Protein AF-A0ABC9XKF4-F1 (afdb_monomer_lite)

pLDDT: mean 83.02, std 19.41, range [27.42, 98.88]

Radius of gyration: 32.79 Å; chains: 1; bounding box: 85×62×124 Å

InterPro domains:
  IPR007036 AstE/AspA barrel-sandwich hybrid domain [PF04952] (423-502)
  IPR016708 Aspartoacylase [MF_00704] (213-509)
  IPR016708 Aspartoacylase [NF002601] (215-506)
  IPR019372 Lipoma HMGIC fusion partner-like protein [PF10242] (30-182)
  IPR050178 AspA/AstE family [PTHR15162] (205-509)
  IPR055438 Succinylglutamate desuccinylase/Aspartoacylase, catalytic domain [PF24827] (215-409)

Secondary structure (DSSP, 8-state):
----------------------------HHHHHHHHHHHHHHHHHHHHHH-S-SEE-SSTTPPEE-SS-EESS-TTSTTTT-----GGGSS-HHHHHHHHHHHHHHHHHHHHHHHHHHHHHSPSSHHHHHHHHHHHHHHHHHHHHHHHHHHHGGGGGGSHHHHHHSTT-BTTB-TTPEEPHHHHHHHHHHHHHHHHHHHHHHHHHTT--EEE----EEEEEE-SSTT-HHHHHHHHHHHH-GGGT-BTTBEEEEEES-HHHHHTTSS-SSS-GGG--SHHHHH----TTS-HHHHHHHHHHHHH--TTSTTS-SEEEEEEE-SSS-EEEEEES-TT-HHHHHHHHHHHHHHTTS---EEE---SS-----GGGGSSEEEEEEEES--TT---HHHHHHHHHHHHHHHHHHHHHHTT--B--EEEEEEEEEEEEPPPB-TTS-B-EEEPTTTTT-TTS-B-TT-EEEEETT--EEE---SS-BEEESTT-GGGTTTT-SEEEEEEEEEEEPPEEE----TT--

Foldseek 3Di:
DDDDDDDDDDDDDDPDPDPDPPPPLPQPVVLVVVLVVLVVLLVLLVCLQPALFFKAFDDQFPWGHHLFWIGRGHRVPRPPPTDGDPLVPRQDPLSSQLSVLSVQLSVLSVVLSVLSVVLSVDDDDPVSVVSPVVSLVSNVSSLVSNVVSLQSVQQSCCGPVNCVRAPPTHRVRSHNMDGGVSSVSSVVSSVVCVVVVVVVVCVVPQPDADADAAQAFEEEEAPLFQQQCLSVVVLVVCVVPVPLLDFPRHDYHRDYQAVPNVVVLGGHDFDRLFAQQDPCLLVDDDDPPDGPSSVSLVVLCVVAAVQPDPSHRAEYEHEGEWLALQAKEKEAADLQPLLVVLLVVQLQVVPPPDDYAYEYAHDPPRDISGSQSRHNHRMYTYHDNDDGNDDDPVRSVSSSSSSSSSSVSSNCQLVWNKRAKDKDKHWYFDFFAFADADPVRHHFWAADPVCGNQAQHKADFQCFGTAGPVGDTDTDHDPDIWGWASACTPVCNVVRGNTTTTDIDMRIRGIYHYPHPPPPDD

Sequence (522 aa):
MLSVPVPVAGAGAARGAGSLPRRRTMCSGVGCFWALLSAGLLAACAAAFLSPAWLLPPGRAAAGFGLLWRCAGPPRGCHGSAGPGGFGDIPSGSWQTSAVLCAGGCALLALSSLLAIVAVLLPGGACERRVCTLAGYMQTAAVFIMASGLLVYPFGFNSATVKRFCENSDIYYAGDCQIGWGKALLRRPTCMLNEQFLELLKSMTSSSVVDKPPVRRVAIFGGTHGNELSGVFLVKHWQENGSEIQRTGMEVKPFLTNPRAVKKCTRYIDCDLNRVFDPDNLGRTVVEDIPYEVRRAQEINHIFGPKGSDDAYDLIFDLHNTTSNMGGTLILENSRDDFTIQMFHYIKNALAPECCPVLLIEHPSLKYATTRSVAKHPVGVEVGPQPQGIVRADTVDKMRKIVKHGLDFVQLFNEGKEFPPCTIEVFKIMEKVDYPRNKNDEVIAIIHPKLQDQDWQPLNNGDPLFLTLDGEVIAYKGDCTVYPTFINEAAYYEKKQAFVKTVKVKLTAKHIRSSVLDQNTS

Structure (mmCIF, N/CA/C/O backbone):
data_AF-A0ABC9XKF4-F1
#
_entry.id   AF-A0ABC9XKF4-F1
#
loop_
_atom_site.group_PDB
_atom_site.id
_atom_site.type_symbol
_atom_site.label_atom_id
_atom_site.label_alt_id
_atom_site.label_comp_id
_atom_site.label_asym_id
_atom_site.label_entity_id
_atom_site.label_seq_id
_atom_site.pdbx_PDB_ins_code
_atom_site.Cartn_x
_atom_site.Cartn_y
_atom_site.Cartn_z
_atom_site.occupancy
_atom_site.B_iso_or_equiv
_atom_site.auth_seq_id
_atom_site.auth_comp_id
_atom_site.auth_asym_id
_atom_site.auth_atom_id
_atom_site.pdbx_PDB_model_num
ATOM 1 N N . MET A 1 1 ? -23.408 2.543 91.578 1.00 35.81 1 MET A N 1
ATOM 2 C CA . MET A 1 1 ? -22.183 2.413 92.396 1.00 35.81 1 MET A CA 1
ATOM 3 C C . MET A 1 1 ? -21.037 2.264 91.405 1.00 35.81 1 MET A C 1
ATOM 5 O O . MET A 1 1 ? -21.028 1.276 90.691 1.00 35.81 1 MET A O 1
ATOM 9 N N . LEU A 1 2 ? -20.324 3.341 91.043 1.00 31.11 2 LEU A N 1
ATOM 10 C CA . LEU A 1 2 ? -19.118 3.843 91.740 1.00 31.11 2 LEU A CA 1
ATOM 11 C C . LEU A 1 2 ? -18.139 2.670 91.974 1.00 31.11 2 LEU A C 1
ATOM 13 O O . LEU A 1 2 ? -18.516 1.702 92.618 1.00 31.11 2 LEU A O 1
ATOM 17 N N . SER A 1 3 ? -16.905 2.656 91.467 1.00 29.00 3 SER A N 1
ATOM 18 C CA . SER A 1 3 ? -15.914 3.729 91.599 1.00 29.00 3 SER A CA 1
ATOM 19 C C . SER A 1 3 ? -14.710 3.491 90.680 1.00 29.00 3 SER A C 1
ATOM 21 O O . SER A 1 3 ? -14.271 2.359 90.498 1.00 29.00 3 SER A O 1
ATOM 23 N N . VAL A 1 4 ? -14.139 4.587 90.187 1.00 33.75 4 VAL A N 1
ATOM 24 C CA . VAL A 1 4 ? -12.755 4.704 89.697 1.00 33.75 4 VAL A CA 1
ATOM 25 C C . VAL A 1 4 ? -11.783 4.633 90.889 1.00 33.75 4 VAL A C 1
ATOM 27 O O . VAL A 1 4 ? -12.172 5.002 92.001 1.00 33.75 4 VAL A O 1
ATOM 30 N N . PRO A 1 5 ? -10.522 4.216 90.673 1.00 41.97 5 PRO A N 1
ATOM 31 C CA . PRO A 1 5 ? -9.421 5.104 91.059 1.00 41.97 5 PRO A CA 1
ATOM 32 C C . PRO A 1 5 ? -8.267 5.170 90.031 1.00 41.97 5 PRO A C 1
ATOM 34 O O . PRO A 1 5 ? -7.836 4.176 89.456 1.00 41.97 5 PRO A O 1
ATOM 37 N N . VAL A 1 6 ? -7.756 6.389 89.861 1.00 33.38 6 VAL A N 1
ATOM 38 C CA . VAL A 1 6 ? -6.415 6.807 89.376 1.00 33.38 6 VAL A CA 1
ATOM 39 C C . VAL A 1 6 ? -5.583 6.994 90.680 1.00 33.38 6 VAL A C 1
ATOM 41 O O . VAL A 1 6 ? -6.252 7.330 91.668 1.00 33.38 6 VAL A O 1
ATOM 44 N N . PRO A 1 7 ? -4.225 6.844 90.801 1.00 42.44 7 PRO A N 1
ATOM 45 C CA . PRO A 1 7 ? -3.249 7.633 90.022 1.00 42.44 7 PRO A CA 1
ATOM 46 C C . PRO A 1 7 ? -1.758 7.161 89.876 1.00 42.44 7 PRO A C 1
ATOM 48 O O . PRO A 1 7 ? -1.300 6.215 90.501 1.00 42.44 7 PRO A O 1
ATOM 51 N N . VAL A 1 8 ? -1.006 7.967 89.093 1.00 31.02 8 VAL A N 1
ATOM 52 C CA . VAL A 1 8 ? 0.448 8.322 89.148 1.00 31.02 8 VAL A CA 1
ATOM 53 C C . VAL A 1 8 ? 1.499 7.622 88.239 1.00 31.02 8 VAL A C 1
ATOM 55 O O . VAL A 1 8 ? 1.917 6.498 88.462 1.00 31.02 8 VAL A O 1
ATOM 58 N N . ALA A 1 9 ? 1.983 8.447 87.290 1.00 28.66 9 ALA A N 1
ATOM 59 C CA . ALA A 1 9 ? 3.343 8.739 86.778 1.00 28.66 9 ALA A CA 1
ATOM 60 C C . ALA A 1 9 ? 4.337 7.670 86.258 1.00 28.66 9 ALA A C 1
ATOM 62 O O . ALA A 1 9 ? 4.869 6.861 87.002 1.00 28.66 9 ALA A O 1
ATOM 63 N N . GLY A 1 10 ? 4.794 7.925 85.019 1.00 27.59 10 GLY A N 1
ATOM 64 C CA . GLY A 1 10 ? 6.191 8.306 84.753 1.00 27.59 10 GLY A CA 1
ATOM 65 C C . GLY A 1 10 ? 7.153 7.219 84.265 1.00 27.59 10 GLY A C 1
ATOM 66 O O . GLY A 1 10 ? 7.604 6.408 85.055 1.00 27.59 10 GLY A O 1
ATOM 67 N N . ALA A 1 11 ? 7.559 7.297 82.992 1.00 27.42 11 ALA A N 1
ATOM 68 C CA . ALA A 1 11 ? 8.957 7.243 82.525 1.00 27.42 11 ALA A CA 1
ATOM 69 C C . ALA A 1 11 ? 8.994 7.042 81.003 1.00 27.42 11 ALA A C 1
ATOM 71 O O . ALA A 1 11 ? 8.268 6.225 80.443 1.00 27.42 11 ALA A O 1
ATOM 72 N N . GLY A 1 12 ? 9.823 7.839 80.330 1.00 30.55 12 GLY A N 1
ATOM 73 C CA . GLY A 1 12 ? 9.947 7.849 78.880 1.00 30.55 12 GLY A CA 1
ATOM 74 C C . GLY A 1 12 ? 10.617 6.607 78.297 1.00 30.55 12 GLY A C 1
ATOM 75 O O . GLY A 1 12 ? 11.402 5.929 78.950 1.00 30.55 12 GLY A O 1
ATOM 76 N N . ALA A 1 13 ? 10.369 6.382 77.009 1.00 30.05 13 ALA A N 1
ATOM 77 C CA . ALA A 1 13 ? 11.221 5.555 76.173 1.00 30.05 13 ALA A CA 1
ATOM 78 C C . ALA A 1 13 ? 11.194 6.066 74.725 1.00 30.05 13 ALA A C 1
ATOM 80 O O . ALA A 1 13 ? 10.183 6.007 74.034 1.00 30.05 13 ALA A O 1
ATOM 81 N N . ALA A 1 14 ? 12.348 6.597 74.322 1.00 31.11 14 ALA A N 1
ATOM 82 C CA . ALA A 1 14 ? 12.939 6.547 72.990 1.00 31.11 14 ALA A CA 1
ATOM 83 C C . ALA A 1 14 ? 12.064 6.909 71.769 1.00 31.11 14 ALA A C 1
ATOM 85 O O . ALA A 1 14 ? 11.463 6.060 71.115 1.00 31.11 14 ALA A O 1
ATOM 86 N N . ARG A 1 15 ? 12.196 8.167 71.320 1.00 29.39 15 ARG A N 1
ATOM 87 C CA . ARG A 1 15 ? 12.174 8.482 69.883 1.00 29.39 15 ARG A CA 1
ATOM 88 C C . ARG A 1 15 ? 13.371 7.788 69.226 1.00 29.39 15 ARG A C 1
ATOM 90 O O . ARG A 1 15 ? 14.466 8.343 69.174 1.00 29.39 15 ARG A O 1
ATOM 97 N N . GLY A 1 16 ? 13.163 6.564 68.751 1.00 28.36 16 GLY A N 1
ATOM 98 C CA . GLY A 1 16 ? 14.057 5.932 67.790 1.00 28.36 16 GLY A CA 1
ATOM 99 C C . GLY A 1 16 ? 14.070 6.769 66.516 1.00 28.36 16 GLY A C 1
ATOM 100 O O . GLY A 1 16 ? 13.026 6.995 65.904 1.00 28.36 16 GLY A O 1
ATOM 101 N N . ALA A 1 17 ? 15.247 7.274 66.156 1.00 33.84 17 ALA A N 1
ATOM 102 C CA . ALA A 1 17 ? 15.501 7.939 64.893 1.00 33.84 17 ALA A CA 1
ATOM 103 C C . ALA A 1 17 ? 15.171 6.974 63.745 1.00 33.84 17 ALA A C 1
ATOM 105 O O . ALA A 1 17 ? 15.969 6.110 63.390 1.00 33.84 17 ALA A O 1
ATOM 106 N N . GLY A 1 18 ? 13.969 7.114 63.183 1.00 29.03 18 GLY A N 1
ATOM 107 C CA . GLY A 1 18 ? 13.614 6.513 61.910 1.00 29.03 18 GLY A CA 1
ATOM 108 C C . GLY A 1 18 ? 14.492 7.139 60.838 1.00 29.03 18 GLY A C 1
ATOM 109 O O . GLY A 1 18 ? 14.274 8.279 60.428 1.00 29.03 18 GLY A O 1
ATOM 110 N N . SER A 1 19 ? 15.517 6.405 60.423 1.00 31.84 19 SER A N 1
ATOM 111 C CA . SER A 1 19 ? 16.264 6.681 59.210 1.00 31.84 19 SER A CA 1
ATOM 112 C C . SER A 1 19 ? 15.273 6.767 58.049 1.00 31.84 19 SER A C 1
ATOM 114 O O . SER A 1 19 ? 14.680 5.777 57.627 1.00 31.84 19 SER A O 1
ATOM 116 N N . LEU A 1 20 ? 15.074 7.985 57.536 1.00 35.22 20 LEU A N 1
ATOM 117 C CA . LEU A 1 20 ? 14.470 8.201 56.226 1.00 35.22 20 LEU A CA 1
ATOM 118 C C . LEU A 1 20 ? 15.145 7.243 55.235 1.00 35.22 20 LEU A C 1
ATOM 120 O O . LEU A 1 20 ? 16.382 7.210 55.192 1.00 35.22 20 LEU A O 1
ATOM 124 N N . PRO A 1 21 ? 14.391 6.483 54.421 1.00 34.50 21 PRO A N 1
ATOM 125 C CA . PRO A 1 21 ? 15.004 5.733 53.349 1.00 34.50 21 PRO A CA 1
ATOM 126 C C . PRO A 1 21 ? 15.598 6.770 52.401 1.00 34.50 21 PRO A C 1
ATOM 128 O O . PRO A 1 21 ? 14.891 7.471 51.676 1.00 34.50 21 PRO A O 1
ATOM 131 N N . ARG A 1 22 ? 16.925 6.903 52.448 1.00 34.38 22 ARG A N 1
ATOM 132 C CA . ARG A 1 22 ? 17.714 7.636 51.467 1.00 34.38 22 ARG A CA 1
ATOM 133 C C . ARG A 1 22 ? 17.472 6.909 50.151 1.00 34.38 22 ARG A C 1
ATOM 135 O O . ARG A 1 22 ? 18.116 5.901 49.865 1.00 34.38 22 ARG A O 1
ATOM 142 N N . ARG A 1 23 ? 16.453 7.355 49.412 1.00 35.62 23 ARG A N 1
ATOM 143 C CA . ARG A 1 23 ? 16.088 6.848 48.093 1.00 35.62 23 ARG A CA 1
ATOM 144 C C . ARG A 1 23 ? 17.352 6.989 47.256 1.00 35.62 23 ARG A C 1
ATOM 146 O O . ARG A 1 23 ? 17.743 8.103 46.923 1.00 35.62 23 ARG A O 1
ATOM 153 N N . ARG A 1 24 ? 18.058 5.877 47.035 1.00 35.41 24 ARG A N 1
ATOM 154 C CA . ARG A 1 24 ? 19.217 5.837 46.146 1.00 35.41 24 ARG A CA 1
ATOM 155 C C . ARG A 1 24 ? 18.728 6.370 44.807 1.00 35.41 24 ARG A C 1
ATOM 157 O O . ARG A 1 24 ? 17.874 5.751 44.178 1.00 35.41 24 ARG A O 1
ATOM 164 N N . THR A 1 25 ? 19.216 7.544 44.430 1.00 42.62 25 THR A N 1
ATOM 165 C CA . THR A 1 25 ? 18.984 8.163 43.132 1.00 42.62 25 THR A CA 1
ATOM 166 C C . THR A 1 25 ? 19.619 7.243 42.096 1.00 42.62 25 THR A C 1
ATOM 168 O O . THR A 1 25 ? 20.812 7.322 41.821 1.00 42.62 25 THR A O 1
ATOM 171 N N . MET A 1 26 ? 18.852 6.290 41.567 1.00 39.41 26 MET A N 1
ATOM 172 C CA . MET A 1 26 ? 19.212 5.690 40.292 1.00 39.41 26 MET A CA 1
ATOM 173 C C . MET A 1 26 ? 19.080 6.815 39.272 1.00 39.41 26 MET A C 1
ATOM 175 O O . MET A 1 26 ? 17.968 7.281 39.023 1.00 39.41 26 MET A O 1
ATOM 179 N N . CYS A 1 27 ? 20.213 7.293 38.747 1.00 47.56 27 CYS A N 1
ATOM 180 C CA . CYS A 1 27 ? 20.231 8.138 37.557 1.00 47.56 27 CYS A CA 1
ATOM 181 C C . CYS A 1 27 ? 19.322 7.456 36.532 1.00 47.56 27 CYS A C 1
ATOM 183 O O . CYS A 1 27 ? 19.571 6.300 36.180 1.00 47.56 27 CYS A O 1
ATOM 185 N N . SER A 1 28 ? 18.240 8.111 36.106 1.00 57.72 28 SER A N 1
ATOM 186 C CA . SER A 1 28 ? 17.447 7.599 34.991 1.00 57.72 28 SER A CA 1
ATOM 187 C C . SER A 1 28 ? 18.419 7.376 33.834 1.00 57.72 28 SER A C 1
ATOM 189 O O . SER A 1 28 ? 19.117 8.313 33.441 1.00 57.72 28 SER A O 1
ATOM 191 N N . GLY A 1 29 ? 18.520 6.146 33.317 1.00 57.91 29 GLY A N 1
ATOM 192 C CA . GLY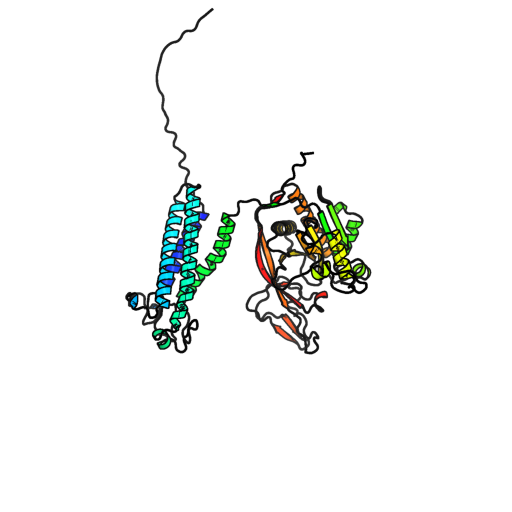 A 1 29 ? 19.470 5.806 32.246 1.00 57.91 29 GLY A CA 1
ATOM 193 C C . GLY A 1 29 ? 19.349 6.735 31.032 1.00 57.91 29 GLY A C 1
ATOM 194 O O . GLY A 1 29 ? 20.325 6.982 30.333 1.00 57.91 29 GLY A O 1
ATOM 195 N N . VAL A 1 30 ? 18.171 7.340 30.863 1.00 58.06 30 VAL A N 1
ATOM 196 C CA . VAL A 1 30 ? 17.871 8.373 29.874 1.00 58.06 30 VAL A CA 1
ATOM 197 C C . VAL A 1 30 ? 18.637 9.674 30.156 1.00 58.06 30 VAL A C 1
ATOM 199 O O . VAL A 1 30 ? 19.310 10.179 29.267 1.00 58.06 30 VAL A O 1
ATOM 202 N N . GLY A 1 31 ? 18.613 10.206 31.382 1.00 63.06 31 GLY A N 1
ATOM 203 C CA . GLY A 1 31 ? 19.313 11.454 31.732 1.00 63.06 31 GLY A CA 1
ATOM 204 C C . GLY A 1 31 ? 20.837 11.334 31.627 1.00 63.06 31 GLY A C 1
ATOM 205 O O . GLY A 1 31 ? 21.499 12.207 31.065 1.00 63.06 31 GLY A O 1
ATOM 206 N N . CYS A 1 32 ? 21.383 10.204 32.081 1.00 65.44 32 CYS A N 1
ATOM 207 C CA . CYS A 1 32 ? 22.805 9.894 31.945 1.00 65.44 32 CYS A CA 1
ATOM 208 C C . CYS A 1 32 ? 23.225 9.749 30.458 1.00 65.44 32 CYS A C 1
ATOM 210 O O . CYS A 1 32 ? 24.279 10.253 30.067 1.00 65.44 32 CYS A O 1
ATOM 212 N N . PHE A 1 33 ? 22.386 9.148 29.603 1.00 68.56 33 PHE A N 1
ATOM 213 C CA . PHE A 1 33 ? 22.615 9.084 28.152 1.00 68.56 33 PHE A CA 1
ATOM 214 C C . PHE A 1 33 ? 22.630 10.475 27.494 1.00 68.56 33 PHE A C 1
ATOM 216 O O . PHE A 1 33 ? 23.543 10.781 26.727 1.00 68.56 33 PHE A O 1
ATOM 223 N N . TRP A 1 34 ? 21.676 11.350 27.833 1.00 65.88 34 TRP A N 1
ATOM 224 C CA . TRP A 1 34 ? 21.610 12.711 27.282 1.00 65.88 34 TRP A CA 1
ATOM 225 C C . TRP A 1 34 ? 22.788 13.589 27.701 1.00 65.88 34 TRP A C 1
ATOM 227 O O . TRP A 1 34 ? 23.296 14.362 26.885 1.00 65.88 34 TRP A O 1
ATOM 237 N N . ALA A 1 35 ? 23.269 13.448 28.938 1.00 71.69 35 ALA A N 1
ATOM 238 C CA . ALA A 1 35 ? 24.465 14.145 29.400 1.00 71.69 35 ALA A CA 1
ATOM 239 C C . ALA A 1 35 ? 25.717 13.710 28.613 1.00 71.69 35 ALA A C 1
ATOM 241 O O . ALA A 1 35 ? 26.480 14.559 28.151 1.00 71.69 35 ALA A O 1
ATOM 242 N N . LEU A 1 36 ? 25.893 12.400 28.390 1.00 75.06 36 LEU A N 1
ATOM 243 C CA . LEU A 1 36 ? 27.004 11.856 27.599 1.00 75.06 36 LEU A CA 1
ATOM 244 C C . LEU A 1 36 ? 26.941 12.292 26.132 1.00 75.06 36 LEU A C 1
ATOM 246 O O . LEU A 1 36 ? 27.961 12.671 25.556 1.00 75.06 36 LEU A O 1
ATOM 250 N N . LEU A 1 37 ? 25.747 12.284 25.538 1.00 73.00 37 LEU A N 1
ATOM 251 C CA . LEU A 1 37 ? 25.546 12.731 24.164 1.00 73.00 37 LEU A CA 1
ATOM 252 C C . LEU A 1 37 ? 25.863 14.225 24.009 1.00 73.00 37 LEU A C 1
ATOM 254 O O . LEU A 1 37 ? 26.576 14.606 23.083 1.00 73.00 37 LEU A O 1
ATOM 258 N N . SER A 1 38 ? 25.393 15.061 24.939 1.00 75.44 38 SER A N 1
ATOM 259 C CA . SER A 1 38 ? 25.651 16.510 24.940 1.00 75.44 38 SER A CA 1
ATOM 260 C C . SER A 1 38 ? 27.146 16.817 25.077 1.00 75.44 38 SER A C 1
ATOM 262 O O . SER A 1 38 ? 27.682 17.641 24.336 1.00 75.44 38 SER A O 1
ATOM 264 N N . ALA A 1 39 ? 27.846 16.086 25.952 1.00 78.50 39 ALA A N 1
ATOM 265 C CA . ALA A 1 39 ? 29.294 16.190 26.107 1.00 78.50 39 ALA A CA 1
ATOM 266 C C . ALA A 1 39 ? 30.054 15.737 24.845 1.00 78.50 39 ALA A C 1
ATOM 268 O O . ALA A 1 39 ? 31.001 16.401 24.422 1.00 78.50 39 ALA A O 1
ATOM 269 N N . GLY A 1 40 ? 29.621 14.646 24.205 1.00 79.06 40 GLY A N 1
ATOM 270 C CA . GLY A 1 40 ? 30.204 14.163 22.949 1.00 79.06 40 GLY A CA 1
ATOM 271 C C . GLY A 1 40 ? 30.014 15.146 21.789 1.00 79.06 40 GLY A C 1
ATOM 272 O O . GLY A 1 40 ? 30.951 15.402 21.031 1.00 79.06 40 GLY A O 1
ATOM 273 N N . LEU A 1 41 ? 28.828 15.752 21.687 1.00 75.69 41 LEU A N 1
ATOM 274 C CA . LEU A 1 41 ? 28.523 16.799 20.710 1.00 75.69 41 LEU A CA 1
ATOM 275 C C . LEU A 1 41 ? 29.379 18.046 20.940 1.00 75.69 41 LEU A C 1
ATOM 277 O O . LEU A 1 41 ? 29.966 18.560 19.990 1.00 75.69 41 LEU A O 1
ATOM 281 N N . LEU A 1 42 ? 29.510 18.498 22.190 1.00 82.25 42 LEU A N 1
ATOM 282 C CA . LEU A 1 42 ? 30.378 19.618 22.544 1.00 82.25 42 LEU A CA 1
ATOM 283 C C . LEU A 1 42 ? 31.837 19.342 22.158 1.00 82.25 42 LEU A C 1
ATOM 285 O O . LEU A 1 42 ? 32.475 20.199 21.550 1.00 82.25 42 LEU A O 1
ATOM 289 N N . ALA A 1 43 ? 32.352 18.146 22.454 1.00 80.00 43 ALA A N 1
ATOM 290 C CA . ALA A 1 43 ? 33.717 17.758 22.112 1.00 80.00 43 ALA A CA 1
ATOM 291 C C . ALA A 1 43 ? 33.949 17.736 20.591 1.00 80.00 43 ALA A C 1
ATOM 293 O O . ALA A 1 43 ? 34.947 18.276 20.112 1.00 80.00 43 ALA A O 1
ATOM 294 N N . ALA A 1 44 ? 33.014 17.174 19.819 1.00 77.69 44 ALA A N 1
ATOM 295 C CA . ALA A 1 44 ? 33.091 17.156 18.359 1.00 77.69 44 ALA A CA 1
ATOM 296 C C . ALA A 1 44 ? 33.026 18.571 17.758 1.00 77.69 44 ALA A C 1
ATOM 298 O O . ALA A 1 44 ? 33.814 18.906 16.872 1.00 77.69 44 ALA A O 1
ATOM 299 N N . CYS A 1 45 ? 32.126 19.416 18.266 1.00 79.31 45 CYS A N 1
ATOM 300 C CA . CYS A 1 45 ? 31.979 20.807 17.847 1.00 79.31 45 CYS A CA 1
ATOM 301 C C . CYS A 1 45 ? 33.217 21.650 18.187 1.00 79.31 45 CYS A C 1
ATOM 303 O O . CYS A 1 45 ? 33.694 22.398 17.336 1.00 79.31 45 CYS A O 1
ATOM 305 N N . ALA A 1 46 ? 33.781 21.490 19.387 1.00 80.38 46 ALA A N 1
ATOM 306 C CA . ALA A 1 46 ? 35.009 22.165 19.801 1.00 80.38 46 ALA A CA 1
ATOM 307 C C . ALA A 1 46 ? 36.217 21.709 18.967 1.00 80.38 46 ALA A C 1
ATOM 309 O O . ALA A 1 46 ? 36.990 22.543 18.497 1.00 80.38 46 ALA A O 1
ATOM 310 N N . ALA A 1 47 ? 36.347 20.403 18.710 1.00 77.31 47 ALA A N 1
ATOM 311 C CA . ALA A 1 47 ? 37.408 19.855 17.867 1.00 77.31 47 ALA A CA 1
ATOM 312 C C . ALA A 1 47 ? 37.314 20.358 16.418 1.00 77.31 47 ALA A C 1
ATOM 314 O O . ALA A 1 47 ? 38.326 20.721 15.820 1.00 77.31 47 ALA A O 1
ATOM 315 N N . ALA A 1 48 ? 36.104 20.429 15.858 1.00 76.81 48 ALA A N 1
ATOM 316 C CA . ALA A 1 48 ? 35.873 20.997 14.535 1.00 76.81 48 ALA A CA 1
ATOM 317 C C . ALA A 1 48 ? 36.191 22.500 14.500 1.00 76.81 48 ALA A C 1
ATOM 319 O O . ALA A 1 48 ? 36.886 22.947 13.592 1.00 76.81 48 ALA A O 1
ATOM 320 N N . PHE A 1 49 ? 35.740 23.268 15.493 1.00 78.12 49 PHE A N 1
ATOM 321 C CA . PHE A 1 49 ? 35.973 24.712 15.590 1.00 78.12 49 PHE A CA 1
ATOM 322 C C . PHE A 1 49 ? 37.463 25.074 15.701 1.00 78.12 49 PHE A C 1
ATOM 324 O O . PHE A 1 49 ? 37.925 26.019 15.063 1.00 78.12 49 PHE A O 1
ATOM 331 N N . LEU A 1 50 ? 38.230 24.287 16.460 1.00 76.50 50 LEU A N 1
ATOM 332 C CA . LEU A 1 50 ? 39.675 24.464 16.620 1.00 76.50 50 LEU A CA 1
ATOM 333 C C . LEU A 1 50 ? 40.490 23.898 15.446 1.00 76.50 50 LEU A C 1
ATOM 335 O O . LEU A 1 50 ? 41.685 24.163 15.347 1.00 76.50 50 LEU A O 1
ATOM 339 N N . SER A 1 51 ? 39.877 23.126 14.547 1.00 74.38 51 SER A N 1
ATOM 340 C CA . SER A 1 51 ? 40.597 22.505 13.438 1.00 74.38 51 SER A CA 1
ATOM 341 C C . SER A 1 51 ? 40.919 23.514 12.324 1.00 74.38 51 SER A C 1
ATOM 343 O O . SER A 1 51 ? 40.008 24.175 11.817 1.00 74.38 51 SER A O 1
ATOM 345 N N . PRO A 1 52 ? 42.174 23.575 11.837 1.00 70.00 52 PRO A N 1
ATOM 346 C CA . PRO A 1 52 ? 42.529 24.332 10.637 1.00 70.00 52 PRO A CA 1
ATOM 347 C C . PRO A 1 52 ? 42.098 23.635 9.330 1.00 70.00 52 PRO A C 1
ATOM 349 O O . PRO A 1 52 ? 42.324 24.161 8.245 1.00 70.00 52 PRO A O 1
ATOM 352 N N . ALA A 1 53 ? 41.505 22.437 9.396 1.00 71.50 53 ALA A N 1
ATOM 353 C CA . ALA A 1 53 ? 41.205 21.604 8.232 1.00 71.50 53 ALA A CA 1
ATOM 354 C C . ALA A 1 53 ? 39.759 21.781 7.732 1.00 71.50 53 ALA A C 1
ATOM 356 O O . ALA A 1 53 ? 39.009 20.805 7.657 1.00 71.50 53 ALA A O 1
ATOM 357 N N . TRP A 1 54 ? 39.347 23.012 7.413 1.00 74.62 54 TRP A N 1
ATOM 358 C CA . TRP A 1 54 ? 38.030 23.289 6.812 1.00 74.62 54 TRP A CA 1
ATOM 359 C C . TRP A 1 54 ? 38.101 23.492 5.299 1.00 74.62 54 TRP A C 1
ATOM 361 O O . TRP A 1 54 ? 37.241 22.977 4.582 1.00 74.62 54 TRP A O 1
ATOM 371 N N . LEU A 1 55 ? 39.136 24.177 4.814 1.00 76.75 55 LEU A N 1
ATOM 372 C CA . LEU A 1 55 ? 39.453 24.325 3.395 1.00 76.75 55 LEU A CA 1
ATOM 373 C C . LEU A 1 55 ? 40.945 24.038 3.177 1.00 76.75 55 LEU A C 1
ATOM 375 O O . LEU A 1 55 ? 41.796 24.580 3.886 1.00 76.75 55 LEU A O 1
ATOM 379 N N . LEU A 1 56 ? 41.244 23.151 2.229 1.00 77.12 56 LEU A N 1
ATOM 380 C CA . LEU A 1 56 ? 42.575 22.595 1.992 1.00 77.12 56 LEU A CA 1
ATOM 381 C C . LEU A 1 56 ? 43.010 22.841 0.535 1.00 77.12 56 LEU A C 1
ATOM 383 O O . LEU A 1 56 ? 42.359 22.320 -0.372 1.00 77.12 56 LEU A O 1
ATOM 387 N N . PRO A 1 57 ? 44.098 23.591 0.291 1.00 72.94 57 PRO A N 1
ATOM 388 C CA . PRO A 1 57 ? 44.655 23.795 -1.041 1.00 72.94 57 PRO A CA 1
ATOM 389 C C . PRO A 1 57 ? 45.358 22.568 -1.622 1.00 72.94 57 PRO A C 1
ATOM 391 O O . PRO A 1 57 ? 45.796 21.690 -0.870 1.00 72.94 57 PRO A O 1
ATOM 394 N N . PRO A 1 58 ? 45.495 22.500 -2.958 1.00 65.44 58 PRO A N 1
ATOM 395 C CA . PRO A 1 58 ? 46.172 21.397 -3.625 1.00 65.44 58 PRO A CA 1
ATOM 396 C C . PRO A 1 58 ? 47.688 21.416 -3.343 1.00 65.44 58 PRO A C 1
ATOM 398 O O . PRO A 1 58 ? 48.361 22.427 -3.526 1.00 65.44 58 PRO A O 1
ATOM 401 N N . GLY A 1 59 ? 48.241 20.278 -2.897 1.00 61.28 59 GLY A N 1
ATOM 402 C CA . GLY A 1 59 ? 49.682 20.076 -2.662 1.00 61.28 59 GLY A CA 1
ATOM 403 C C . GLY A 1 59 ? 50.048 19.628 -1.235 1.00 61.28 59 GLY A C 1
ATOM 404 O O . GLY A 1 59 ? 49.442 20.041 -0.251 1.00 61.28 59 GLY A O 1
ATOM 405 N N . ARG A 1 60 ? 51.079 18.774 -1.092 1.00 50.25 60 ARG A N 1
ATOM 406 C CA . ARG A 1 60 ? 51.474 18.138 0.194 1.00 50.25 60 ARG A CA 1
ATOM 407 C C . ARG A 1 60 ? 52.109 19.085 1.235 1.00 50.25 60 ARG A C 1
ATOM 409 O O . ARG A 1 60 ? 52.376 18.646 2.350 1.00 50.25 60 ARG A O 1
ATOM 416 N N . ALA A 1 61 ? 52.318 20.359 0.900 1.00 51.69 61 ALA A N 1
ATOM 417 C CA . ALA A 1 61 ? 52.911 21.382 1.772 1.00 51.69 61 ALA A CA 1
ATOM 418 C C . ALA A 1 61 ? 52.039 22.651 1.907 1.00 51.69 61 ALA A C 1
ATOM 420 O O . ALA A 1 61 ? 52.549 23.711 2.263 1.00 51.69 61 ALA A O 1
ATOM 421 N N . ALA A 1 62 ? 50.742 22.573 1.591 1.00 53.44 62 ALA A N 1
ATOM 422 C CA . ALA A 1 62 ? 49.886 23.750 1.486 1.00 53.44 62 ALA A CA 1
ATOM 423 C C . ALA A 1 62 ? 49.047 24.021 2.746 1.00 53.44 62 ALA A C 1
ATOM 425 O O . ALA A 1 62 ? 48.628 23.114 3.465 1.00 53.44 62 ALA A O 1
ATOM 426 N N . ALA A 1 63 ? 48.831 25.310 2.997 1.00 59.78 63 ALA A N 1
ATOM 427 C CA . ALA A 1 63 ? 48.248 25.867 4.204 1.00 59.78 63 ALA A CA 1
ATOM 428 C C . ALA A 1 63 ? 46.775 25.475 4.435 1.00 59.78 63 ALA A C 1
ATOM 430 O O . ALA A 1 63 ? 45.963 25.621 3.534 1.00 59.78 63 ALA A O 1
ATOM 431 N N . GLY A 1 64 ? 46.398 25.050 5.645 1.00 65.94 64 GLY A N 1
ATOM 432 C CA . GLY A 1 64 ? 44.995 24.799 6.009 1.00 65.94 64 GLY A CA 1
ATOM 433 C C . GLY A 1 64 ? 44.284 26.062 6.502 1.00 65.94 64 GLY A C 1
ATOM 434 O O . GLY A 1 64 ? 44.832 26.788 7.339 1.00 65.94 64 GLY A O 1
ATOM 435 N N . PHE A 1 65 ? 43.065 26.310 6.013 1.00 71.50 65 PHE A N 1
ATOM 436 C CA . PHE A 1 65 ? 42.209 27.403 6.482 1.00 71.50 65 PHE A CA 1
ATOM 437 C C . PHE A 1 65 ? 41.082 26.854 7.363 1.00 71.50 65 PHE A C 1
ATOM 439 O O . PHE A 1 65 ? 40.168 26.201 6.859 1.00 71.50 65 PHE A O 1
ATOM 446 N N . GLY A 1 66 ? 41.146 27.111 8.674 1.00 72.00 66 GLY A N 1
ATOM 447 C CA . GLY A 1 66 ? 40.057 26.876 9.629 1.00 72.00 66 GLY A CA 1
ATOM 448 C C . GLY A 1 66 ? 39.275 28.147 9.955 1.00 72.00 66 GLY A C 1
ATOM 449 O O . GLY A 1 66 ? 39.474 29.187 9.333 1.00 72.00 66 GLY A O 1
ATOM 450 N N . LEU A 1 67 ? 38.392 28.067 10.957 1.00 70.44 67 LEU A N 1
ATOM 451 C CA . LEU A 1 67 ? 37.611 29.218 11.438 1.00 70.44 67 LEU A CA 1
ATOM 452 C C . LEU A 1 67 ? 38.449 30.229 12.231 1.00 70.44 67 LEU A C 1
ATOM 454 O O . LEU A 1 67 ? 38.266 31.432 12.082 1.00 70.44 67 LEU A O 1
ATOM 458 N N . LEU A 1 68 ? 39.340 29.724 13.088 1.00 67.56 68 LEU A N 1
ATOM 459 C CA . LEU A 1 68 ? 40.224 30.529 13.939 1.00 67.56 68 LEU A CA 1
ATOM 460 C C . LEU A 1 68 ? 41.701 30.403 13.563 1.00 67.56 68 LEU A C 1
ATOM 462 O O . LEU A 1 68 ? 42.483 31.313 13.816 1.00 67.56 68 LEU A O 1
ATOM 466 N N . TRP A 1 69 ? 42.092 29.268 12.982 1.00 67.62 69 TRP A N 1
ATOM 467 C CA . TRP A 1 69 ? 43.493 28.919 12.771 1.00 67.62 69 TRP A CA 1
ATOM 468 C C . TRP A 1 69 ? 43.830 28.892 11.286 1.00 67.62 69 TRP A C 1
ATOM 470 O O . TRP A 1 69 ? 43.151 28.236 10.491 1.00 67.62 69 TRP A O 1
ATOM 480 N N . ARG A 1 70 ? 44.935 29.550 10.933 1.00 66.12 70 ARG A N 1
ATOM 481 C CA . ARG A 1 70 ? 45.607 29.390 9.646 1.00 66.12 70 ARG A CA 1
ATOM 482 C C . ARG A 1 70 ? 46.887 28.601 9.877 1.00 66.12 70 ARG A C 1
ATOM 484 O O . ARG A 1 70 ? 47.742 29.003 10.657 1.00 66.12 70 ARG A O 1
ATOM 491 N N . CYS A 1 71 ? 47.009 27.470 9.206 1.00 63.84 71 CYS A N 1
ATOM 492 C CA . CYS A 1 71 ? 48.176 26.604 9.302 1.00 63.84 71 CYS A CA 1
ATOM 493 C C . CYS A 1 71 ? 49.032 26.809 8.054 1.00 63.84 71 CYS A C 1
ATOM 495 O O . CYS A 1 71 ? 48.511 26.610 6.969 1.00 63.84 71 CYS A O 1
ATOM 497 N N . ALA A 1 72 ? 50.307 27.187 8.165 1.00 56.25 72 ALA A N 1
ATOM 498 C CA . ALA A 1 72 ? 51.224 27.327 7.024 1.00 56.25 72 ALA A CA 1
ATOM 499 C C . ALA A 1 72 ? 52.093 26.062 6.836 1.00 56.25 72 ALA A C 1
ATOM 501 O O . ALA A 1 72 ? 53.317 26.132 6.857 1.00 56.25 72 ALA A O 1
ATOM 502 N N . GLY A 1 73 ? 51.461 24.889 6.720 1.00 57.03 73 GLY A N 1
ATOM 503 C CA . GLY A 1 73 ? 52.142 23.596 6.572 1.00 57.03 73 GLY A CA 1
ATOM 504 C C . GLY A 1 73 ? 51.173 22.403 6.571 1.00 57.03 73 GLY A C 1
ATOM 505 O O . GLY A 1 73 ? 49.959 22.606 6.624 1.00 57.03 73 GLY A O 1
ATOM 506 N N . PRO A 1 74 ? 51.666 21.148 6.503 1.00 53.62 74 PRO A N 1
ATOM 507 C CA . PRO A 1 74 ? 50.808 19.967 6.458 1.00 53.62 74 PRO A CA 1
ATOM 508 C C . PRO A 1 74 ? 49.970 19.817 7.746 1.00 53.62 74 PRO A C 1
ATOM 510 O O . PRO A 1 74 ? 50.495 19.974 8.852 1.00 53.62 74 PRO A O 1
ATOM 513 N N . PRO A 1 75 ? 48.684 19.429 7.642 1.00 52.34 75 PRO A N 1
ATOM 514 C CA . PRO A 1 75 ? 47.715 19.504 8.741 1.00 52.34 75 PRO A CA 1
ATOM 515 C C . PRO A 1 75 ? 48.060 18.665 9.984 1.00 52.34 75 PRO A C 1
ATOM 517 O O . PRO A 1 75 ? 47.571 18.970 11.066 1.00 52.34 75 PRO A O 1
ATOM 520 N N . ARG A 1 76 ? 48.923 17.641 9.868 1.00 51.00 76 ARG A N 1
ATOM 521 C CA . ARG A 1 76 ? 49.389 16.824 11.009 1.00 51.00 76 ARG A CA 1
ATOM 522 C C . ARG A 1 76 ? 50.474 17.504 11.862 1.00 51.00 76 ARG A C 1
ATOM 524 O O . ARG A 1 76 ? 50.656 17.107 13.005 1.00 51.00 76 ARG A O 1
ATOM 531 N N . GLY A 1 77 ? 51.177 18.508 11.330 1.00 49.50 77 GLY A N 1
ATOM 532 C CA . GLY A 1 77 ? 52.284 19.203 12.008 1.00 49.50 77 GLY A CA 1
ATOM 533 C C . GLY A 1 77 ? 51.905 20.528 12.676 1.00 49.50 77 GLY A C 1
ATOM 534 O O . GLY A 1 77 ? 52.740 21.142 13.328 1.00 49.50 77 GLY A O 1
ATOM 535 N N . CYS A 1 78 ? 50.656 20.983 12.547 1.00 54.66 78 CYS A N 1
ATOM 536 C CA . CYS A 1 78 ? 50.240 22.315 13.006 1.00 54.66 78 CYS A CA 1
ATOM 537 C C . CYS A 1 78 ? 49.823 22.413 14.480 1.00 54.66 78 CYS A C 1
ATOM 539 O O . CYS A 1 78 ? 49.373 23.469 14.912 1.00 54.66 78 CYS A O 1
ATOM 541 N N . HIS A 1 79 ? 50.015 21.355 15.270 1.00 47.34 79 HIS A N 1
ATOM 542 C CA . HIS A 1 79 ? 49.658 21.339 16.692 1.00 47.34 79 HIS A CA 1
ATOM 543 C C . HIS A 1 79 ? 50.602 22.146 17.605 1.00 47.34 79 HIS A C 1
ATOM 545 O O . HIS A 1 79 ? 50.320 22.248 18.795 1.00 47.34 79 HIS A O 1
ATOM 551 N N . GLY A 1 80 ? 51.684 22.742 17.080 1.00 46.03 80 GLY A N 1
ATOM 552 C CA . GLY A 1 80 ? 52.654 23.485 17.901 1.00 46.03 80 GLY A CA 1
ATOM 553 C C . GLY A 1 80 ? 53.311 24.721 17.273 1.00 46.03 80 GLY A C 1
ATOM 554 O O . GLY A 1 80 ? 54.196 25.289 17.901 1.00 46.03 80 GLY A O 1
ATOM 555 N N . SER A 1 81 ? 52.928 25.150 16.062 1.00 43.31 81 SER A N 1
ATOM 556 C CA . SER A 1 81 ? 53.622 26.250 15.346 1.00 43.31 81 SER A CA 1
ATOM 557 C C . SER A 1 81 ? 52.702 27.329 14.768 1.00 43.31 81 SER A C 1
ATOM 559 O O . SER A 1 81 ? 53.182 28.282 14.161 1.00 43.31 81 SER A O 1
ATOM 561 N N . ALA A 1 82 ? 51.389 27.205 14.951 1.00 48.09 82 ALA A N 1
ATOM 562 C CA . ALA A 1 82 ? 50.449 28.287 14.697 1.00 48.09 82 ALA A CA 1
ATOM 563 C C . ALA A 1 82 ? 50.102 28.894 16.059 1.00 48.09 82 ALA A C 1
ATOM 565 O O . ALA A 1 82 ? 49.568 28.193 16.911 1.00 48.09 82 ALA A O 1
ATOM 566 N N . GLY A 1 83 ? 50.466 30.151 16.302 1.00 48.62 83 GLY A N 1
ATOM 567 C CA . GLY A 1 83 ? 49.921 30.922 17.421 1.00 48.62 83 GLY A CA 1
ATOM 568 C C . GLY A 1 83 ? 48.540 31.480 17.052 1.00 48.62 83 GLY A C 1
ATOM 569 O O . GLY A 1 83 ? 48.242 31.592 15.859 1.00 48.62 83 GLY A O 1
ATOM 570 N N . PRO A 1 84 ? 47.683 31.822 18.030 1.00 50.69 84 PRO A N 1
ATOM 571 C CA . PRO A 1 84 ? 46.419 32.489 17.748 1.00 50.69 84 PRO A CA 1
ATOM 572 C C . PRO A 1 84 ? 46.717 33.856 17.119 1.00 50.69 84 PRO A C 1
ATOM 574 O O . PRO A 1 84 ? 47.251 34.741 17.784 1.00 50.69 84 PRO A O 1
ATOM 577 N N . GLY A 1 85 ? 46.404 34.025 15.834 1.00 57.12 85 GLY A N 1
ATOM 578 C CA . GLY A 1 85 ? 46.300 35.363 15.252 1.00 57.12 85 GLY A CA 1
ATOM 579 C C . GLY A 1 85 ? 45.190 36.141 15.963 1.00 57.12 85 GLY A C 1
ATOM 580 O O . GLY A 1 85 ? 44.254 35.544 16.507 1.00 57.12 85 GLY A O 1
ATOM 581 N N . GLY A 1 86 ? 45.278 37.469 15.984 1.00 63.69 86 GLY A N 1
ATOM 582 C CA . GLY A 1 86 ? 44.179 38.295 16.475 1.00 63.69 86 GLY A CA 1
ATOM 583 C C . GLY A 1 86 ? 42.921 38.068 15.631 1.00 63.69 86 GLY A C 1
ATOM 584 O O . GLY A 1 86 ? 43.000 37.702 14.462 1.00 63.69 86 GLY A O 1
ATOM 585 N N . PHE A 1 87 ? 41.729 38.321 16.180 1.00 74.00 87 PHE A N 1
ATOM 586 C CA . PHE A 1 87 ? 40.464 38.203 15.428 1.00 74.00 87 PHE A CA 1
ATOM 587 C C . PHE A 1 87 ? 40.449 39.047 14.131 1.00 74.00 87 PHE A C 1
ATOM 589 O O . PHE A 1 87 ? 39.778 38.703 13.156 1.00 74.00 87 PHE A O 1
ATOM 596 N N . GLY A 1 88 ? 41.232 40.132 14.103 1.00 66.50 88 GLY A N 1
ATOM 597 C CA . GLY A 1 88 ? 41.455 40.971 12.922 1.00 66.50 88 GLY A CA 1
ATOM 598 C C . GLY A 1 88 ? 42.277 40.315 11.804 1.00 66.50 88 GLY A C 1
ATOM 599 O O . GLY A 1 88 ? 42.192 40.766 10.669 1.00 66.50 88 GLY A O 1
ATOM 600 N N . ASP A 1 89 ? 43.000 39.230 12.086 1.00 68.88 89 ASP A N 1
ATOM 601 C CA . ASP A 1 89 ? 43.846 38.521 11.115 1.00 68.88 89 ASP A CA 1
ATOM 602 C C . ASP A 1 89 ? 43.061 37.482 10.288 1.00 68.88 89 ASP A C 1
ATOM 604 O O . ASP A 1 89 ? 43.617 36.806 9.416 1.00 68.88 89 ASP A O 1
ATOM 608 N N . ILE A 1 90 ? 41.756 37.333 10.551 1.00 76.75 90 ILE A N 1
ATOM 609 C CA . ILE A 1 90 ? 40.871 36.441 9.800 1.00 76.75 90 ILE A CA 1
ATOM 610 C C . ILE A 1 90 ? 40.630 37.035 8.391 1.00 76.75 90 ILE A C 1
ATOM 612 O O . ILE A 1 90 ? 40.102 38.141 8.288 1.00 76.75 90 ILE A O 1
ATOM 616 N N . PRO A 1 91 ? 40.929 36.307 7.292 1.00 70.94 91 PRO A N 1
ATOM 617 C CA . PRO A 1 91 ? 40.965 36.851 5.922 1.00 70.94 91 PRO A CA 1
ATOM 618 C C . PRO A 1 91 ? 39.670 37.444 5.339 1.00 70.94 91 PRO A C 1
ATOM 620 O O . PRO A 1 91 ? 39.692 37.993 4.238 1.00 70.94 91 PRO A O 1
ATOM 623 N N . SER A 1 92 ? 38.524 37.269 5.998 1.00 81.19 92 SER A N 1
ATOM 624 C CA . SER A 1 92 ? 37.219 37.690 5.486 1.00 81.19 92 SER A CA 1
ATOM 625 C C . SER A 1 92 ? 36.254 38.009 6.622 1.00 81.19 92 SER A C 1
ATOM 627 O O . SER A 1 92 ? 36.147 37.241 7.582 1.00 81.19 92 SER A O 1
ATOM 629 N N . GLY A 1 93 ? 35.467 39.076 6.453 1.00 81.31 93 GLY A N 1
ATOM 630 C CA . GLY A 1 93 ? 34.356 39.403 7.349 1.00 81.31 93 GLY A CA 1
ATOM 631 C C . GLY A 1 93 ? 33.341 38.261 7.478 1.00 81.31 93 GLY A C 1
ATOM 632 O O . GLY A 1 93 ? 32.852 37.993 8.569 1.00 81.31 93 GLY A O 1
ATOM 633 N N . SER A 1 94 ? 33.102 37.488 6.412 1.00 83.69 94 SER A N 1
ATOM 634 C CA . SER A 1 94 ? 32.231 36.306 6.471 1.00 83.69 94 SER A CA 1
ATOM 635 C C . SER A 1 94 ? 32.810 35.201 7.361 1.00 83.69 94 SER A C 1
ATOM 637 O O . SER A 1 94 ? 32.079 34.528 8.082 1.00 83.69 94 SER A O 1
ATOM 639 N N . TRP A 1 95 ? 34.132 35.019 7.373 1.00 83.75 95 TRP A N 1
ATOM 640 C CA . TRP A 1 95 ? 34.776 34.047 8.261 1.00 83.75 95 TRP A CA 1
ATOM 641 C C . TRP A 1 95 ? 34.791 34.519 9.714 1.00 83.75 95 TRP A C 1
ATOM 643 O O . TRP A 1 95 ? 34.559 33.707 10.604 1.00 83.75 95 TRP A O 1
ATOM 653 N N . GLN A 1 96 ? 34.949 35.824 9.953 1.00 84.75 96 GLN A N 1
ATOM 654 C CA . GLN A 1 96 ? 34.771 36.431 11.276 1.00 84.75 96 GLN A CA 1
ATOM 655 C C . GLN A 1 96 ? 33.348 36.203 11.806 1.00 84.75 96 GLN A C 1
ATOM 657 O O . GLN A 1 96 ? 33.175 35.717 12.924 1.00 84.75 96 GLN A O 1
ATOM 662 N N . THR A 1 97 ? 32.320 36.460 10.990 1.00 84.75 97 THR A N 1
ATOM 663 C CA . THR A 1 97 ? 30.917 36.190 11.344 1.00 84.75 97 THR A CA 1
ATOM 664 C C . THR A 1 97 ? 30.675 34.702 11.602 1.00 84.75 97 THR A C 1
ATOM 666 O O . THR A 1 97 ? 30.070 34.341 12.611 1.00 84.75 97 THR A O 1
ATOM 669 N N . SER A 1 98 ? 31.192 33.819 10.742 1.00 85.25 98 SER A N 1
ATOM 670 C CA . SER A 1 98 ? 31.111 32.368 10.941 1.00 85.25 98 SER A CA 1
ATOM 671 C C . SER A 1 98 ? 31.782 31.930 12.245 1.00 85.25 98 SER A C 1
ATOM 673 O O . SER A 1 98 ? 31.248 31.060 12.935 1.00 85.25 98 SER A O 1
ATOM 675 N N . ALA A 1 99 ? 32.932 32.517 12.593 1.00 85.25 99 ALA A N 1
ATOM 676 C CA . ALA A 1 99 ? 33.660 32.222 13.821 1.00 85.25 99 ALA A CA 1
ATOM 677 C C . ALA A 1 99 ? 32.869 32.630 15.065 1.00 85.25 99 ALA A C 1
ATOM 679 O O . ALA A 1 99 ? 32.737 31.824 15.983 1.00 85.25 99 ALA A O 1
ATOM 680 N N . VAL A 1 100 ? 32.269 33.824 15.067 1.00 88.44 100 VAL A N 1
ATOM 681 C CA . VAL A 1 100 ? 31.417 34.301 16.168 1.00 88.44 100 VAL A CA 1
ATOM 682 C C . VAL A 1 100 ? 30.182 33.417 16.342 1.00 88.44 100 VAL A C 1
ATOM 684 O O . VAL A 1 100 ? 29.875 33.010 17.460 1.00 88.44 100 VAL A O 1
ATOM 687 N N . LEU A 1 101 ? 29.501 33.065 15.248 1.00 87.62 101 LEU A N 1
ATOM 688 C CA . LEU A 1 101 ? 28.324 32.194 15.289 1.00 87.62 101 LEU A CA 1
ATOM 689 C C . LEU A 1 101 ? 28.681 30.795 15.813 1.00 87.62 101 LEU A C 1
ATOM 691 O O . LEU A 1 101 ? 28.051 30.292 16.742 1.00 87.62 101 LEU A O 1
ATOM 695 N N . CYS A 1 102 ? 29.740 30.175 15.291 1.00 84.62 102 CYS A N 1
ATOM 696 C CA . CYS A 1 102 ? 30.150 28.851 15.759 1.00 84.62 102 CYS A CA 1
ATOM 697 C C . CYS A 1 102 ? 30.640 28.875 17.218 1.00 84.62 102 CYS A C 1
ATOM 699 O O . CYS A 1 102 ? 30.306 27.966 17.975 1.00 84.62 102 CYS A O 1
ATOM 701 N N . ALA A 1 103 ? 31.359 29.921 17.641 1.00 86.94 103 ALA A N 1
ATOM 702 C CA . ALA A 1 103 ? 31.784 30.097 19.030 1.00 86.94 103 ALA A CA 1
ATOM 703 C C . ALA A 1 103 ? 30.592 30.284 19.982 1.00 86.94 103 ALA A C 1
ATOM 705 O O . ALA A 1 103 ? 30.532 29.634 21.026 1.00 86.94 103 ALA A O 1
ATOM 706 N N . GLY A 1 104 ? 29.621 31.123 19.608 1.00 87.88 104 GLY A N 1
ATOM 707 C CA . GLY A 1 104 ? 28.398 31.349 20.382 1.00 87.88 104 GLY A CA 1
ATOM 708 C C . GLY A 1 104 ? 27.565 30.076 20.534 1.00 87.88 104 GLY A C 1
ATOM 709 O O . GLY A 1 104 ? 27.094 29.764 21.626 1.00 87.88 104 GLY A O 1
ATOM 710 N N . GLY A 1 105 ? 27.457 29.282 19.467 1.00 86.81 105 GLY A N 1
ATOM 711 C CA . GLY A 1 105 ? 26.830 27.965 19.526 1.00 86.81 105 GLY A CA 1
ATOM 712 C C . GLY A 1 105 ? 27.568 26.976 20.433 1.00 86.81 105 GLY A C 1
ATOM 713 O O . GLY A 1 105 ? 26.942 26.335 21.274 1.00 86.81 105 GLY A O 1
ATOM 714 N N . CYS A 1 106 ? 28.901 26.900 20.353 1.00 86.25 106 CYS A N 1
ATOM 715 C CA . CYS A 1 106 ? 29.702 26.079 21.268 1.00 86.25 106 CYS A CA 1
ATOM 716 C C . CYS A 1 106 ? 29.522 26.496 22.740 1.00 86.25 106 CYS A C 1
ATOM 718 O O . CYS A 1 106 ? 29.393 25.632 23.607 1.00 86.25 106 CYS A O 1
ATOM 720 N N . ALA A 1 107 ? 29.458 27.800 23.031 1.00 88.69 107 ALA A N 1
ATOM 721 C CA . ALA A 1 107 ? 29.219 28.309 24.383 1.00 88.69 107 ALA A CA 1
ATOM 722 C C . ALA A 1 107 ? 27.823 27.928 24.910 1.00 88.69 107 ALA A C 1
ATOM 724 O O . ALA A 1 107 ? 27.688 27.488 26.053 1.00 88.69 107 ALA A O 1
ATOM 725 N N . LEU A 1 108 ? 26.788 28.025 24.068 1.00 87.56 108 LEU A N 1
ATOM 726 C CA . LEU A 1 108 ? 25.430 27.596 24.417 1.00 87.56 108 LEU A CA 1
ATOM 727 C C . LEU A 1 108 ? 25.332 26.077 24.634 1.00 87.56 108 LEU A C 1
ATOM 729 O O . LEU A 1 108 ? 24.653 25.640 25.564 1.00 87.56 108 LEU A O 1
ATOM 733 N N . LEU A 1 109 ? 26.045 25.267 23.840 1.00 84.50 109 LEU A N 1
ATOM 734 C CA . LEU A 1 109 ? 26.142 23.816 24.050 1.00 84.50 109 LEU A CA 1
ATOM 735 C C . LEU A 1 109 ? 26.863 23.465 25.355 1.00 84.50 109 LEU A C 1
ATOM 737 O O . LEU A 1 109 ? 26.442 22.540 26.053 1.00 84.50 109 LEU A O 1
ATOM 741 N N . ALA A 1 110 ? 27.916 24.204 25.712 1.00 86.75 110 ALA A N 1
ATOM 742 C CA . ALA A 1 110 ? 28.616 24.025 26.980 1.00 86.75 110 ALA A CA 1
ATOM 743 C C . ALA A 1 110 ? 27.699 24.337 28.170 1.00 86.75 110 ALA A C 1
ATOM 745 O O . ALA A 1 110 ? 27.595 23.538 29.101 1.00 86.75 110 ALA A O 1
ATOM 746 N N . LEU A 1 111 ? 26.961 25.447 28.100 1.00 88.19 111 LEU A N 1
ATOM 747 C CA . LEU A 1 111 ? 26.004 25.829 29.136 1.00 88.19 111 LEU A CA 1
ATOM 748 C C . LEU A 1 111 ? 24.846 24.827 29.252 1.00 88.19 111 LEU A C 1
ATOM 750 O O . LEU A 1 111 ? 24.455 24.461 30.358 1.00 88.19 111 LEU A O 1
ATOM 754 N N . SER A 1 112 ? 24.346 24.317 28.126 1.00 85.00 112 SER A N 1
ATOM 755 C CA . SER A 1 112 ? 23.336 23.258 28.134 1.00 85.00 112 SER A CA 1
ATOM 756 C C . SER A 1 112 ? 23.863 21.946 28.730 1.00 85.00 112 SER A C 1
ATOM 758 O O . SER A 1 112 ? 23.172 21.303 29.518 1.00 85.00 112 SER A O 1
ATOM 760 N N . SER A 1 113 ? 25.109 21.572 28.426 1.00 83.50 113 SER A N 1
ATOM 761 C CA . SER A 1 113 ? 25.743 20.376 28.994 1.00 83.50 113 SER A CA 1
ATOM 762 C C . SER A 1 113 ? 25.889 20.487 30.516 1.00 83.50 113 SER A C 1
ATOM 764 O O . SER A 1 113 ? 25.621 19.524 31.231 1.00 83.50 113 SER A O 1
ATOM 766 N N . LEU A 1 114 ? 26.230 21.675 31.029 1.00 85.62 114 LEU A N 1
ATOM 767 C CA . LEU A 1 114 ? 26.256 21.948 32.469 1.00 85.62 114 LEU A CA 1
ATOM 768 C C . LEU A 1 114 ? 24.864 21.813 33.099 1.00 85.62 114 LEU A C 1
ATOM 770 O O . LEU A 1 114 ? 24.727 21.171 34.139 1.00 85.62 114 LEU A O 1
ATOM 774 N N . LEU A 1 115 ? 23.823 22.353 32.459 1.00 81.88 115 LEU A N 1
ATOM 775 C CA . LEU A 1 115 ? 22.441 22.214 32.934 1.00 81.88 115 LEU A CA 1
ATOM 776 C C . LEU A 1 115 ? 21.964 20.756 32.928 1.00 81.88 115 LEU A C 1
ATOM 778 O O . LEU A 1 115 ? 21.275 20.347 33.858 1.00 81.88 115 LEU A O 1
ATOM 782 N N . ALA A 1 116 ? 22.363 19.960 31.933 1.00 77.62 116 ALA A N 1
ATOM 783 C CA . ALA A 1 116 ? 22.055 18.532 31.874 1.00 77.62 116 ALA A CA 1
ATOM 784 C C . ALA A 1 116 ? 22.727 17.751 33.018 1.00 77.62 116 ALA A C 1
ATOM 786 O O . ALA A 1 116 ? 22.094 16.894 33.632 1.00 77.62 116 ALA A O 1
ATOM 787 N N . ILE A 1 117 ? 23.977 18.084 33.362 1.00 80.50 117 ILE A N 1
ATOM 788 C CA . ILE A 1 117 ? 24.680 17.498 34.516 1.00 80.50 117 ILE A CA 1
ATOM 789 C C . ILE A 1 117 ? 23.981 17.883 35.825 1.00 80.50 117 ILE A C 1
ATOM 791 O O . ILE A 1 117 ? 23.763 17.030 36.681 1.00 80.50 117 ILE A O 1
ATOM 795 N N . VAL A 1 118 ? 23.582 19.150 35.974 1.00 80.06 118 VAL A N 1
ATOM 796 C CA . VAL A 1 118 ? 22.834 19.614 37.152 1.00 80.06 118 VAL A CA 1
ATOM 797 C C . VAL A 1 118 ? 21.481 18.908 37.255 1.00 80.06 118 VAL A C 1
ATOM 799 O O . VAL A 1 118 ? 21.106 18.490 38.347 1.00 80.06 118 VAL A O 1
ATOM 802 N N . ALA A 1 119 ? 20.774 18.704 36.139 1.00 74.06 119 ALA A N 1
ATOM 803 C CA . ALA A 1 119 ? 19.488 18.008 36.113 1.00 74.06 119 ALA A CA 1
ATOM 804 C C . ALA A 1 119 ? 19.584 16.560 36.619 1.00 74.06 119 ALA A C 1
ATOM 806 O O . ALA A 1 119 ? 18.701 16.115 37.346 1.00 74.06 119 ALA A O 1
ATOM 807 N N . VAL A 1 120 ? 20.684 15.858 36.320 1.00 73.44 120 VAL A N 1
ATOM 808 C CA . VAL A 1 120 ? 20.954 14.495 36.818 1.00 73.44 120 VAL A CA 1
ATOM 809 C C . VAL A 1 120 ? 21.107 14.444 38.346 1.00 73.44 120 VAL A C 1
ATOM 811 O O . VAL A 1 120 ? 20.852 13.408 38.962 1.00 73.44 120 VAL A O 1
ATOM 814 N N . LEU A 1 121 ? 21.502 15.555 38.972 1.00 76.62 121 LEU A N 1
ATOM 815 C CA . LEU A 1 121 ? 21.689 15.663 40.421 1.00 76.62 121 LEU A CA 1
ATOM 816 C C . LEU A 1 121 ? 20.417 16.108 41.162 1.00 76.62 121 LEU A C 1
ATOM 818 O O . LEU A 1 121 ? 20.395 16.085 42.395 1.00 76.62 121 LEU A O 1
ATOM 822 N N . LEU A 1 122 ? 19.360 16.508 40.444 1.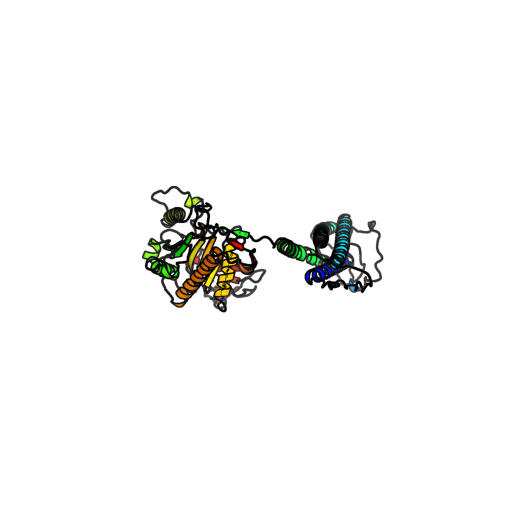00 72.62 122 LEU A N 1
ATOM 823 C CA . LEU A 1 122 ? 18.109 16.965 41.045 1.00 72.62 122 LEU A CA 1
ATOM 824 C C . LEU A 1 122 ? 17.181 15.788 41.401 1.00 72.62 122 LEU A C 1
ATOM 826 O O . LEU A 1 122 ? 17.105 14.801 40.668 1.00 72.62 122 LEU A O 1
ATOM 830 N N . PRO A 1 123 ? 16.429 15.873 42.515 1.00 68.38 123 PRO A N 1
ATOM 831 C CA . PRO A 1 123 ? 15.387 14.901 42.821 1.00 68.38 123 PRO A CA 1
ATOM 832 C C . PRO A 1 123 ? 14.270 14.986 41.774 1.00 68.38 123 PRO A C 1
ATOM 834 O O . PRO A 1 123 ? 13.802 16.078 41.439 1.00 68.38 123 PRO A O 1
ATOM 837 N N . GLY A 1 124 ? 13.843 13.827 41.265 1.00 61.66 124 GLY A N 1
ATOM 838 C CA . GLY A 1 124 ? 12.910 13.774 40.144 1.00 61.66 124 GLY A CA 1
ATOM 839 C C . GLY A 1 124 ? 11.575 14.467 40.428 1.00 61.66 124 GLY A C 1
ATOM 840 O O . GLY A 1 124 ? 10.987 14.289 41.497 1.00 61.66 124 GLY A O 1
ATOM 841 N N . GLY A 1 125 ? 11.099 15.279 39.477 1.00 71.69 125 GLY A N 1
ATOM 842 C CA . GLY A 1 125 ? 9.900 16.107 39.658 1.00 71.69 125 GLY A CA 1
ATOM 843 C C . GLY A 1 125 ? 9.738 17.240 38.638 1.00 71.69 125 GLY A C 1
ATOM 844 O O . GLY A 1 125 ? 10.389 17.277 37.597 1.00 71.69 125 GLY A O 1
ATOM 845 N N . ALA A 1 126 ? 8.852 18.199 38.929 1.00 67.25 126 ALA A N 1
ATOM 846 C CA . ALA A 1 126 ? 8.559 19.322 38.027 1.00 67.25 126 ALA A CA 1
ATOM 847 C C . ALA A 1 126 ? 9.766 20.256 37.794 1.00 67.25 126 ALA A C 1
ATOM 849 O O . ALA A 1 126 ? 9.880 20.853 36.725 1.00 67.25 126 ALA A O 1
ATOM 850 N N . CYS A 1 127 ? 10.667 20.366 38.776 1.00 71.38 127 CYS A N 1
ATOM 851 C CA . CYS A 1 127 ? 11.891 21.163 38.672 1.00 71.38 127 CYS A CA 1
ATOM 852 C C . CYS A 1 127 ? 12.887 20.545 37.675 1.00 71.38 127 CYS A C 1
ATOM 854 O O . CYS A 1 127 ? 13.316 21.229 36.750 1.00 71.38 127 CYS A O 1
ATOM 856 N N . GLU A 1 128 ? 13.159 19.239 37.788 1.0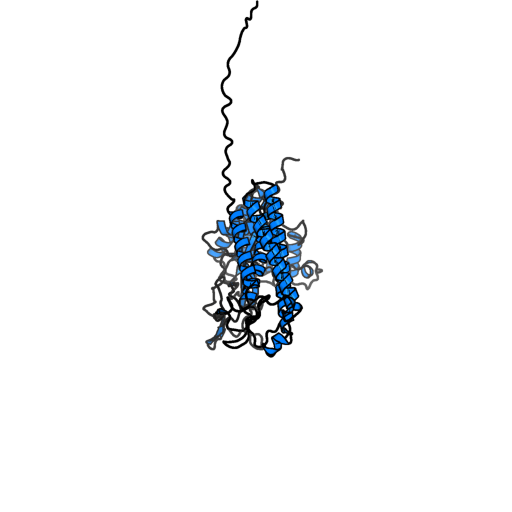0 72.44 128 GLU A N 1
ATOM 857 C CA . GLU A 1 128 ? 13.982 18.477 36.833 1.00 72.44 128 GLU A CA 1
ATOM 858 C C . GLU A 1 128 ? 13.464 18.654 35.399 1.00 72.44 128 GLU A C 1
ATOM 860 O O . GLU A 1 128 ? 14.222 19.021 34.504 1.00 72.44 128 GLU A O 1
ATOM 865 N N . ARG A 1 129 ? 12.147 18.500 35.187 1.00 66.81 129 ARG A N 1
ATOM 866 C CA . ARG A 1 129 ? 11.538 18.677 33.860 1.00 66.81 129 ARG A CA 1
ATOM 867 C C . ARG A 1 129 ? 11.778 20.072 33.292 1.00 66.81 129 ARG A C 1
ATOM 869 O O . ARG A 1 129 ? 12.131 20.185 32.127 1.00 66.81 129 ARG A O 1
ATOM 876 N N . ARG A 1 130 ? 11.626 21.131 34.097 1.00 75.06 130 ARG A N 1
ATOM 877 C CA . ARG A 1 130 ? 11.869 22.513 33.644 1.00 75.06 130 ARG A CA 1
ATOM 878 C C . ARG A 1 130 ? 13.328 22.741 33.251 1.00 75.06 130 ARG A C 1
ATOM 880 O O . ARG A 1 130 ? 13.573 23.376 32.229 1.00 75.06 130 ARG A O 1
ATOM 887 N N . VAL A 1 131 ? 14.276 22.208 34.025 1.00 73.94 131 VAL A N 1
ATOM 888 C CA . VAL A 1 131 ? 15.715 22.317 33.731 1.00 73.94 131 VAL A CA 1
ATOM 889 C C . VAL A 1 131 ? 16.073 21.544 32.458 1.00 73.94 131 VAL A C 1
ATOM 891 O O . VAL A 1 131 ? 16.774 22.083 31.606 1.00 73.94 131 VAL A O 1
ATOM 894 N N . CYS A 1 132 ? 15.528 20.339 32.269 1.00 71.06 132 CYS A N 1
ATOM 895 C CA . CYS A 1 132 ? 15.713 19.558 31.044 1.00 71.06 132 CYS A CA 1
ATOM 896 C C . CYS A 1 132 ? 15.126 20.257 29.809 1.00 71.06 132 CYS A C 1
ATOM 898 O O . CYS A 1 132 ? 15.784 20.322 28.772 1.00 71.06 132 CYS A O 1
ATOM 900 N N . THR A 1 133 ? 13.923 20.833 29.913 1.00 72.19 133 THR A N 1
ATOM 901 C CA . THR A 1 133 ? 13.306 21.596 28.816 1.00 72.19 133 THR A CA 1
ATOM 902 C C . THR A 1 133 ? 14.150 22.819 28.454 1.00 72.19 133 THR A C 1
ATOM 904 O O . THR A 1 133 ? 14.395 23.076 27.276 1.00 72.19 133 THR A O 1
ATOM 907 N N . LEU A 1 134 ? 14.640 23.559 29.454 1.00 79.00 134 LEU A N 1
ATOM 908 C CA . LEU A 1 134 ? 15.512 24.709 29.228 1.00 79.00 134 LEU A CA 1
ATOM 909 C C . LEU A 1 134 ? 16.819 24.288 28.541 1.00 79.00 134 LEU A C 1
ATOM 911 O O . LEU A 1 134 ? 17.201 24.888 27.538 1.00 79.00 134 LEU A O 1
ATOM 915 N N . ALA A 1 135 ? 17.462 23.220 29.024 1.00 77.44 135 ALA A N 1
ATOM 916 C CA . ALA A 1 135 ? 18.670 22.673 28.416 1.00 77.44 135 ALA A CA 1
ATOM 917 C C . ALA A 1 135 ? 18.436 22.270 26.948 1.00 77.44 135 ALA A C 1
ATOM 919 O O . ALA A 1 135 ? 19.262 22.605 26.098 1.00 77.44 135 ALA A O 1
ATOM 920 N N . GLY A 1 136 ? 17.299 21.640 26.632 1.00 72.94 136 GLY A N 1
ATOM 921 C CA . GLY A 1 136 ? 16.913 21.270 25.265 1.00 72.94 136 GLY A CA 1
ATOM 922 C C . GLY A 1 136 ? 16.699 22.472 24.334 1.00 72.94 136 GLY A C 1
ATOM 923 O O . GLY A 1 136 ? 17.199 22.479 23.205 1.00 72.94 136 GLY A O 1
ATOM 924 N N . TYR A 1 137 ? 16.040 23.538 24.805 1.00 78.06 137 TYR A N 1
ATOM 925 C CA . TYR A 1 137 ? 15.911 24.778 24.025 1.00 78.06 137 TYR A CA 1
ATOM 926 C C . TYR A 1 137 ? 17.268 25.420 23.734 1.00 78.06 137 TYR A C 1
ATOM 928 O O . TYR A 1 137 ? 17.508 25.886 22.620 1.00 78.06 137 TYR A O 1
ATOM 936 N N . MET A 1 138 ? 18.182 25.395 24.704 1.00 81.19 138 MET A N 1
ATOM 937 C CA . MET A 1 138 ? 19.529 25.939 24.534 1.00 81.19 138 MET A CA 1
ATOM 938 C C . MET A 1 138 ? 20.362 25.135 23.530 1.00 81.19 138 MET A C 1
ATOM 940 O O . MET A 1 138 ? 21.090 25.737 22.745 1.00 81.19 138 MET A O 1
ATOM 944 N N . GLN A 1 139 ? 20.213 23.804 23.485 1.00 78.81 139 GLN A N 1
ATOM 945 C CA . GLN A 1 139 ? 20.844 22.974 22.444 1.00 78.81 139 GLN A CA 1
ATOM 946 C C . GLN A 1 139 ? 20.302 23.316 21.064 1.00 78.81 139 GLN A C 1
ATOM 948 O O . GLN A 1 139 ? 21.067 23.478 20.119 1.00 78.81 139 GLN A O 1
ATOM 953 N N . THR A 1 140 ? 18.985 23.479 20.964 1.00 73.62 140 THR A N 1
ATOM 954 C CA . THR A 1 140 ? 18.312 23.805 19.705 1.00 73.62 140 THR A CA 1
ATOM 955 C C . THR A 1 140 ? 18.787 25.153 19.169 1.00 73.62 140 THR A C 1
ATOM 957 O O . THR A 1 140 ? 19.240 25.248 18.028 1.00 73.62 140 THR A O 1
ATOM 960 N N . ALA A 1 141 ? 18.770 26.188 20.012 1.00 83.88 141 ALA A N 1
ATOM 961 C CA . ALA A 1 141 ? 19.275 27.510 19.656 1.00 83.88 141 ALA A CA 1
ATOM 962 C C . ALA A 1 141 ? 20.751 27.454 19.233 1.00 83.88 141 ALA A C 1
ATOM 964 O O . ALA A 1 141 ? 21.120 28.033 18.211 1.00 83.88 141 ALA A O 1
ATOM 965 N N . ALA A 1 142 ? 21.582 26.702 19.960 1.00 84.06 142 ALA A N 1
ATOM 966 C CA . ALA A 1 142 ? 22.986 26.531 19.614 1.00 84.06 142 ALA A CA 1
ATOM 967 C C . ALA A 1 142 ? 23.179 25.919 18.219 1.00 84.06 142 ALA A C 1
ATOM 969 O O . ALA A 1 142 ? 23.978 26.426 17.435 1.00 84.06 142 ALA A O 1
ATOM 970 N N . VAL A 1 143 ? 22.416 24.878 17.875 1.00 76.88 143 VAL A N 1
ATOM 971 C CA . VAL A 1 143 ? 22.478 24.215 16.562 1.00 76.88 143 VAL A CA 1
ATOM 972 C C . VAL A 1 143 ? 22.110 25.172 15.433 1.00 76.88 143 VAL A C 1
ATOM 974 O O . VAL A 1 143 ? 22.835 25.231 14.441 1.00 76.88 143 VAL A O 1
ATOM 977 N N . PHE A 1 144 ? 21.036 25.952 15.579 1.00 79.50 144 PHE A N 1
ATOM 978 C CA . PHE A 1 144 ? 20.637 26.932 14.562 1.00 79.50 144 PHE A CA 1
ATOM 979 C C . PHE A 1 144 ? 21.694 28.018 14.354 1.00 79.50 144 PHE A C 1
ATOM 981 O O . PHE A 1 144 ? 22.000 28.385 13.215 1.00 79.50 144 PHE A O 1
ATOM 988 N N . ILE A 1 145 ? 22.299 28.494 15.442 1.00 85.06 145 ILE A N 1
ATOM 989 C CA . ILE A 1 145 ? 23.379 29.482 15.387 1.00 85.06 145 ILE A CA 1
ATOM 990 C C . ILE A 1 145 ? 24.604 28.885 14.669 1.00 85.06 145 ILE A C 1
ATOM 992 O O . ILE A 1 145 ? 25.168 29.519 13.776 1.00 85.06 145 ILE A O 1
ATOM 996 N N . MET A 1 146 ? 24.984 27.641 14.973 1.00 82.44 146 MET A N 1
ATOM 997 C CA . MET A 1 146 ? 26.119 26.965 14.323 1.00 82.44 146 MET A CA 1
ATOM 998 C C . MET A 1 146 ? 25.852 26.638 12.853 1.00 82.44 146 MET A C 1
ATOM 1000 O O . MET A 1 146 ? 26.742 26.800 12.019 1.00 82.44 146 MET A O 1
ATOM 1004 N N . ALA A 1 147 ? 24.632 26.217 12.515 1.00 79.69 147 ALA A N 1
ATOM 1005 C CA . ALA A 1 147 ? 24.211 25.987 11.136 1.00 79.69 147 ALA A CA 1
ATOM 1006 C C . ALA A 1 147 ? 24.268 27.284 10.317 1.00 79.69 147 ALA A C 1
ATOM 1008 O O . ALA A 1 147 ? 24.765 27.283 9.192 1.00 79.69 147 ALA A O 1
ATOM 1009 N N . SER A 1 148 ? 23.855 28.406 10.911 1.00 81.06 148 SER A N 1
ATOM 1010 C CA . SER A 1 148 ? 23.996 29.730 10.299 1.00 81.06 148 SER A CA 1
ATOM 1011 C C . SER A 1 148 ? 25.470 30.076 10.065 1.00 81.06 148 SER A C 1
ATOM 1013 O O . SER A 1 148 ? 25.831 30.513 8.977 1.00 81.06 148 SER A O 1
ATOM 1015 N N . GLY A 1 149 ? 26.355 29.786 11.026 1.00 83.75 149 GLY A N 1
ATOM 1016 C CA . GLY A 1 149 ? 27.804 29.926 10.840 1.00 8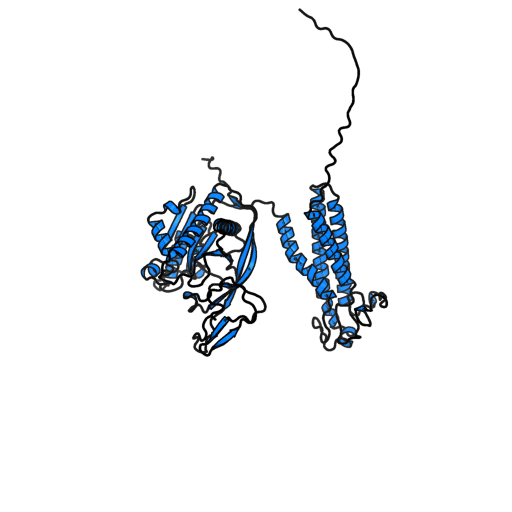3.75 149 GLY A CA 1
ATOM 1017 C C . GLY A 1 149 ? 28.341 29.093 9.669 1.00 83.75 149 GLY A C 1
ATOM 1018 O O . GLY A 1 149 ? 29.062 29.607 8.817 1.00 83.75 149 GLY A O 1
ATOM 1019 N N . LEU A 1 150 ? 27.913 27.832 9.556 1.00 81.31 150 LEU A N 1
ATOM 1020 C CA . LEU A 1 150 ? 28.286 26.938 8.453 1.00 81.31 150 LEU A CA 1
ATOM 1021 C C . LEU A 1 150 ? 27.825 27.421 7.075 1.00 81.31 150 LEU A C 1
ATOM 1023 O O . LEU A 1 150 ? 28.523 27.170 6.091 1.00 81.31 150 LEU A O 1
ATOM 1027 N N . LEU A 1 151 ? 26.673 28.089 7.004 1.00 81.88 151 LEU A N 1
ATOM 1028 C CA . LEU A 1 151 ? 26.170 28.718 5.782 1.00 81.88 151 LEU A CA 1
ATOM 1029 C C . LEU A 1 151 ? 26.937 29.998 5.445 1.00 81.88 151 LEU A C 1
ATOM 1031 O O . LEU A 1 151 ? 27.149 30.295 4.277 1.00 81.88 151 LEU A O 1
ATOM 1035 N N . VAL A 1 152 ? 27.402 30.743 6.447 1.00 84.56 152 VAL A N 1
ATOM 1036 C CA . VAL A 1 152 ? 28.168 31.976 6.225 1.00 84.56 152 VAL A CA 1
ATOM 1037 C C . VAL A 1 152 ? 29.622 31.683 5.807 1.00 84.56 152 VAL A C 1
ATOM 1039 O O . VAL A 1 152 ? 30.212 32.440 5.036 1.00 84.56 152 VAL A O 1
ATOM 1042 N N . TYR A 1 153 ? 30.210 30.564 6.240 1.00 82.75 153 TYR A N 1
ATOM 1043 C CA . TYR A 1 153 ? 31.611 30.222 5.948 1.00 82.75 153 TYR A CA 1
ATOM 1044 C C . TYR A 1 153 ? 31.998 30.226 4.444 1.00 82.75 153 TYR A C 1
ATOM 1046 O O . TYR A 1 153 ? 33.021 30.823 4.098 1.00 82.75 153 TYR A O 1
ATOM 1054 N N . PRO A 1 154 ? 31.225 29.636 3.508 1.00 83.06 154 PRO A N 1
ATOM 1055 C CA . PRO A 1 154 ? 31.576 29.593 2.084 1.00 83.06 154 PRO A CA 1
ATOM 1056 C C . PRO A 1 154 ? 31.546 30.951 1.372 1.00 83.06 154 PRO A C 1
ATOM 1058 O O . PRO A 1 154 ? 32.074 31.053 0.268 1.00 83.06 154 PRO A O 1
ATOM 1061 N N . PHE A 1 155 ? 30.986 32.001 1.982 1.00 82.19 155 PHE A N 1
ATOM 1062 C CA . PHE A 1 155 ? 31.066 33.356 1.425 1.00 82.19 155 PHE A CA 1
ATOM 1063 C C . PHE A 1 155 ? 32.493 33.917 1.460 1.00 82.19 155 PHE A C 1
ATOM 1065 O O . PHE A 1 155 ? 32.872 34.701 0.592 1.00 82.19 155 PHE A O 1
ATOM 1072 N N . GLY A 1 156 ? 33.329 33.471 2.404 1.00 81.62 156 GLY A N 1
ATOM 1073 C CA . GLY A 1 156 ? 34.728 33.906 2.469 1.00 81.62 156 GLY A CA 1
ATOM 1074 C C . GLY A 1 156 ? 35.639 33.281 1.404 1.00 81.62 156 GLY A C 1
ATOM 1075 O O . GLY A 1 156 ? 36.791 33.702 1.277 1.00 81.62 156 GLY A O 1
ATOM 1076 N N . PHE A 1 157 ? 35.138 32.330 0.602 1.00 82.44 157 PHE A N 1
ATOM 1077 C CA . PHE A 1 157 ? 35.892 31.716 -0.502 1.00 82.44 157 PHE A CA 1
ATOM 1078 C C . PHE A 1 157 ? 36.224 32.713 -1.620 1.00 82.44 157 PHE A C 1
ATOM 1080 O O . PHE A 1 157 ? 37.211 32.542 -2.329 1.00 82.44 157 PHE A O 1
ATOM 1087 N N . ASN A 1 158 ? 35.451 33.794 -1.731 1.00 80.25 158 ASN A N 1
ATOM 1088 C CA . ASN A 1 158 ? 35.673 34.865 -2.700 1.00 80.25 158 ASN A CA 1
ATOM 1089 C C . ASN A 1 158 ? 36.736 35.897 -2.243 1.00 80.25 158 ASN A C 1
ATOM 1091 O O . ASN A 1 158 ? 37.003 36.874 -2.938 1.00 80.25 158 ASN A O 1
ATOM 1095 N N . SER A 1 159 ? 37.348 35.725 -1.064 1.00 82.25 159 SER A N 1
ATOM 1096 C CA . SER A 1 159 ? 38.371 36.658 -0.571 1.00 82.25 159 SER A CA 1
ATOM 1097 C C . SER A 1 159 ? 39.668 36.584 -1.387 1.00 82.25 159 SER A C 1
ATOM 1099 O O . SER A 1 159 ? 40.073 35.518 -1.855 1.00 82.25 159 SER A O 1
ATOM 1101 N N . ALA A 1 160 ? 40.374 37.715 -1.503 1.00 77.62 160 ALA A N 1
ATOM 1102 C CA . ALA A 1 160 ? 41.648 37.797 -2.228 1.00 77.62 160 ALA A CA 1
ATOM 1103 C C . ALA A 1 160 ? 42.716 36.842 -1.662 1.00 77.62 160 ALA A C 1
ATOM 1105 O O . ALA A 1 160 ? 43.559 36.333 -2.398 1.00 77.62 160 ALA A O 1
ATOM 1106 N N . THR A 1 161 ? 42.672 36.562 -0.354 1.00 75.06 161 THR A N 1
ATOM 1107 C CA . THR A 1 161 ? 43.551 35.570 0.271 1.00 75.06 161 THR A CA 1
ATOM 1108 C C . THR A 1 161 ? 43.217 34.156 -0.186 1.00 75.06 161 THR A C 1
ATOM 1110 O O . THR A 1 161 ? 44.143 33.421 -0.497 1.00 75.06 161 THR A O 1
ATOM 1113 N N . VAL A 1 162 ? 41.941 33.766 -0.264 1.00 74.12 162 VAL A N 1
ATOM 1114 C CA . VAL A 1 162 ? 41.564 32.408 -0.692 1.00 74.12 162 VAL A CA 1
ATOM 1115 C C . VAL A 1 162 ? 41.847 32.211 -2.174 1.00 74.12 162 VAL A C 1
ATOM 1117 O O . VAL A 1 162 ? 42.512 31.239 -2.507 1.00 74.12 162 VAL A O 1
ATOM 1120 N N . LYS A 1 163 ? 41.504 33.174 -3.036 1.00 79.06 163 LYS A N 1
ATOM 1121 C CA . LYS A 1 163 ? 41.800 33.110 -4.481 1.00 79.06 163 LYS A CA 1
ATOM 1122 C C . LYS A 1 163 ? 43.291 32.980 -4.812 1.00 79.06 163 LYS A C 1
ATOM 1124 O O . LYS A 1 163 ? 43.646 32.465 -5.863 1.00 79.06 163 LYS A O 1
ATOM 1129 N N . ARG A 1 164 ? 44.176 33.424 -3.909 1.00 76.94 164 ARG A N 1
ATOM 1130 C CA . ARG A 1 164 ? 45.635 33.274 -4.048 1.00 76.94 164 ARG A CA 1
ATOM 1131 C C . ARG A 1 164 ? 46.125 31.836 -3.830 1.00 76.94 164 ARG A C 1
ATOM 1133 O O . ARG A 1 164 ? 47.193 31.496 -4.324 1.00 76.94 164 ARG A O 1
ATOM 1140 N N . PHE A 1 165 ? 45.398 31.023 -3.061 1.00 75.31 165 PHE A N 1
ATOM 1141 C CA . PHE A 1 165 ? 45.754 29.623 -2.769 1.00 75.31 165 PHE A CA 1
ATOM 1142 C C . PHE A 1 165 ? 44.806 28.608 -3.427 1.00 75.31 165 PHE A C 1
ATOM 1144 O O . PHE A 1 165 ? 45.200 27.471 -3.657 1.00 75.31 165 PHE A O 1
ATOM 1151 N N . CYS A 1 166 ? 43.573 29.020 -3.705 1.00 75.31 166 CYS A N 1
ATOM 1152 C CA . CYS A 1 166 ? 42.502 28.268 -4.340 1.00 75.31 166 CYS A CA 1
ATOM 1153 C C . CYS A 1 166 ? 42.152 28.993 -5.639 1.00 75.31 166 CYS A C 1
ATOM 1155 O O . CYS A 1 166 ? 41.301 29.885 -5.648 1.00 75.31 166 CYS A O 1
ATOM 1157 N N . GLU A 1 167 ? 42.853 28.669 -6.722 1.00 75.75 167 GLU A N 1
ATOM 1158 C CA . GLU A 1 167 ? 42.556 29.260 -8.024 1.00 75.75 167 GLU A CA 1
ATOM 1159 C C . GLU A 1 167 ? 41.110 28.899 -8.428 1.00 75.75 167 GLU A C 1
ATOM 1161 O O . GLU A 1 167 ? 40.574 27.854 -8.043 1.00 75.75 167 GLU A O 1
ATOM 1166 N N . ASN A 1 168 ? 40.426 29.823 -9.108 1.00 76.38 168 ASN A N 1
ATOM 1167 C CA . ASN A 1 168 ? 39.009 29.706 -9.481 1.00 76.38 168 ASN A CA 1
ATOM 1168 C C . ASN A 1 168 ? 38.006 29.556 -8.314 1.00 76.38 168 ASN A C 1
ATOM 1170 O O . ASN A 1 168 ? 36.883 29.107 -8.540 1.00 76.38 168 ASN A O 1
ATOM 1174 N N . SER A 1 169 ? 38.358 29.927 -7.075 1.00 79.19 169 SER A N 1
ATOM 1175 C CA . SER A 1 169 ? 37.389 29.926 -5.969 1.00 79.19 169 SER A CA 1
ATOM 1176 C C . SER A 1 169 ? 36.385 31.081 -6.070 1.00 79.19 169 SER A C 1
ATOM 1178 O O . SER A 1 169 ? 36.742 32.221 -6.372 1.00 79.19 169 SER A O 1
ATOM 1180 N N . ASP A 1 170 ? 35.123 30.804 -5.750 1.00 76.56 170 ASP A N 1
ATOM 1181 C CA . ASP A 1 170 ? 34.037 31.786 -5.688 1.00 76.56 170 ASP A CA 1
ATOM 1182 C C . ASP A 1 170 ? 33.092 31.463 -4.515 1.00 76.56 170 ASP A C 1
ATOM 1184 O O . ASP A 1 170 ? 33.269 30.477 -3.796 1.00 76.56 170 ASP A O 1
ATOM 1188 N N . ILE A 1 171 ? 32.092 32.303 -4.261 1.00 77.81 171 ILE A N 1
ATOM 1189 C CA . ILE A 1 171 ? 31.100 32.088 -3.202 1.00 77.81 171 ILE A CA 1
ATOM 1190 C C . ILE A 1 171 ? 30.467 30.696 -3.383 1.00 77.81 171 ILE A C 1
ATOM 1192 O O . ILE A 1 171 ? 29.935 30.379 -4.441 1.00 77.81 171 ILE A O 1
ATOM 1196 N N . TYR A 1 172 ? 30.539 29.848 -2.349 1.00 75.88 172 TYR A N 1
ATOM 1197 C CA . TYR A 1 172 ? 30.107 28.434 -2.376 1.00 75.88 172 TYR A CA 1
ATOM 1198 C C . TYR A 1 172 ? 30.851 27.499 -3.342 1.00 75.88 172 TYR A C 1
ATOM 1200 O O . TYR A 1 172 ? 30.589 26.295 -3.322 1.00 75.88 172 TYR A O 1
ATOM 1208 N N . TYR A 1 173 ? 31.831 27.993 -4.093 1.00 77.38 173 TYR A N 1
ATOM 1209 C CA . TYR A 1 173 ? 32.636 27.204 -5.012 1.00 77.38 173 TYR A CA 1
ATOM 1210 C C . TYR A 1 173 ? 34.100 27.200 -4.562 1.00 77.38 173 TYR A C 1
ATOM 1212 O O . TYR A 1 173 ? 34.791 28.212 -4.597 1.00 77.38 173 TYR A O 1
ATOM 1220 N N . ALA A 1 174 ? 34.590 26.052 -4.093 1.00 70.31 174 ALA A N 1
ATOM 1221 C CA . ALA A 1 174 ? 35.932 25.954 -3.514 1.00 70.31 174 ALA A CA 1
ATOM 1222 C C . ALA A 1 174 ? 37.072 26.035 -4.554 1.00 70.31 174 ALA A C 1
ATOM 1224 O O . ALA A 1 174 ? 38.234 26.117 -4.155 1.00 70.31 174 ALA A O 1
ATOM 1225 N N . GLY A 1 175 ? 36.756 26.040 -5.856 1.00 80.56 175 GLY A N 1
ATOM 1226 C CA . GLY A 1 175 ? 37.751 26.001 -6.928 1.00 80.56 175 GLY A CA 1
ATOM 1227 C C . GLY A 1 175 ? 38.617 24.748 -6.820 1.00 80.56 175 GLY A C 1
ATOM 1228 O O . GLY A 1 175 ? 38.106 23.655 -6.574 1.00 80.56 175 GLY A O 1
ATOM 1229 N N . ASP A 1 176 ? 39.930 24.932 -6.912 1.00 76.38 176 ASP A N 1
ATOM 1230 C CA . ASP A 1 176 ? 40.907 23.837 -6.830 1.00 76.38 176 ASP A CA 1
ATOM 1231 C C . ASP A 1 176 ? 41.166 23.324 -5.397 1.00 76.38 176 ASP A C 1
ATOM 1233 O O . ASP A 1 176 ? 41.945 22.390 -5.183 1.00 76.38 176 ASP A O 1
ATOM 1237 N N . CYS A 1 177 ? 40.509 23.910 -4.390 1.00 77.94 177 CYS A N 1
ATOM 1238 C CA . CYS A 1 177 ? 40.628 23.508 -2.991 1.00 77.94 177 CYS A CA 1
ATOM 1239 C C . CYS A 1 177 ? 39.593 22.455 -2.580 1.00 77.94 177 CYS A C 1
ATOM 1241 O O . CYS A 1 177 ? 38.420 22.499 -2.948 1.00 77.94 177 CYS A O 1
ATOM 1243 N N . GLN A 1 178 ? 40.009 21.531 -1.715 1.00 77.56 178 GLN A N 1
ATOM 1244 C CA . GLN A 1 178 ? 39.133 20.515 -1.141 1.00 77.56 178 GLN A CA 1
ATOM 1245 C C . GLN A 1 178 ? 38.523 20.977 0.183 1.00 77.56 178 GLN A C 1
ATOM 1247 O O . GLN A 1 178 ? 39.167 21.624 1.012 1.00 77.56 178 GLN A O 1
ATOM 1252 N N . ILE A 1 179 ? 37.270 20.588 0.419 1.00 76.44 179 ILE A N 1
ATOM 1253 C CA . ILE A 1 179 ? 36.614 20.785 1.713 1.00 76.44 179 ILE A CA 1
ATOM 1254 C C . ILE A 1 179 ? 37.197 19.782 2.713 1.00 76.44 179 ILE A C 1
ATOM 1256 O O . ILE A 1 179 ? 37.096 18.571 2.531 1.00 76.44 179 ILE A O 1
ATOM 1260 N N . GLY A 1 180 ? 37.788 20.296 3.787 1.00 68.62 180 GLY A N 1
ATOM 1261 C CA . GLY A 1 180 ? 38.400 19.488 4.831 1.00 68.62 180 GLY A CA 1
ATOM 1262 C C . GLY A 1 180 ? 37.401 18.931 5.852 1.00 68.62 180 GLY A C 1
ATOM 1263 O O . GLY A 1 180 ? 36.246 19.358 5.971 1.00 68.62 180 GLY A O 1
ATOM 1264 N N . TRP A 1 181 ? 37.878 17.965 6.636 1.00 68.06 181 TRP A N 1
ATOM 1265 C CA . TRP A 1 181 ? 37.095 17.209 7.617 1.00 68.06 181 TRP A CA 1
ATOM 1266 C C . TRP A 1 181 ? 36.453 18.080 8.698 1.00 68.06 181 TRP A C 1
ATOM 1268 O O . TRP A 1 181 ? 35.420 17.689 9.222 1.00 68.06 181 TRP A O 1
ATOM 1278 N N . GLY A 1 182 ? 37.014 19.248 9.029 1.00 60.69 182 GLY A N 1
ATOM 1279 C CA . GLY A 1 182 ? 36.469 20.145 10.053 1.00 60.69 182 GLY A CA 1
ATOM 1280 C C . GLY A 1 182 ? 35.055 20.628 9.716 1.00 60.69 182 GLY A C 1
ATOM 1281 O O . GLY A 1 182 ? 34.152 20.539 10.549 1.00 60.69 182 GLY A O 1
ATOM 1282 N N . LYS A 1 183 ? 34.816 21.010 8.453 1.00 60.91 183 LYS A N 1
ATOM 1283 C CA . LYS A 1 183 ? 33.481 21.396 7.964 1.00 60.91 183 LYS A CA 1
ATOM 1284 C C . LYS A 1 183 ? 32.527 20.196 7.920 1.00 60.91 183 LYS A C 1
ATOM 1286 O O . LYS A 1 183 ? 31.355 20.315 8.273 1.00 60.91 183 LYS A O 1
ATOM 1291 N N . ALA A 1 184 ? 33.023 19.020 7.529 1.00 62.62 184 ALA A N 1
ATOM 1292 C CA . ALA A 1 184 ? 32.232 17.787 7.507 1.00 62.62 184 ALA A CA 1
ATOM 1293 C C . ALA A 1 184 ? 31.858 17.298 8.921 1.00 62.62 184 ALA A C 1
ATOM 1295 O O . ALA A 1 184 ? 30.750 16.801 9.132 1.00 62.62 184 ALA A O 1
ATOM 1296 N N . LEU A 1 185 ? 32.761 17.474 9.888 1.00 57.22 185 LEU A N 1
ATOM 1297 C CA . LEU A 1 185 ? 32.589 17.093 11.285 1.00 57.22 185 LEU A CA 1
ATOM 1298 C C . LEU A 1 185 ? 31.580 17.999 11.993 1.00 57.22 185 LEU A C 1
ATOM 1300 O O . LEU A 1 185 ? 30.827 17.490 12.807 1.00 57.22 185 LEU A O 1
ATOM 1304 N N . LEU A 1 186 ? 31.486 19.287 11.639 1.00 58.34 186 LEU A N 1
ATOM 1305 C CA . LEU A 1 186 ? 30.453 20.193 12.166 1.00 58.34 186 LEU A CA 1
ATOM 1306 C C . LEU A 1 186 ? 29.081 20.022 11.474 1.00 58.34 186 LEU A C 1
ATOM 1308 O O . LEU A 1 186 ? 28.037 20.298 12.071 1.00 58.34 186 LEU A O 1
ATOM 1312 N N . ARG A 1 187 ? 29.059 19.503 10.234 1.00 61.12 187 ARG A N 1
ATOM 1313 C CA . ARG A 1 187 ? 27.827 19.170 9.485 1.00 61.12 187 ARG A CA 1
ATOM 1314 C C . ARG A 1 187 ? 27.080 17.953 10.054 1.00 61.12 187 ARG A C 1
ATOM 1316 O O . ARG A 1 187 ? 25.861 17.866 9.950 1.00 61.12 187 ARG A O 1
ATOM 1323 N N . ARG A 1 188 ? 27.795 16.981 10.634 1.00 58.41 188 ARG A N 1
ATOM 1324 C CA . ARG A 1 188 ? 27.191 15.740 11.162 1.00 58.41 188 ARG A CA 1
ATOM 1325 C C . ARG A 1 188 ? 26.334 15.957 12.429 1.00 58.41 188 ARG A C 1
ATOM 1327 O O . ARG A 1 188 ? 25.212 15.461 12.432 1.00 58.41 188 ARG A O 1
ATOM 1334 N N . PRO A 1 189 ? 26.781 16.710 13.454 1.00 55.97 189 PRO A N 1
ATOM 1335 C CA . PRO A 1 189 ? 25.976 17.093 14.616 1.00 55.97 189 PRO A CA 1
ATOM 1336 C C . PRO A 1 189 ? 24.723 17.892 14.251 1.00 55.97 189 PRO A C 1
ATOM 1338 O O . PRO A 1 189 ? 23.645 17.605 14.758 1.00 55.97 189 PRO A O 1
ATOM 1341 N N . THR A 1 190 ? 24.850 18.855 13.332 1.00 56.00 190 THR A N 1
ATOM 1342 C CA . THR A 1 190 ? 23.741 19.715 12.881 1.00 56.00 190 THR A CA 1
ATOM 1343 C C . THR A 1 190 ? 22.670 18.932 12.111 1.00 56.00 190 THR A C 1
ATOM 1345 O O . THR A 1 190 ? 21.488 19.222 12.265 1.00 56.00 190 THR A O 1
ATOM 1348 N N . CYS A 1 191 ? 23.049 17.894 11.352 1.00 51.34 191 CYS A N 1
ATOM 1349 C CA . CYS A 1 191 ? 22.093 16.987 10.701 1.00 51.34 191 CYS A CA 1
ATOM 1350 C C . CYS A 1 191 ? 21.508 15.926 11.656 1.00 51.34 191 CYS A C 1
ATOM 1352 O O . CYS A 1 191 ? 20.314 15.653 11.584 1.00 51.34 191 CYS A O 1
ATOM 1354 N N . MET A 1 192 ? 22.309 15.339 12.560 1.00 48.34 192 MET A N 1
ATOM 1355 C CA . MET A 1 192 ? 21.820 14.328 13.519 1.00 48.34 192 MET A CA 1
ATOM 1356 C C . MET A 1 192 ? 20.827 14.902 14.534 1.00 48.34 192 MET A C 1
ATOM 1358 O O . MET A 1 192 ? 19.861 14.229 14.887 1.00 48.34 192 MET A O 1
ATOM 1362 N N . LEU A 1 193 ? 21.033 16.143 14.982 1.00 52.41 193 LEU A N 1
ATOM 1363 C CA . LEU A 1 193 ? 20.172 16.768 15.984 1.00 52.41 193 LEU A CA 1
ATOM 1364 C C . LEU A 1 193 ? 18.807 17.192 15.431 1.00 52.41 193 LEU A C 1
ATOM 1366 O O . LEU A 1 193 ? 17.870 17.280 16.211 1.00 52.41 193 LEU A O 1
ATOM 1370 N N . ASN A 1 194 ? 18.649 17.391 14.118 1.00 50.34 194 ASN A N 1
ATOM 1371 C CA . ASN A 1 194 ? 17.351 17.754 13.534 1.00 50.34 194 ASN A CA 1
ATOM 1372 C C . ASN A 1 194 ? 16.373 16.557 13.521 1.00 50.34 194 ASN A C 1
ATOM 1374 O O . ASN A 1 194 ? 15.200 16.697 13.858 1.00 50.34 194 ASN A O 1
ATOM 1378 N N . GLU A 1 195 ? 16.882 15.356 13.227 1.00 46.72 195 GLU A N 1
ATOM 1379 C CA . GLU A 1 195 ? 16.120 14.097 13.290 1.00 46.72 195 GLU A CA 1
ATOM 1380 C C . GLU A 1 195 ? 15.889 13.639 14.743 1.00 46.72 195 GLU A C 1
ATOM 1382 O O . GLU A 1 195 ? 14.784 13.239 15.114 1.00 46.72 195 GLU A O 1
ATOM 1387 N N . GLN A 1 196 ? 16.899 13.768 15.613 1.00 50.41 196 GLN A N 1
ATOM 1388 C CA . GLN A 1 196 ? 16.772 13.399 17.029 1.00 50.41 196 GLN A CA 1
ATOM 1389 C C . GLN A 1 196 ? 15.925 14.382 17.848 1.00 50.41 196 GLN A C 1
ATOM 1391 O O . GLN A 1 196 ? 15.288 13.957 18.804 1.00 50.41 196 GLN A O 1
ATOM 1396 N N . PHE A 1 197 ? 15.862 15.668 17.493 1.00 45.66 197 PHE A N 1
ATOM 1397 C CA . PHE A 1 197 ? 14.989 16.651 18.149 1.00 45.66 197 PHE A CA 1
ATOM 1398 C C . PHE A 1 197 ? 13.510 16.412 17.831 1.00 45.66 197 PHE A C 1
ATOM 1400 O O . PHE A 1 197 ? 12.665 16.561 18.712 1.00 45.66 197 PHE A O 1
ATOM 1407 N N . LEU A 1 198 ? 13.189 15.963 16.611 1.00 45.25 198 LEU A N 1
ATOM 1408 C CA . LEU A 1 198 ? 11.846 15.482 16.285 1.00 45.25 198 LEU A CA 1
ATOM 1409 C C . LEU A 1 198 ? 11.490 14.250 17.121 1.00 45.25 198 LEU A C 1
ATOM 1411 O O . LEU A 1 198 ? 10.391 14.188 17.661 1.00 45.25 198 LEU A O 1
ATOM 1415 N N . GLU A 1 199 ? 12.413 13.301 17.279 1.00 46.69 199 GLU A N 1
ATOM 1416 C CA . GLU A 1 199 ? 12.244 12.147 18.175 1.00 46.69 199 GLU A CA 1
ATOM 1417 C C . GLU A 1 199 ? 12.116 12.564 19.653 1.00 46.69 199 GLU A C 1
ATOM 1419 O O . GLU A 1 199 ? 11.295 12.004 20.376 1.00 46.69 199 GLU A O 1
ATOM 1424 N N . LEU A 1 200 ? 12.849 13.587 20.107 1.00 42.84 200 LEU A N 1
ATOM 1425 C CA . LEU A 1 200 ? 12.805 14.079 21.488 1.00 42.84 200 LEU A CA 1
ATOM 1426 C C . LEU A 1 200 ? 11.515 14.837 21.802 1.00 42.84 200 LEU A C 1
ATOM 1428 O O . LEU A 1 200 ? 10.905 14.601 22.841 1.00 42.84 200 LEU A O 1
ATOM 1432 N N . LEU A 1 201 ? 11.065 15.713 20.899 1.00 40.16 201 LEU A N 1
ATOM 1433 C CA . LEU A 1 201 ? 9.765 16.374 21.001 1.00 40.16 201 LEU A CA 1
ATOM 1434 C C . LEU A 1 201 ? 8.635 15.344 20.963 1.00 40.16 201 LEU A C 1
ATOM 1436 O O . LEU A 1 201 ? 7.709 15.448 21.762 1.00 40.16 201 LEU A O 1
ATOM 1440 N N . LYS A 1 202 ? 8.722 14.318 20.104 1.00 41.78 202 LYS A N 1
ATOM 1441 C CA . LYS A 1 202 ? 7.760 13.200 20.068 1.00 41.78 202 LYS A CA 1
ATOM 1442 C C . LYS A 1 202 ? 7.779 12.390 21.370 1.00 41.78 202 LYS A C 1
ATOM 1444 O O . LYS A 1 202 ? 6.719 12.099 21.908 1.00 41.78 202 LYS A O 1
ATOM 1449 N N . SER A 1 203 ? 8.957 12.095 21.917 1.00 42.84 203 SER A N 1
ATOM 1450 C CA . SER A 1 203 ? 9.143 11.377 23.188 1.00 42.84 203 SER A CA 1
ATOM 1451 C C . SER A 1 203 ? 8.620 12.171 24.395 1.00 42.84 203 SER A C 1
ATOM 1453 O O . SER A 1 203 ? 7.936 11.621 25.254 1.00 42.84 203 SER A O 1
ATOM 1455 N N . MET A 1 204 ? 8.849 13.487 24.430 1.00 39.56 204 MET A N 1
ATOM 1456 C CA . MET A 1 204 ? 8.419 14.367 25.524 1.00 39.56 204 MET A CA 1
ATOM 1457 C C . MET A 1 204 ? 6.953 14.820 25.421 1.00 39.56 204 MET A C 1
ATOM 1459 O O . MET A 1 204 ? 6.397 15.286 26.414 1.00 39.56 204 MET A O 1
ATOM 1463 N N . THR A 1 205 ? 6.312 14.665 24.254 1.00 41.44 205 THR A N 1
ATOM 1464 C CA . THR A 1 205 ? 4.864 14.895 24.054 1.00 41.44 205 THR A CA 1
ATOM 1465 C C . THR A 1 205 ? 4.034 13.604 24.076 1.00 41.44 205 THR A C 1
ATOM 1467 O O . THR A 1 205 ? 2.807 13.667 24.136 1.00 41.44 205 THR A O 1
ATOM 1470 N N . SER A 1 206 ? 4.676 12.430 24.099 1.00 43.66 206 SER A N 1
ATOM 1471 C CA . SER A 1 206 ? 4.040 11.105 24.128 1.00 43.66 206 SER A CA 1
ATOM 1472 C C . SER A 1 206 ? 3.554 10.708 25.531 1.00 43.66 206 SER A C 1
ATOM 1474 O O . SER A 1 206 ? 3.943 9.678 26.086 1.00 43.66 206 SER A O 1
ATOM 1476 N N . SER A 1 207 ? 2.664 11.506 26.114 1.00 44.59 207 SER A N 1
ATOM 1477 C CA . SER A 1 207 ? 1.832 11.044 27.233 1.00 44.59 207 SER A CA 1
ATOM 1478 C C . SER A 1 207 ? 0.361 11.430 27.101 1.00 44.59 207 SER A C 1
ATOM 1480 O O . SER A 1 207 ? -0.377 11.309 28.077 1.00 44.59 207 SER A O 1
ATOM 1482 N N . SER A 1 208 ? -0.085 11.905 25.933 1.00 57.12 208 SER A N 1
ATOM 1483 C CA . SER A 1 208 ? -1.513 12.034 25.654 1.00 57.12 208 SER A CA 1
ATOM 1484 C C . SER A 1 208 ? -2.007 10.796 24.915 1.00 57.12 208 SER A C 1
ATOM 1486 O O . SER A 1 208 ? -1.515 10.436 23.845 1.00 57.12 208 SER A O 1
ATOM 1488 N N . VAL A 1 209 ? -2.978 10.119 25.522 1.00 70.88 209 VAL A N 1
ATOM 1489 C CA . VAL A 1 209 ? -3.779 9.108 24.837 1.00 70.88 209 VAL A CA 1
ATOM 1490 C C . VAL A 1 209 ? -4.628 9.827 23.794 1.00 70.88 209 VAL A C 1
ATOM 1492 O O . VAL A 1 209 ? -5.267 10.829 24.116 1.00 70.88 209 VAL A O 1
ATOM 1495 N N . VAL A 1 210 ? -4.616 9.360 22.547 1.00 78.88 210 VAL A N 1
ATOM 1496 C CA . VAL A 1 210 ? -5.513 9.887 21.517 1.00 78.88 210 VAL A CA 1
ATOM 1497 C C . VAL A 1 210 ? -6.829 9.126 21.609 1.00 78.88 210 VAL A C 1
ATOM 1499 O O . VAL A 1 210 ? -6.912 7.962 21.215 1.00 78.88 210 VAL A O 1
ATOM 1502 N N . ASP A 1 211 ? -7.849 9.799 22.131 1.00 84.50 211 ASP A N 1
ATOM 1503 C CA . ASP A 1 211 ? -9.225 9.315 22.115 1.00 84.50 211 ASP A CA 1
ATOM 1504 C C . ASP A 1 211 ? -9.784 9.396 20.689 1.00 84.50 211 ASP A C 1
ATOM 1506 O O . ASP A 1 211 ? -9.755 10.453 20.052 1.00 84.50 211 ASP A O 1
ATOM 1510 N N . LYS A 1 212 ? -10.263 8.265 20.167 1.00 86.75 212 LYS A N 1
ATOM 1511 C CA . LYS A 1 212 ? -10.886 8.166 18.841 1.00 86.75 212 LYS A CA 1
ATOM 1512 C C . LYS A 1 212 ? -12.293 7.572 18.960 1.00 86.75 212 LYS A C 1
ATOM 1514 O O . LYS A 1 212 ? -12.489 6.681 19.787 1.00 86.75 212 LYS A O 1
ATOM 1519 N N . PRO A 1 213 ? -13.263 8.014 18.139 1.00 90.25 213 PRO A N 1
ATOM 1520 C CA . PRO A 1 213 ? -14.603 7.441 18.158 1.00 90.25 213 PRO A CA 1
ATOM 1521 C C . PRO A 1 213 ? -14.569 5.942 17.810 1.00 90.25 213 PRO A C 1
ATOM 1523 O O . PRO A 1 213 ? -13.685 5.514 17.062 1.00 90.25 213 PRO A O 1
ATOM 1526 N N . PRO A 1 214 ? -15.520 5.136 18.321 1.00 93.19 214 PRO A N 1
ATOM 1527 C CA . PRO A 1 214 ? -15.681 3.750 17.896 1.00 93.19 214 PRO A CA 1
ATOM 1528 C C . PRO A 1 214 ? -15.891 3.651 16.381 1.00 93.19 214 PRO A C 1
ATOM 1530 O O . PRO A 1 214 ? -16.614 4.455 15.793 1.00 93.19 214 PRO A O 1
ATOM 1533 N N . VAL A 1 215 ? -15.307 2.630 15.762 1.00 96.12 215 VAL A N 1
ATOM 1534 C CA . VAL A 1 215 ? -15.463 2.340 14.331 1.00 96.12 215 VAL A CA 1
ATOM 1535 C C . VAL A 1 215 ? -16.640 1.390 14.170 1.00 96.12 215 VAL A C 1
ATOM 1537 O O . VAL A 1 215 ? -16.554 0.229 14.564 1.00 96.12 215 VAL A O 1
ATOM 1540 N N . ARG A 1 216 ? -17.756 1.873 13.620 1.00 95.50 216 ARG A N 1
ATOM 1541 C CA . ARG A 1 216 ? -19.007 1.098 13.571 1.00 95.50 216 ARG A CA 1
ATOM 1542 C C . ARG A 1 216 ? -19.355 0.642 12.169 1.00 95.50 216 ARG A C 1
ATOM 1544 O O . ARG A 1 216 ? -19.787 -0.493 12.009 1.00 95.50 216 ARG A O 1
ATOM 1551 N N . ARG A 1 217 ? -19.170 1.502 11.167 1.00 97.94 217 ARG A N 1
ATOM 1552 C CA . ARG A 1 217 ? -19.533 1.205 9.777 1.00 97.94 217 ARG A CA 1
ATOM 1553 C C . ARG A 1 217 ? -18.298 0.786 9.001 1.00 97.94 217 ARG A C 1
ATOM 1555 O O . ARG A 1 217 ? -17.464 1.622 8.647 1.00 97.94 217 ARG A O 1
ATOM 1562 N N . VAL A 1 218 ? -18.197 -0.511 8.736 1.00 98.56 218 VAL A N 1
ATOM 1563 C CA . VAL A 1 218 ? -17.088 -1.115 7.997 1.00 98.56 218 VAL A CA 1
ATOM 1564 C C . VAL A 1 218 ? -17.607 -1.688 6.687 1.00 98.56 218 VAL A C 1
ATOM 1566 O O . VAL A 1 218 ? -18.605 -2.405 6.672 1.00 98.56 218 VAL A O 1
ATOM 1569 N N . ALA A 1 219 ? -16.926 -1.412 5.578 1.00 98.69 219 ALA A N 1
ATOM 1570 C CA . ALA A 1 219 ? -17.203 -2.091 4.315 1.00 98.69 219 ALA A CA 1
ATOM 1571 C C . ALA A 1 219 ? -16.015 -2.943 3.866 1.00 98.69 219 ALA A C 1
ATOM 1573 O O . ALA A 1 219 ? -14.855 -2.598 4.097 1.00 98.69 219 ALA A O 1
ATOM 1574 N N . ILE A 1 220 ? -16.321 -4.056 3.201 1.00 98.88 220 ILE A N 1
ATOM 1575 C CA . ILE A 1 220 ? -15.328 -4.910 2.550 1.00 98.88 220 ILE A CA 1
ATOM 1576 C C . ILE A 1 220 ? -15.641 -4.930 1.060 1.00 98.88 220 ILE A C 1
ATOM 1578 O O . ILE A 1 220 ? -16.652 -5.486 0.630 1.00 98.88 220 ILE A O 1
ATOM 1582 N N . PHE A 1 221 ? -14.788 -4.284 0.280 1.00 98.88 221 PHE A N 1
ATOM 1583 C CA . PHE A 1 221 ? -14.909 -4.159 -1.160 1.00 98.88 221 PHE A CA 1
ATOM 1584 C C . PHE A 1 221 ? -14.135 -5.259 -1.863 1.00 98.88 221 PHE A C 1
ATOM 1586 O O . PHE A 1 221 ? -12.973 -5.516 -1.569 1.00 98.88 221 PHE A O 1
ATOM 1593 N N . GLY A 1 222 ? -14.792 -5.885 -2.828 1.00 98.75 222 GLY A N 1
ATOM 1594 C CA . GLY A 1 222 ? -14.200 -6.891 -3.693 1.00 98.75 222 GLY A CA 1
ATOM 1595 C C . GLY A 1 222 ? -14.633 -6.652 -5.127 1.00 98.75 222 GLY A C 1
ATOM 1596 O O . GLY A 1 222 ? -15.719 -6.127 -5.387 1.00 98.75 222 GLY A O 1
ATOM 1597 N N . GLY A 1 223 ? -13.779 -7.040 -6.070 1.00 98.62 223 GLY A N 1
ATOM 1598 C CA . GLY A 1 223 ? -14.062 -6.849 -7.487 1.00 98.62 223 GLY A CA 1
ATOM 1599 C C . GLY A 1 223 ? -14.046 -5.386 -7.915 1.00 98.62 223 GLY A C 1
ATOM 1600 O O . GLY A 1 223 ? -14.810 -5.028 -8.808 1.00 98.62 223 GLY A O 1
ATOM 1601 N N . THR A 1 224 ? -13.207 -4.547 -7.294 1.00 98.75 224 THR A N 1
ATOM 1602 C CA . THR A 1 224 ? -12.916 -3.191 -7.799 1.00 98.75 224 THR A CA 1
ATOM 1603 C C . THR A 1 224 ? -12.309 -3.289 -9.193 1.00 98.75 224 THR A C 1
ATOM 1605 O O . THR A 1 224 ? -12.727 -2.572 -10.104 1.00 98.75 224 THR A O 1
ATOM 1608 N N . HIS A 1 225 ? -11.431 -4.274 -9.376 1.00 98.81 225 HIS A N 1
ATOM 1609 C CA . HIS A 1 225 ? -11.082 -4.817 -10.677 1.00 98.81 225 HIS A CA 1
ATOM 1610 C C . HIS A 1 225 ? -11.739 -6.190 -10.849 1.00 98.81 225 HIS A C 1
ATOM 1612 O O . HIS A 1 225 ? -11.597 -7.076 -10.006 1.00 98.81 225 HIS A O 1
ATOM 1618 N N . GLY A 1 226 ? -12.497 -6.375 -11.928 1.00 98.62 226 GLY A N 1
ATOM 1619 C CA . GLY A 1 226 ? -13.395 -7.526 -12.060 1.00 98.62 226 GLY A CA 1
ATOM 1620 C C . GLY A 1 226 ? -12.720 -8.880 -12.304 1.00 98.62 226 GLY A C 1
ATOM 1621 O O . GLY A 1 226 ? -13.368 -9.915 -12.156 1.00 98.62 226 GLY A O 1
ATOM 1622 N N . ASN A 1 227 ? -11.435 -8.884 -12.651 1.00 98.69 227 ASN A N 1
ATOM 1623 C CA . ASN A 1 227 ? -10.623 -10.077 -12.889 1.00 98.69 227 ASN A CA 1
ATOM 1624 C C . ASN A 1 227 ? -9.677 -10.424 -11.721 1.00 98.69 227 ASN A C 1
ATOM 1626 O O . ASN A 1 227 ? -8.921 -11.390 -11.816 1.00 98.69 227 ASN A O 1
ATOM 1630 N N . GLU A 1 228 ? -9.733 -9.693 -10.606 1.00 98.81 228 GLU A N 1
ATOM 1631 C CA . GLU A 1 228 ? -8.987 -9.987 -9.376 1.00 98.81 228 GLU A CA 1
ATOM 1632 C C . GLU A 1 228 ? -9.862 -10.838 -8.441 1.00 98.81 228 GLU A C 1
ATOM 1634 O O . GLU A 1 228 ? -10.663 -10.348 -7.640 1.00 98.81 228 GLU A O 1
ATOM 1639 N N . LEU A 1 229 ? -9.792 -12.159 -8.629 1.00 98.62 229 LEU A N 1
ATOM 1640 C CA . LEU A 1 229 ? -10.878 -13.042 -8.206 1.00 98.62 229 LEU A CA 1
ATOM 1641 C C . LEU A 1 229 ? -10.939 -13.354 -6.704 1.00 98.62 229 LEU A C 1
ATOM 1643 O O . LEU A 1 229 ? -11.995 -13.789 -6.248 1.00 98.62 229 LEU A O 1
ATOM 1647 N N . SER A 1 230 ? -9.882 -13.122 -5.914 1.00 98.75 230 SER A N 1
ATOM 1648 C CA . SER A 1 230 ? -9.916 -13.447 -4.476 1.00 98.75 230 SER A CA 1
ATOM 1649 C C . SER A 1 230 ? -10.937 -12.584 -3.737 1.00 98.75 230 SER A C 1
ATOM 1651 O O . SER A 1 230 ? -11.805 -13.105 -3.036 1.00 98.75 230 SER A O 1
ATOM 1653 N N . GLY A 1 231 ? -10.891 -11.266 -3.962 1.00 98.69 231 GLY A N 1
ATOM 1654 C CA . GLY A 1 231 ? -11.848 -10.327 -3.379 1.00 98.69 231 GLY A CA 1
ATOM 1655 C C . GLY A 1 231 ? -13.272 -10.563 -3.884 1.00 98.69 231 GLY A C 1
ATOM 1656 O O . GLY A 1 231 ? -14.220 -10.504 -3.104 1.00 98.69 231 GLY A O 1
ATOM 1657 N N . VAL A 1 232 ? -13.432 -10.900 -5.171 1.00 98.75 232 VAL A N 1
ATOM 1658 C CA . VAL A 1 232 ? -14.736 -11.261 -5.758 1.00 98.75 232 VAL A CA 1
ATOM 1659 C C . VAL A 1 232 ? -15.337 -12.481 -5.061 1.00 98.75 232 VAL A C 1
ATOM 1661 O O . VAL A 1 232 ? -16.517 -12.467 -4.710 1.00 98.75 232 VAL A O 1
ATOM 1664 N N . PHE A 1 233 ? -14.541 -13.535 -4.877 1.00 98.38 233 PHE A N 1
ATOM 1665 C CA . PHE A 1 233 ? -14.998 -14.794 -4.297 1.00 98.38 233 PHE A CA 1
ATOM 1666 C C . PHE A 1 233 ? -15.388 -14.621 -2.826 1.00 98.38 233 PHE A C 1
ATOM 1668 O O . PHE A 1 233 ? -16.479 -15.026 -2.428 1.00 98.38 233 PHE A O 1
ATOM 1675 N N . LEU A 1 234 ? -14.538 -13.947 -2.044 1.00 98.81 234 LEU A N 1
ATOM 1676 C CA . LEU A 1 234 ? -14.791 -13.673 -0.629 1.00 98.81 234 LEU A CA 1
ATOM 1677 C C . LEU A 1 234 ? -16.026 -12.792 -0.421 1.00 98.81 234 LEU A C 1
ATOM 1679 O O . LEU A 1 234 ? -16.881 -13.121 0.396 1.00 98.81 234 LEU A O 1
ATOM 1683 N N . VAL A 1 235 ? -16.174 -11.708 -1.189 1.00 98.69 235 VAL A N 1
ATOM 1684 C CA . VAL A 1 235 ? -17.340 -10.824 -1.054 1.00 98.69 235 VAL A CA 1
ATOM 1685 C C . VAL A 1 235 ? -18.636 -11.536 -1.414 1.00 98.69 235 VAL A C 1
ATOM 1687 O O . VAL A 1 235 ? -19.602 -11.402 -0.670 1.00 98.69 235 VAL A O 1
ATOM 1690 N N . LYS A 1 236 ? -18.675 -12.317 -2.500 1.00 98.50 236 LYS A N 1
ATOM 1691 C CA . LYS A 1 236 ? -19.871 -13.105 -2.841 1.00 98.50 236 LYS A CA 1
ATOM 1692 C C . LYS A 1 236 ? -20.216 -14.101 -1.735 1.00 98.50 236 LYS A C 1
ATOM 1694 O O . LYS A 1 236 ? -21.366 -14.159 -1.313 1.00 98.50 236 LYS A O 1
ATOM 1699 N N . HIS A 1 237 ? -19.213 -14.810 -1.215 1.00 98.44 237 HIS A N 1
ATOM 1700 C CA . HIS A 1 237 ? -19.395 -15.733 -0.099 1.00 98.44 237 HIS A CA 1
ATOM 1701 C C . HIS A 1 237 ? -19.980 -15.035 1.139 1.00 98.44 237 HIS A C 1
ATOM 1703 O O . HIS A 1 237 ? -20.950 -15.517 1.717 1.00 98.44 237 HIS A O 1
ATOM 1709 N N . TRP A 1 238 ? -19.446 -13.872 1.520 1.00 98.56 238 TRP A N 1
ATOM 1710 C CA . TRP A 1 238 ? -19.927 -13.131 2.689 1.00 98.56 238 TRP A CA 1
ATOM 1711 C C . TRP A 1 238 ? -21.265 -12.415 2.474 1.00 98.56 238 TRP A C 1
ATOM 1713 O O . TRP A 1 238 ? -21.957 -12.130 3.449 1.00 98.56 238 TRP A O 1
ATOM 1723 N N . GLN A 1 239 ? -21.652 -12.132 1.228 1.00 98.19 239 GLN A N 1
ATOM 1724 C CA . GLN A 1 239 ? -22.997 -11.650 0.900 1.00 98.19 239 GLN A CA 1
ATOM 1725 C C . GLN A 1 239 ? -24.058 -12.741 1.094 1.00 98.19 239 GLN A C 1
ATOM 1727 O O . GLN A 1 239 ? -25.174 -12.428 1.498 1.00 98.19 239 GLN A O 1
ATOM 1732 N N . GLU A 1 240 ? -23.711 -14.005 0.842 1.00 97.75 240 GLU A N 1
ATOM 1733 C CA . GLU A 1 240 ? -24.582 -15.158 1.108 1.00 97.75 240 GLU A CA 1
ATOM 1734 C C . GLU A 1 240 ? -24.571 -15.554 2.593 1.00 97.75 240 GLU A C 1
ATOM 1736 O O . GLU A 1 240 ? -25.618 -15.818 3.181 1.00 97.75 240 GLU A O 1
ATOM 1741 N N . ASN A 1 241 ? -23.389 -15.576 3.217 1.00 96.94 241 ASN A N 1
ATOM 1742 C CA . ASN A 1 241 ? -23.201 -15.907 4.626 1.00 96.94 241 ASN A CA 1
ATOM 1743 C C . ASN A 1 241 ? -22.136 -15.009 5.269 1.00 96.94 241 ASN A C 1
ATOM 1745 O O . ASN A 1 241 ? -20.938 -15.290 5.236 1.00 96.94 241 ASN A O 1
ATOM 1749 N N . GLY A 1 242 ? -22.591 -13.947 5.928 1.00 95.50 242 GLY A N 1
ATOM 1750 C CA . GLY A 1 242 ? -21.713 -12.979 6.579 1.00 95.50 242 GLY A CA 1
ATOM 1751 C C . GLY A 1 242 ? -21.185 -13.395 7.953 1.00 95.50 242 GLY A C 1
ATOM 1752 O O . GLY A 1 242 ? -20.486 -12.596 8.567 1.00 95.50 242 GLY A O 1
ATOM 1753 N N . SER A 1 243 ? -21.506 -14.588 8.472 1.00 96.50 243 SER A N 1
ATOM 1754 C CA . SER A 1 243 ? -21.220 -14.953 9.876 1.00 96.50 243 SER A CA 1
ATOM 1755 C C . SER A 1 243 ? -19.743 -14.821 10.263 1.00 96.50 243 SER A C 1
ATOM 1757 O O . SER A 1 243 ? -19.428 -14.420 11.379 1.00 96.50 243 SER A O 1
ATOM 1759 N N . GLU A 1 244 ? -18.831 -15.075 9.326 1.00 97.44 244 GLU A N 1
ATOM 1760 C CA . GLU A 1 244 ? -17.390 -14.965 9.545 1.00 97.44 244 GLU A CA 1
ATOM 1761 C C . GLU A 1 244 ? -16.902 -13.527 9.800 1.00 97.44 244 GLU A C 1
ATOM 1763 O O . GLU A 1 244 ? -15.970 -13.308 10.581 1.00 97.44 244 GLU A O 1
ATOM 1768 N N . ILE A 1 245 ? -17.518 -12.543 9.141 1.00 97.56 245 ILE A N 1
ATOM 1769 C CA . ILE A 1 245 ? -17.100 -11.135 9.189 1.00 97.56 245 ILE A CA 1
ATOM 1770 C C . ILE A 1 245 ? -17.865 -10.324 10.238 1.00 97.56 245 ILE A C 1
ATOM 1772 O O . ILE A 1 245 ? -17.509 -9.178 10.493 1.00 97.56 245 ILE A O 1
ATOM 1776 N N . GLN A 1 246 ? -18.894 -10.895 10.870 1.00 94.88 246 GLN A N 1
ATOM 1777 C CA . GLN A 1 246 ? -19.637 -10.202 11.921 1.00 94.88 246 GLN A CA 1
ATOM 1778 C C . GLN A 1 246 ? -18.802 -10.061 13.196 1.00 94.88 246 GLN A C 1
ATOM 1780 O O . GLN A 1 246 ? -18.102 -10.984 13.616 1.00 94.88 246 GLN A O 1
ATOM 1785 N N . ARG A 1 247 ? -18.892 -8.893 13.828 1.00 95.62 247 ARG A N 1
ATOM 1786 C CA . ARG A 1 247 ? -18.264 -8.569 15.113 1.00 95.62 247 ARG A CA 1
ATOM 1787 C C . ARG A 1 247 ? -19.270 -7.777 15.943 1.00 95.62 247 ARG A C 1
ATOM 1789 O O . ARG A 1 247 ? -20.065 -7.016 15.393 1.00 95.62 247 ARG A O 1
ATOM 1796 N N . THR A 1 248 ? -19.261 -7.953 17.259 1.00 92.00 248 THR A N 1
ATOM 1797 C CA . THR A 1 248 ? -20.208 -7.260 18.144 1.00 92.00 248 THR A CA 1
ATOM 1798 C C . THR A 1 248 ? -20.022 -5.744 18.052 1.00 92.00 248 THR A C 1
ATOM 1800 O O . THR A 1 248 ? -18.902 -5.246 18.114 1.00 92.00 248 THR A O 1
ATOM 1803 N N . GLY A 1 249 ? -21.123 -5.000 17.904 1.00 86.69 249 GLY A N 1
ATOM 1804 C CA . GLY A 1 249 ? -21.094 -3.532 17.856 1.00 86.69 249 GLY A CA 1
ATOM 1805 C C . GLY A 1 249 ? -20.571 -2.931 16.545 1.00 86.69 249 GLY A C 1
ATOM 1806 O O . GLY A 1 249 ? -20.358 -1.719 16.487 1.00 86.69 249 GLY A O 1
ATOM 1807 N N . MET A 1 250 ? -20.381 -3.748 15.504 1.00 94.19 250 MET A N 1
ATOM 1808 C CA . MET A 1 250 ? -19.938 -3.321 14.178 1.00 94.19 250 MET A CA 1
ATOM 1809 C C . MET A 1 250 ? -20.921 -3.781 13.102 1.00 94.19 250 MET A C 1
ATOM 1811 O O . MET A 1 250 ? -21.338 -4.936 13.081 1.00 94.19 250 MET A O 1
ATOM 1815 N N . GLU A 1 251 ? -21.234 -2.896 12.163 1.00 96.56 251 GLU A N 1
ATOM 1816 C CA . GLU A 1 251 ? -21.890 -3.250 10.909 1.00 96.56 251 GLU A CA 1
ATOM 1817 C C . GLU A 1 251 ? -20.809 -3.480 9.851 1.00 96.56 251 GLU A C 1
ATOM 1819 O O . GLU A 1 251 ? -20.147 -2.537 9.409 1.00 96.56 251 GLU A O 1
ATOM 1824 N N . VAL A 1 252 ? -20.628 -4.739 9.443 1.00 98.25 252 VAL A N 1
ATOM 1825 C CA . VAL A 1 252 ? -19.671 -5.108 8.393 1.00 98.25 252 VAL A CA 1
ATOM 1826 C C . VAL A 1 252 ? -20.421 -5.471 7.117 1.00 98.25 252 VAL A C 1
ATOM 1828 O O . VAL A 1 252 ? -21.147 -6.466 7.070 1.00 98.25 252 VAL A O 1
ATOM 1831 N N . LYS A 1 253 ? -20.236 -4.663 6.068 1.00 98.38 253 LYS A N 1
ATOM 1832 C CA . LYS A 1 253 ? -20.954 -4.775 4.793 1.00 98.38 253 LYS A CA 1
ATOM 1833 C C . LYS A 1 253 ? -20.034 -5.241 3.653 1.00 98.38 253 LYS A C 1
ATOM 1835 O O . LYS A 1 253 ? -19.240 -4.439 3.153 1.00 98.38 253 LYS A O 1
ATOM 1840 N N . PRO A 1 254 ? -20.141 -6.498 3.186 1.00 98.62 254 PRO A N 1
ATOM 1841 C CA . PRO A 1 254 ? -19.444 -6.954 1.988 1.00 98.62 254 PRO A CA 1
ATOM 1842 C C . PRO A 1 254 ? -20.123 -6.394 0.727 1.00 98.62 254 PRO A C 1
ATOM 1844 O O . PRO A 1 254 ? -21.349 -6.447 0.579 1.00 98.62 254 PRO A O 1
ATOM 1847 N N . PHE A 1 255 ? -19.340 -5.845 -0.203 1.00 98.75 255 PHE A N 1
ATOM 1848 C CA . PHE A 1 255 ? -19.872 -5.141 -1.368 1.00 98.75 255 PHE A CA 1
ATOM 1849 C C . PHE A 1 255 ? -19.045 -5.354 -2.638 1.00 98.75 255 PHE A C 1
ATOM 1851 O O . PHE A 1 255 ? -17.828 -5.175 -2.654 1.00 98.75 255 PHE A O 1
ATOM 1858 N N . LEU A 1 256 ? -19.733 -5.708 -3.727 1.00 98.62 256 LEU A N 1
ATOM 1859 C CA . LEU A 1 256 ? -19.127 -5.891 -5.043 1.00 98.62 256 LEU A CA 1
ATOM 1860 C C . LEU A 1 256 ? -19.086 -4.549 -5.787 1.00 98.62 256 LEU A C 1
ATOM 1862 O O . LEU A 1 256 ? -20.123 -4.006 -6.189 1.00 98.62 256 LEU A O 1
ATOM 1866 N N . THR A 1 257 ? -17.892 -3.993 -5.969 1.00 98.69 257 THR A N 1
ATOM 1867 C CA . THR A 1 257 ? -17.717 -2.612 -6.444 1.00 98.69 257 THR A CA 1
ATOM 1868 C C . THR A 1 257 ? -17.842 -2.476 -7.958 1.00 98.69 257 THR A C 1
ATOM 1870 O O . THR A 1 257 ? -18.467 -1.515 -8.393 1.00 98.69 257 THR A O 1
ATOM 1873 N N . ASN A 1 258 ? -17.382 -3.434 -8.770 1.00 98.69 258 ASN A N 1
ATOM 1874 C CA . ASN A 1 258 ? -17.548 -3.400 -10.231 1.00 98.69 258 ASN A CA 1
ATOM 1875 C C . ASN A 1 258 ? -18.299 -4.639 -10.779 1.00 98.69 258 ASN A C 1
ATOM 1877 O O . ASN A 1 258 ? -17.700 -5.530 -11.387 1.00 98.69 258 ASN A O 1
ATOM 1881 N N . PRO A 1 259 ? -19.633 -4.732 -10.608 1.00 98.56 259 PRO A N 1
ATOM 1882 C CA . PRO A 1 259 ? -20.391 -5.920 -11.006 1.00 98.56 259 PRO A CA 1
ATOM 1883 C C . PRO A 1 259 ? -20.336 -6.216 -12.514 1.00 98.56 259 PRO A C 1
ATOM 1885 O O . PRO A 1 259 ? -20.367 -7.387 -12.902 1.00 98.56 259 PRO A O 1
ATOM 1888 N N . ARG A 1 260 ? -20.240 -5.195 -13.383 1.00 98.62 260 ARG A N 1
ATOM 1889 C CA . ARG A 1 260 ? -20.154 -5.416 -14.838 1.00 98.62 260 ARG A CA 1
ATOM 1890 C C . ARG A 1 260 ? -18.801 -5.995 -15.243 1.00 98.62 260 ARG A C 1
ATOM 1892 O O . ARG A 1 260 ? -18.783 -6.948 -16.022 1.00 98.62 260 ARG A O 1
ATOM 1899 N N . ALA A 1 261 ? -17.700 -5.463 -14.710 1.00 98.69 261 ALA A N 1
ATOM 1900 C CA . ALA A 1 261 ? -16.367 -5.988 -14.991 1.00 98.69 261 ALA A CA 1
ATOM 1901 C C . ALA A 1 261 ? -16.209 -7.409 -14.433 1.00 98.69 261 ALA A C 1
ATOM 1903 O O . ALA A 1 261 ? -15.727 -8.291 -15.141 1.00 98.69 261 ALA A O 1
ATOM 1904 N N . VAL A 1 262 ? -16.731 -7.669 -13.226 1.00 98.75 262 VAL A N 1
ATOM 1905 C CA . VAL A 1 262 ? -16.755 -9.011 -12.617 1.00 98.75 262 VAL A CA 1
ATOM 1906 C C . VAL A 1 262 ? -17.516 -10.007 -13.486 1.00 98.75 262 VAL A C 1
ATOM 1908 O O . VAL A 1 262 ? -17.026 -11.104 -13.739 1.00 98.75 262 VAL A O 1
ATOM 1911 N N . LYS A 1 263 ? -18.699 -9.635 -13.994 1.00 98.62 263 LYS A N 1
ATOM 1912 C CA . LYS A 1 263 ? -19.493 -10.508 -14.875 1.00 98.62 263 LYS A CA 1
ATOM 1913 C C . LYS A 1 263 ? -18.733 -10.902 -16.146 1.00 98.62 263 LYS A C 1
ATOM 1915 O O . LYS A 1 263 ? -18.936 -12.000 -16.653 1.00 98.62 263 LYS A O 1
ATOM 1920 N N . LYS A 1 264 ? -17.887 -10.009 -16.661 1.00 98.56 264 LYS A N 1
ATOM 1921 C CA . LYS A 1 264 ? -17.064 -10.240 -17.855 1.00 98.56 264 LYS A CA 1
ATOM 1922 C C . LYS A 1 264 ? -15.665 -10.786 -17.542 1.00 98.56 264 LYS A C 1
ATOM 1924 O O . LYS A 1 264 ? -14.912 -11.006 -18.481 1.00 98.56 264 LYS A O 1
ATOM 1929 N N . CYS A 1 265 ? -15.314 -10.984 -16.267 1.00 98.56 265 CYS A N 1
ATOM 1930 C CA . CYS A 1 265 ? -13.959 -11.328 -15.826 1.00 98.56 265 CYS A CA 1
ATOM 1931 C C . CYS A 1 265 ? -12.884 -10.429 -16.476 1.00 98.56 265 CYS A C 1
ATOM 1933 O O . CYS A 1 265 ? -11.860 -10.895 -16.967 1.00 98.56 265 CYS A O 1
ATOM 1935 N N . THR A 1 266 ? -13.144 -9.120 -16.514 1.00 98.56 266 THR A N 1
ATOM 1936 C CA . THR A 1 266 ? -12.217 -8.100 -17.031 1.00 98.56 266 THR A CA 1
ATOM 1937 C C . THR A 1 266 ? -11.852 -7.122 -15.922 1.00 98.56 266 THR A C 1
ATOM 1939 O O . THR A 1 266 ? -12.581 -7.009 -14.938 1.00 98.56 266 THR A O 1
ATOM 1942 N N . ARG A 1 267 ? -10.742 -6.396 -16.070 1.00 98.56 267 ARG A N 1
ATOM 1943 C CA . ARG A 1 267 ? -10.296 -5.408 -15.082 1.00 98.56 267 ARG A CA 1
ATOM 1944 C C . ARG A 1 267 ? -11.328 -4.293 -14.898 1.00 98.56 267 ARG A C 1
ATOM 1946 O O . ARG A 1 267 ? -11.747 -4.029 -13.776 1.00 98.56 267 ARG A O 1
ATOM 1953 N N . TYR A 1 268 ? -11.761 -3.684 -15.996 1.00 98.50 268 TYR A N 1
ATOM 1954 C CA . TYR A 1 268 ? -12.762 -2.618 -16.047 1.00 98.50 268 TYR A CA 1
ATOM 1955 C C . TYR A 1 268 ? -13.531 -2.667 -17.381 1.00 98.50 268 TYR A C 1
ATOM 1957 O O . TYR A 1 268 ? -13.185 -3.453 -18.267 1.00 98.50 268 TYR A O 1
ATOM 1965 N N . ILE A 1 269 ? -14.600 -1.876 -17.508 1.00 98.31 269 ILE A N 1
ATOM 1966 C CA . ILE A 1 269 ? -15.403 -1.736 -18.729 1.00 98.31 269 ILE A CA 1
ATOM 1967 C C . ILE A 1 269 ? -14.884 -0.586 -19.592 1.00 98.31 269 ILE A C 1
ATOM 1969 O O . ILE A 1 269 ? -14.456 -0.848 -20.710 1.00 98.31 269 ILE A O 1
ATOM 1973 N N . ASP A 1 270 ? -14.894 0.644 -19.070 1.00 97.38 270 ASP A N 1
ATOM 1974 C CA . ASP A 1 270 ? -14.533 1.844 -19.836 1.00 97.38 270 ASP A CA 1
ATOM 1975 C C . ASP A 1 270 ? -13.229 2.473 -19.326 1.00 97.38 270 ASP A C 1
ATOM 1977 O O . ASP A 1 270 ? -12.361 2.843 -20.113 1.00 97.38 270 ASP A O 1
ATOM 1981 N N . CYS A 1 271 ? -13.061 2.580 -18.005 1.00 96.56 271 CYS A N 1
ATOM 1982 C CA . CYS A 1 271 ? -11.833 3.090 -17.390 1.00 96.56 271 CYS A CA 1
ATOM 1983 C C . CYS A 1 271 ? -11.574 2.464 -16.015 1.00 96.56 271 CYS A C 1
ATOM 1985 O O . CYS A 1 271 ? -12.462 1.878 -15.411 1.00 96.56 271 CYS A O 1
ATOM 1987 N N . ASP A 1 272 ? -10.364 2.609 -15.477 1.00 97.88 272 ASP A N 1
ATOM 1988 C CA . ASP A 1 272 ? -9.997 2.027 -14.180 1.00 97.88 272 ASP A CA 1
ATOM 1989 C C . ASP A 1 272 ? -10.801 2.657 -13.017 1.00 97.88 272 ASP A C 1
ATOM 1991 O O . ASP A 1 272 ? -10.609 3.828 -12.675 1.00 97.88 272 ASP A O 1
ATOM 1995 N N . LEU A 1 273 ? -11.685 1.868 -12.384 1.00 98.38 273 LEU A N 1
ATOM 1996 C CA . LEU A 1 273 ? -12.537 2.313 -11.269 1.00 98.38 273 LEU A CA 1
ATOM 1997 C C . LEU A 1 273 ? -11.714 2.878 -10.106 1.00 98.38 273 LEU A C 1
ATOM 1999 O O . LEU A 1 273 ? -12.124 3.832 -9.450 1.00 98.38 273 LEU A O 1
ATOM 2003 N N . ASN A 1 274 ? -10.520 2.341 -9.869 1.00 97.50 274 ASN A N 1
ATOM 2004 C CA . ASN A 1 274 ? -9.667 2.739 -8.758 1.00 97.50 274 ASN A CA 1
ATOM 2005 C C . ASN A 1 274 ? -8.842 4.008 -9.066 1.00 97.50 274 ASN A C 1
ATOM 2007 O O . ASN A 1 274 ? -7.789 4.237 -8.456 1.00 97.50 274 ASN A O 1
ATOM 2011 N N . ARG A 1 275 ? -9.257 4.798 -10.069 1.00 96.19 275 ARG A N 1
ATOM 2012 C CA . ARG A 1 275 ? -8.618 6.052 -10.504 1.00 96.19 275 ARG A CA 1
ATOM 2013 C C . ARG A 1 275 ? -9.590 7.227 -10.668 1.00 96.19 275 ARG A C 1
ATOM 2015 O O . ARG A 1 275 ? -9.136 8.287 -11.079 1.00 96.19 275 ARG A O 1
ATOM 2022 N N . VAL A 1 276 ? -10.876 7.062 -10.349 1.00 96.12 276 VAL A N 1
ATOM 2023 C CA . VAL A 1 276 ? -11.936 8.054 -10.646 1.00 96.12 276 VAL A CA 1
ATOM 2024 C C . VAL A 1 276 ? -12.681 8.573 -9.405 1.00 96.12 276 VAL A C 1
ATOM 2026 O O . VAL A 1 276 ? -13.791 9.082 -9.506 1.00 96.12 276 VAL A O 1
ATOM 2029 N N . PHE A 1 277 ? -12.089 8.442 -8.212 1.00 96.31 277 PHE A N 1
ATOM 2030 C CA . PHE A 1 277 ? -12.649 8.947 -6.943 1.00 96.31 277 PHE A CA 1
ATOM 2031 C C . PHE A 1 277 ? -12.102 10.328 -6.533 1.00 96.31 277 PHE A C 1
ATOM 2033 O O . PHE A 1 277 ? -11.993 10.653 -5.345 1.00 96.31 277 PHE A O 1
ATOM 2040 N N . ASP A 1 278 ? -11.674 11.136 -7.497 1.00 93.19 278 ASP A N 1
ATOM 2041 C CA . ASP A 1 278 ? -11.305 12.534 -7.291 1.00 93.19 278 ASP A CA 1
ATOM 2042 C C . ASP A 1 278 ? -12.560 13.430 -7.274 1.00 93.19 278 ASP A C 1
ATOM 2044 O O . ASP A 1 278 ? -13.613 13.029 -7.778 1.00 93.19 278 ASP A O 1
ATOM 2048 N N . PRO A 1 279 ? -12.485 14.632 -6.673 1.00 91.25 279 PRO A N 1
ATOM 2049 C CA . PRO A 1 279 ? -13.639 15.522 -6.566 1.00 91.25 279 PRO A CA 1
ATOM 2050 C C . PRO A 1 279 ? -14.286 15.874 -7.911 1.00 91.25 279 PRO A C 1
ATOM 2052 O O . PRO A 1 279 ? -15.508 15.999 -7.964 1.00 91.25 279 PRO A O 1
ATOM 2055 N N . ASP A 1 280 ? -13.498 15.985 -8.985 1.00 90.94 280 ASP A N 1
ATOM 2056 C CA . ASP A 1 280 ? -14.004 16.380 -10.301 1.00 90.94 280 ASP A CA 1
ATOM 2057 C C . ASP A 1 280 ? -14.911 15.286 -10.874 1.00 90.94 280 ASP A C 1
ATOM 2059 O O . ASP A 1 280 ? -16.030 15.565 -11.304 1.00 90.94 280 ASP A O 1
ATOM 2063 N N . ASN A 1 281 ? -14.481 14.023 -10.812 1.00 92.81 281 ASN A N 1
ATOM 2064 C CA . ASN A 1 281 ? -15.296 12.889 -11.254 1.00 92.81 281 ASN A CA 1
ATOM 2065 C C . ASN A 1 281 ? -16.506 12.629 -10.339 1.00 92.81 281 ASN A C 1
ATOM 2067 O O . ASN A 1 281 ? -17.598 12.328 -10.829 1.00 92.81 281 ASN A O 1
ATOM 2071 N N . LEU A 1 282 ? -16.352 12.783 -9.019 1.00 92.31 282 LEU A N 1
ATOM 2072 C CA . LEU A 1 282 ? -17.444 12.559 -8.064 1.00 92.31 282 LEU A CA 1
ATOM 2073 C C . LEU A 1 282 ? -18.530 13.645 -8.120 1.00 92.31 282 LEU A C 1
ATOM 2075 O O . LEU A 1 282 ? -19.695 13.338 -7.877 1.00 92.31 282 LEU A O 1
ATOM 2079 N N . GLY A 1 283 ? -18.164 14.889 -8.442 1.00 86.31 283 GLY A N 1
ATOM 2080 C CA . GLY A 1 283 ? -19.089 16.019 -8.581 1.00 86.31 283 GLY A CA 1
ATOM 2081 C C . GLY A 1 283 ? -19.654 16.218 -9.992 1.00 86.31 283 GLY A C 1
ATOM 2082 O O . GLY A 1 283 ? -20.490 17.097 -10.198 1.00 86.31 283 GLY A O 1
ATOM 2083 N N . ARG A 1 284 ? -19.203 15.433 -10.978 1.00 86.19 284 ARG A N 1
ATOM 2084 C CA . ARG A 1 284 ? -19.598 15.582 -12.384 1.00 86.19 284 ARG A CA 1
ATOM 2085 C C . ARG A 1 284 ? -21.082 15.272 -12.603 1.00 86.19 284 ARG A C 1
ATOM 2087 O O . ARG A 1 284 ? -21.566 14.214 -12.210 1.00 86.19 284 ARG A O 1
ATOM 2094 N N . THR A 1 285 ? -21.789 16.138 -13.327 1.00 83.56 285 THR A N 1
ATOM 2095 C CA . THR A 1 285 ? -23.184 15.896 -13.729 1.00 83.56 285 THR A CA 1
ATOM 2096 C C . THR A 1 285 ? -23.303 14.633 -14.585 1.00 83.56 285 THR A C 1
ATOM 2098 O O . THR A 1 285 ? -22.574 14.469 -15.567 1.00 83.56 285 THR A O 1
ATOM 2101 N N . VAL A 1 286 ? -24.239 13.751 -14.226 1.00 77.56 286 VAL A N 1
ATOM 2102 C CA . VAL A 1 286 ? -24.524 12.520 -14.974 1.00 77.56 286 VAL A CA 1
ATOM 2103 C C . VAL A 1 286 ? -25.185 12.880 -16.305 1.00 77.56 286 VAL A C 1
ATOM 2105 O O . VAL A 1 286 ? -26.340 13.295 -16.339 1.00 77.56 286 VAL A O 1
ATOM 2108 N N . VAL A 1 287 ? -24.443 12.715 -17.399 1.00 80.06 287 VAL A N 1
ATOM 2109 C CA . VAL A 1 287 ? -24.943 12.762 -18.785 1.00 80.06 287 VAL A CA 1
ATOM 2110 C C . VAL A 1 287 ? -24.819 11.369 -19.412 1.00 80.06 287 VAL A C 1
ATOM 2112 O O . VAL A 1 287 ? -24.080 10.538 -18.889 1.00 80.06 287 VAL A O 1
ATOM 2115 N N . GLU A 1 288 ? -25.532 11.073 -20.501 1.00 69.19 288 GLU A N 1
ATOM 2116 C CA . GLU A 1 288 ? -25.600 9.703 -21.052 1.00 69.19 288 GLU A CA 1
ATOM 2117 C C . GLU A 1 288 ? -24.225 9.102 -21.425 1.00 69.19 288 GLU A C 1
ATOM 2119 O O . GLU A 1 288 ? -24.024 7.899 -21.249 1.00 69.19 288 GLU A O 1
ATOM 2124 N N . ASP A 1 289 ? -23.255 9.939 -21.810 1.00 84.38 289 ASP A N 1
ATOM 2125 C CA . ASP A 1 289 ? -21.939 9.525 -22.325 1.00 84.38 289 ASP A CA 1
ATOM 2126 C C . ASP A 1 289 ? -20.828 9.340 -21.271 1.00 84.38 289 ASP A C 1
ATOM 2128 O O . ASP A 1 289 ? -19.668 9.122 -21.629 1.00 84.38 289 ASP A O 1
ATOM 2132 N N . ILE A 1 290 ? -21.105 9.445 -19.963 1.00 91.56 290 ILE A N 1
ATOM 2133 C CA . ILE A 1 290 ? -20.023 9.262 -18.976 1.00 91.56 290 ILE A CA 1
ATOM 2134 C C . ILE A 1 290 ? -19.614 7.782 -18.821 1.00 91.56 290 ILE A C 1
ATOM 2136 O O . ILE A 1 290 ? -20.486 6.898 -18.802 1.00 91.56 290 ILE A O 1
ATOM 2140 N N . PRO A 1 291 ? -18.302 7.498 -18.639 1.00 95.44 291 PRO A N 1
ATOM 2141 C CA . PRO A 1 291 ? -17.806 6.141 -18.435 1.00 95.44 291 PRO A CA 1
ATOM 2142 C C . PRO A 1 291 ? -18.566 5.413 -17.327 1.00 95.44 291 PRO A C 1
ATOM 2144 O O . PRO A 1 291 ? -18.936 6.000 -16.302 1.00 95.44 291 PRO A O 1
ATOM 2147 N N . TYR A 1 292 ? -18.801 4.120 -17.516 1.00 96.81 292 TYR A N 1
ATOM 2148 C CA . TYR A 1 292 ? -19.489 3.279 -16.549 1.00 96.81 292 TYR A CA 1
ATOM 2149 C C . TYR A 1 292 ? -18.833 3.346 -15.165 1.00 96.81 292 TYR A C 1
ATOM 2151 O O . TYR A 1 292 ? -19.540 3.530 -14.174 1.00 96.81 292 TYR A O 1
ATOM 2159 N N . GLU A 1 293 ? -17.504 3.269 -15.082 1.00 98.12 293 GLU A N 1
ATOM 2160 C CA . GLU A 1 293 ? -16.805 3.352 -13.800 1.00 98.12 293 GLU A CA 1
ATOM 2161 C C . GLU A 1 293 ? -16.941 4.713 -13.108 1.00 98.12 293 GLU A C 1
ATOM 2163 O O . GLU A 1 293 ? -16.986 4.749 -11.883 1.00 98.12 293 GLU A O 1
ATOM 2168 N N . VAL A 1 294 ? -17.098 5.817 -13.846 1.00 96.69 294 VAL A N 1
ATOM 2169 C CA . VAL A 1 294 ? -17.355 7.140 -13.244 1.00 96.69 294 VAL A CA 1
ATOM 2170 C C . VAL A 1 294 ? -18.743 7.171 -12.600 1.00 96.69 294 VAL A C 1
ATOM 2172 O O . VAL A 1 294 ? -18.869 7.559 -11.440 1.00 96.69 294 VAL A O 1
ATOM 2175 N N . ARG A 1 295 ? -19.780 6.667 -13.289 1.00 96.00 295 ARG A N 1
ATOM 2176 C CA . ARG A 1 295 ? -21.122 6.494 -12.689 1.00 96.00 295 ARG A CA 1
ATOM 2177 C C . ARG A 1 295 ? -21.068 5.610 -11.457 1.00 96.00 295 ARG A C 1
ATOM 2179 O O . ARG A 1 295 ? -21.634 5.936 -10.418 1.00 96.00 295 ARG A O 1
ATOM 2186 N N . ARG A 1 296 ? -20.346 4.496 -11.563 1.00 97.62 296 ARG A N 1
ATOM 2187 C CA . ARG A 1 296 ? -20.211 3.553 -10.460 1.00 97.62 296 ARG A CA 1
ATOM 2188 C C . ARG A 1 296 ? -19.481 4.170 -9.266 1.00 97.62 296 ARG A C 1
ATOM 2190 O O . ARG A 1 296 ? -19.861 3.900 -8.131 1.00 97.62 296 ARG A O 1
ATOM 2197 N N . ALA A 1 297 ? -18.482 5.018 -9.497 1.00 97.81 297 ALA A N 1
ATOM 2198 C CA . ALA A 1 297 ? -17.798 5.750 -8.438 1.00 97.81 297 ALA A CA 1
ATOM 2199 C C . ALA A 1 297 ? -18.733 6.726 -7.712 1.00 97.81 297 ALA A C 1
ATOM 2201 O O . ALA A 1 297 ? -18.704 6.789 -6.484 1.00 97.81 297 ALA A O 1
ATOM 2202 N N . GLN A 1 298 ? -19.612 7.417 -8.441 1.00 96.56 298 GLN A N 1
ATOM 2203 C CA . GLN A 1 298 ? -20.631 8.294 -7.855 1.00 96.56 298 GLN A CA 1
ATOM 2204 C C . GLN A 1 298 ? -21.642 7.513 -7.005 1.00 96.56 298 GLN A C 1
ATOM 2206 O O . GLN A 1 298 ? -21.925 7.911 -5.877 1.00 96.56 298 GLN A O 1
ATOM 2211 N N . GLU A 1 299 ? -22.122 6.361 -7.488 1.00 97.31 299 GLU A N 1
ATOM 2212 C CA . GLU A 1 299 ? -22.985 5.459 -6.710 1.00 97.31 299 GLU A CA 1
ATOM 2213 C C . GLU A 1 299 ? -22.295 4.977 -5.424 1.00 97.31 299 GLU A C 1
ATOM 2215 O O . GLU A 1 299 ? -22.881 5.020 -4.344 1.00 97.31 299 GLU A O 1
ATOM 2220 N N . ILE A 1 300 ? -21.036 4.538 -5.519 1.00 98.44 300 ILE A N 1
ATOM 2221 C CA . ILE A 1 300 ? -20.254 4.088 -4.358 1.00 98.44 300 ILE A CA 1
ATOM 2222 C C . ILE A 1 300 ? -20.066 5.238 -3.367 1.00 98.44 300 ILE A C 1
ATOM 2224 O O . ILE A 1 300 ? -20.257 5.046 -2.169 1.00 98.44 300 ILE A O 1
ATOM 2228 N N . ASN A 1 301 ? -19.738 6.437 -3.847 1.00 97.81 301 ASN A N 1
ATOM 2229 C CA . ASN A 1 301 ? -19.585 7.619 -3.005 1.00 97.81 301 ASN A CA 1
ATOM 2230 C C . ASN A 1 301 ? -20.902 8.037 -2.334 1.00 97.81 301 ASN A C 1
ATOM 2232 O O . ASN A 1 301 ? -20.879 8.533 -1.214 1.00 97.81 301 ASN A O 1
ATOM 2236 N N . HIS A 1 302 ? -22.046 7.803 -2.977 1.00 96.94 302 HIS A N 1
ATOM 2237 C CA . HIS A 1 302 ? -23.355 8.030 -2.372 1.00 96.94 302 HIS A CA 1
ATOM 2238 C C . HIS A 1 302 ? -23.685 6.997 -1.281 1.00 96.94 302 HIS A C 1
ATOM 2240 O O . HIS A 1 302 ? -24.237 7.358 -0.248 1.00 96.94 302 HIS A O 1
ATOM 2246 N N . ILE A 1 303 ? -23.331 5.722 -1.483 1.00 97.81 303 ILE A N 1
ATOM 2247 C CA . ILE A 1 303 ? -23.633 4.638 -0.531 1.00 97.81 303 ILE A CA 1
ATOM 2248 C C . ILE A 1 303 ? -22.684 4.648 0.678 1.00 97.81 303 ILE A C 1
ATOM 2250 O O . ILE A 1 303 ? -23.115 4.372 1.795 1.00 97.81 303 ILE A O 1
ATOM 2254 N N . PHE A 1 304 ? -21.391 4.897 0.448 1.00 98.25 304 PHE A N 1
ATOM 2255 C CA . PHE A 1 304 ? -20.334 4.730 1.454 1.00 98.25 304 PHE A CA 1
ATOM 2256 C C . PHE A 1 304 ? -19.656 6.038 1.875 1.00 98.25 304 PHE A C 1
ATOM 2258 O O . PHE A 1 304 ? -18.875 6.039 2.824 1.00 98.25 304 PHE A O 1
ATOM 2265 N N . GLY A 1 305 ? -19.908 7.128 1.157 1.00 95.50 305 GLY A N 1
ATOM 2266 C CA . GLY A 1 305 ? -19.411 8.463 1.471 1.00 95.50 305 GLY A CA 1
ATOM 2267 C C . GLY A 1 305 ? -20.511 9.324 2.096 1.00 95.50 305 GLY A C 1
ATOM 2268 O O . GLY A 1 305 ? -21.280 8.806 2.903 1.00 95.50 305 GLY A O 1
ATOM 2269 N N . PRO A 1 306 ? -20.615 10.614 1.724 1.00 95.19 306 PRO A N 1
ATOM 2270 C CA . PRO A 1 306 ? -19.757 11.333 0.776 1.00 95.19 306 PRO A CA 1
ATOM 2271 C C . PRO A 1 306 ? -18.292 11.414 1.227 1.00 95.19 306 PRO A C 1
ATOM 2273 O O . PRO A 1 306 ? -18.009 11.640 2.402 1.00 95.19 306 PRO A O 1
ATOM 2276 N N . LYS A 1 307 ? -17.341 11.254 0.305 1.00 94.88 307 LYS A N 1
ATOM 2277 C CA . LYS A 1 307 ? -15.903 11.349 0.584 1.00 94.88 307 LYS A CA 1
ATOM 2278 C C . LYS A 1 307 ? -15.540 12.654 1.303 1.00 94.88 307 LYS A C 1
ATOM 2280 O O . LYS A 1 307 ? -15.841 13.741 0.816 1.00 94.88 307 LYS A O 1
ATOM 2285 N N . GLY A 1 308 ? -14.851 12.533 2.438 1.00 92.44 308 GLY A N 1
ATOM 2286 C CA . GLY A 1 308 ? -14.422 13.671 3.260 1.00 92.44 308 GLY A CA 1
ATOM 2287 C C . GLY A 1 308 ? -15.507 14.253 4.176 1.00 92.44 308 GLY A C 1
ATOM 2288 O O . GLY A 1 308 ? -15.250 15.265 4.821 1.00 92.44 308 GLY A O 1
ATOM 2289 N N . SER A 1 309 ? -16.691 13.636 4.244 1.00 94.62 309 SER A N 1
ATOM 2290 C CA . SER A 1 309 ? -17.762 14.009 5.180 1.00 94.62 309 SER A CA 1
ATOM 2291 C C . SER A 1 309 ? -17.754 13.149 6.451 1.00 94.62 309 SER A C 1
ATOM 2293 O O . SER A 1 309 ? -17.197 12.048 6.469 1.00 94.62 309 SER A O 1
ATOM 2295 N N . ASP A 1 310 ? -18.428 13.618 7.504 1.00 93.56 310 ASP A N 1
ATOM 2296 C CA . ASP A 1 310 ? -18.633 12.845 8.739 1.00 93.56 310 ASP A CA 1
ATOM 2297 C C . ASP A 1 310 ? -19.527 11.610 8.522 1.00 93.56 310 ASP A C 1
ATOM 2299 O O . ASP A 1 310 ? -19.388 10.609 9.237 1.00 93.56 310 ASP A O 1
ATOM 2303 N N . ASP A 1 311 ? -20.378 11.648 7.491 1.00 94.94 311 ASP A N 1
ATOM 2304 C CA . ASP A 1 311 ? -21.277 10.561 7.100 1.00 94.94 311 ASP A CA 1
ATOM 2305 C C . ASP A 1 311 ? -20.570 9.436 6.339 1.00 94.94 311 ASP A C 1
ATOM 2307 O O . ASP A 1 311 ? -21.139 8.349 6.217 1.00 94.94 311 ASP A O 1
ATOM 2311 N N . ALA A 1 312 ? -19.320 9.629 5.912 1.00 97.12 312 ALA A N 1
ATOM 2312 C CA . ALA A 1 312 ? -18.524 8.581 5.284 1.00 97.12 312 ALA A CA 1
ATOM 2313 C C . ALA A 1 312 ? -18.339 7.363 6.200 1.00 97.12 312 ALA A C 1
ATOM 2315 O O . ALA A 1 312 ? -18.197 7.492 7.422 1.00 97.12 312 ALA A O 1
ATOM 2316 N N . TYR A 1 313 ? -18.290 6.173 5.598 1.00 97.94 313 TYR A N 1
ATOM 2317 C CA . TYR A 1 313 ? -17.953 4.936 6.297 1.00 97.94 313 TYR A CA 1
ATOM 2318 C C . TYR A 1 313 ? -16.631 5.084 7.051 1.00 97.94 313 TYR A C 1
ATOM 2320 O O . TYR A 1 313 ? -15.681 5.724 6.587 1.00 97.94 313 TYR A O 1
ATOM 2328 N N . ASP A 1 314 ? -16.578 4.480 8.234 1.00 98.06 314 ASP A N 1
ATOM 2329 C CA . ASP A 1 314 ? -15.455 4.669 9.141 1.00 98.06 314 ASP A CA 1
ATOM 2330 C C . ASP A 1 314 ? -14.214 3.947 8.605 1.00 98.06 314 ASP A C 1
ATOM 2332 O O . ASP A 1 314 ? -13.124 4.513 8.608 1.00 98.06 314 ASP A O 1
ATOM 2336 N N . LEU A 1 315 ? -14.386 2.731 8.079 1.00 98.50 315 LEU A N 1
ATOM 2337 C CA . LEU A 1 315 ? -13.306 1.894 7.557 1.00 98.50 315 LEU A CA 1
ATOM 2338 C C . LEU A 1 315 ? -13.751 1.150 6.295 1.00 98.50 315 LEU A C 1
ATOM 2340 O O . LEU A 1 315 ? -14.834 0.566 6.254 1.00 98.50 315 LEU A O 1
ATOM 2344 N N . ILE A 1 316 ? -12.893 1.131 5.275 1.00 98.81 316 ILE A N 1
ATOM 2345 C CA . ILE A 1 316 ? -13.092 0.310 4.076 1.00 98.81 316 ILE A CA 1
ATOM 2346 C C . ILE A 1 316 ? -11.845 -0.531 3.824 1.00 98.81 316 ILE A C 1
ATOM 2348 O O . ILE A 1 316 ? -10.762 0.016 3.609 1.00 98.81 316 ILE A O 1
ATOM 2352 N N . PHE A 1 317 ? -12.024 -1.854 3.794 1.00 98.88 317 PHE A N 1
ATOM 2353 C CA . PHE A 1 317 ? -11.049 -2.793 3.240 1.00 98.88 317 PHE A CA 1
ATOM 2354 C C . PHE A 1 317 ? -11.354 -3.005 1.763 1.00 98.88 317 PHE A C 1
ATOM 2356 O O . PHE A 1 317 ? -12.417 -3.514 1.429 1.00 98.88 317 PHE A O 1
ATOM 2363 N N . ASP A 1 318 ? -10.436 -2.643 0.880 1.00 98.88 318 ASP A N 1
ATOM 2364 C CA . ASP A 1 318 ? -10.570 -2.850 -0.562 1.00 98.88 318 ASP A CA 1
ATOM 2365 C C . ASP A 1 318 ? -9.555 -3.894 -1.017 1.00 98.88 318 ASP A C 1
ATOM 2367 O O . ASP A 1 318 ? -8.346 -3.726 -0.832 1.00 98.88 318 ASP A O 1
ATOM 2371 N N . LEU A 1 319 ? -10.087 -5.012 -1.510 1.00 98.88 319 LEU A N 1
ATOM 2372 C CA . LEU A 1 319 ? -9.369 -6.255 -1.754 1.00 98.88 319 LEU A CA 1
ATOM 2373 C C . LEU A 1 319 ? -8.894 -6.324 -3.209 1.00 98.88 319 LEU A C 1
ATOM 2375 O O . LEU A 1 319 ? -9.717 -6.318 -4.127 1.00 98.88 319 LEU A O 1
ATOM 2379 N N . HIS A 1 320 ? -7.581 -6.446 -3.396 1.00 98.88 320 HIS A N 1
ATOM 2380 C CA . HIS A 1 320 ? -6.906 -6.497 -4.695 1.00 98.88 320 HIS A CA 1
ATOM 2381 C C . HIS A 1 320 ? -6.056 -7.761 -4.833 1.00 98.88 320 HIS A C 1
ATOM 2383 O O . HIS A 1 320 ? -5.612 -8.360 -3.844 1.00 98.88 320 HIS A O 1
ATOM 2389 N N . ASN A 1 321 ? -5.854 -8.174 -6.080 1.00 98.81 321 ASN A N 1
ATOM 2390 C CA . ASN A 1 321 ? -4.845 -9.161 -6.436 1.00 98.81 321 ASN A CA 1
ATOM 2391 C C . ASN A 1 321 ? -3.859 -8.575 -7.441 1.00 98.81 321 ASN A C 1
ATOM 2393 O O . ASN A 1 321 ? -4.238 -7.832 -8.342 1.00 98.81 321 ASN A O 1
ATOM 2397 N N . THR A 1 322 ? -2.616 -9.031 -7.350 1.00 98.81 322 THR A N 1
ATOM 2398 C CA . THR A 1 322 ? -1.540 -8.652 -8.262 1.00 98.81 322 THR A CA 1
ATOM 2399 C C . THR A 1 322 ? -0.882 -9.895 -8.840 1.00 98.81 322 THR A C 1
ATOM 2401 O O . THR A 1 322 ? -0.781 -10.931 -8.174 1.00 98.81 322 THR A O 1
ATOM 2404 N N . THR A 1 323 ? -0.421 -9.803 -10.085 1.00 98.81 323 THR A N 1
ATOM 2405 C CA . THR A 1 323 ? 0.403 -10.842 -10.711 1.00 98.81 323 THR A CA 1
ATOM 2406 C C . THR A 1 323 ? 1.842 -10.822 -10.198 1.00 98.81 323 THR A C 1
ATOM 2408 O O . THR A 1 323 ? 2.554 -11.804 -10.387 1.00 98.81 323 THR A O 1
ATOM 2411 N N . SER A 1 324 ? 2.264 -9.741 -9.536 1.00 98.75 324 SER A N 1
ATOM 2412 C CA . SER A 1 324 ? 3.591 -9.577 -8.936 1.00 98.75 324 SER A CA 1
ATOM 2413 C C . SER A 1 324 ? 3.760 -10.401 -7.658 1.00 98.75 324 SER A C 1
ATOM 2415 O O . SER A 1 324 ? 2.794 -10.668 -6.936 1.00 98.75 324 SER A O 1
ATOM 2417 N N . ASN A 1 325 ? 4.998 -10.774 -7.323 1.00 98.50 325 ASN A N 1
ATOM 2418 C CA . ASN A 1 325 ? 5.308 -11.630 -6.175 1.00 98.50 325 ASN A CA 1
ATOM 2419 C C . ASN A 1 325 ? 5.325 -10.855 -4.845 1.00 98.50 325 ASN A C 1
ATOM 2421 O O . ASN A 1 325 ? 6.282 -10.892 -4.074 1.00 98.50 325 ASN A O 1
ATOM 2425 N N . MET A 1 326 ? 4.255 -10.117 -4.565 1.00 98.38 326 MET A N 1
ATOM 2426 C CA . MET A 1 326 ? 4.202 -9.214 -3.417 1.00 98.38 326 MET A CA 1
ATOM 2427 C C . MET A 1 326 ? 3.866 -9.916 -2.096 1.00 98.38 326 MET A C 1
ATOM 2429 O O . MET A 1 326 ? 4.099 -9.343 -1.030 1.00 98.38 326 MET A O 1
ATOM 2433 N N . GLY A 1 327 ? 3.322 -11.133 -2.129 1.00 97.94 327 GLY A N 1
ATOM 2434 C CA . GLY A 1 327 ? 2.746 -11.770 -0.947 1.00 97.94 327 GLY A CA 1
ATOM 2435 C C . GLY A 1 327 ? 1.517 -11.011 -0.436 1.00 97.94 327 GLY A C 1
ATOM 2436 O O . GLY A 1 327 ? 0.915 -10.206 -1.148 1.00 97.94 327 GLY A O 1
ATOM 2437 N N . GLY A 1 328 ? 1.138 -11.250 0.823 1.00 98.25 328 GLY A N 1
ATOM 2438 C CA . GLY A 1 328 ? 0.101 -10.453 1.483 1.00 98.25 328 GLY A CA 1
ATOM 2439 C C . GLY A 1 328 ? 0.634 -9.077 1.874 1.00 98.25 328 GLY A C 1
ATOM 2440 O O . GLY A 1 328 ? 1.552 -8.987 2.682 1.00 98.25 328 GLY A O 1
ATOM 2441 N N . THR A 1 329 ? 0.040 -8.014 1.348 1.00 98.75 329 THR A N 1
ATOM 2442 C CA . THR A 1 329 ? 0.503 -6.631 1.493 1.00 98.75 329 THR A CA 1
ATOM 2443 C C . THR A 1 329 ? -0.630 -5.724 1.958 1.00 98.75 329 THR A C 1
ATOM 2445 O O . THR A 1 329 ? -1.768 -5.824 1.501 1.00 98.75 329 THR A O 1
ATOM 2448 N N . LEU A 1 330 ? -0.307 -4.804 2.863 1.00 98.81 330 LEU A N 1
ATOM 2449 C CA . LEU A 1 330 ? -1.218 -3.765 3.333 1.00 98.81 330 LEU A CA 1
ATOM 2450 C C . LEU A 1 330 ? -0.839 -2.424 2.697 1.00 98.81 330 LEU A C 1
ATOM 2452 O O . LEU A 1 330 ? 0.320 -2.018 2.751 1.00 98.81 330 LEU A O 1
ATOM 2456 N N . ILE A 1 331 ? -1.801 -1.718 2.110 1.00 98.44 331 ILE A N 1
ATOM 2457 C CA . ILE A 1 331 ? -1.574 -0.425 1.453 1.00 98.44 331 ILE A CA 1
ATOM 2458 C C . ILE A 1 331 ? -2.132 0.698 2.330 1.00 98.44 331 ILE A C 1
ATOM 2460 O O . ILE A 1 331 ? -3.335 0.748 2.595 1.00 98.44 331 ILE A O 1
ATOM 2464 N N . LEU A 1 332 ? -1.246 1.604 2.749 1.00 97.69 332 LEU A N 1
ATOM 2465 C CA . LEU A 1 332 ? -1.535 2.796 3.545 1.00 97.69 332 LEU A CA 1
ATOM 2466 C C . LEU A 1 332 ? -1.518 4.044 2.654 1.00 97.69 332 LEU A C 1
ATOM 2468 O O . LEU A 1 332 ? -0.563 4.264 1.908 1.00 97.69 332 LEU A O 1
ATOM 2472 N N . GLU A 1 333 ? -2.535 4.898 2.767 1.00 94.25 333 GLU A N 1
ATOM 2473 C CA . GLU A 1 333 ? -2.624 6.139 1.977 1.00 94.25 333 GLU A CA 1
ATOM 2474 C C . GLU A 1 333 ? -2.111 7.380 2.720 1.00 94.25 333 GLU A C 1
ATOM 2476 O O . GLU A 1 333 ? -1.712 8.352 2.084 1.00 94.25 333 GLU A O 1
ATOM 2481 N N . ASN A 1 334 ? -2.101 7.351 4.057 1.00 93.31 334 ASN A N 1
ATOM 2482 C CA . ASN A 1 334 ? -1.786 8.506 4.894 1.00 93.31 334 ASN A CA 1
ATOM 2483 C C . ASN A 1 334 ? -0.895 8.105 6.078 1.00 93.31 334 ASN A C 1
ATOM 2485 O O . ASN A 1 334 ? -1.325 7.374 6.969 1.00 93.31 334 ASN A O 1
ATOM 2489 N N . SER A 1 335 ? 0.332 8.629 6.131 1.00 94.56 335 SER A N 1
ATOM 2490 C CA . SER A 1 335 ? 1.283 8.371 7.224 1.00 94.56 335 SER A CA 1
ATOM 2491 C C . SER A 1 335 ? 0.884 8.966 8.580 1.00 94.56 335 SER A C 1
ATOM 2493 O O . SER A 1 335 ? 1.546 8.692 9.579 1.00 94.56 335 SER A O 1
ATOM 2495 N N . ARG A 1 336 ? -0.177 9.780 8.634 1.00 93.62 336 ARG A N 1
ATOM 2496 C CA . ARG A 1 336 ? -0.704 10.396 9.864 1.00 93.62 336 ARG A CA 1
ATOM 2497 C C . ARG A 1 336 ? -1.920 9.672 10.436 1.00 93.62 336 ARG A C 1
ATOM 2499 O O . ARG A 1 336 ? -2.482 10.126 11.430 1.00 93.62 336 ARG A O 1
ATOM 2506 N N . ASP A 1 337 ? -2.354 8.583 9.811 1.00 95.62 337 ASP A N 1
ATOM 2507 C CA . ASP A 1 337 ? -3.474 7.796 10.307 1.00 95.62 337 ASP A CA 1
ATOM 2508 C C . ASP A 1 337 ? -3.020 6.805 11.390 1.00 95.62 337 ASP A C 1
ATOM 2510 O O . ASP A 1 337 ? -2.767 5.628 11.127 1.00 95.62 337 ASP A O 1
ATOM 2514 N N . ASP A 1 338 ? -2.920 7.302 12.628 1.00 96.25 338 ASP A N 1
ATOM 2515 C CA . ASP A 1 338 ? -2.525 6.508 13.799 1.00 96.25 338 ASP A CA 1
ATOM 2516 C C . ASP A 1 338 ? -3.374 5.233 13.963 1.00 96.25 338 ASP A C 1
ATOM 2518 O O . ASP A 1 338 ? -2.849 4.200 14.372 1.00 96.25 338 ASP A O 1
ATOM 2522 N N . PHE A 1 339 ? -4.672 5.281 13.629 1.00 97.56 339 PHE A N 1
ATOM 2523 C CA . PHE A 1 339 ? -5.571 4.130 13.767 1.00 97.56 339 PHE A CA 1
ATOM 2524 C C . PHE A 1 339 ? -5.184 3.011 12.799 1.00 97.56 339 PHE A C 1
ATOM 2526 O O . PHE A 1 339 ? -4.962 1.872 13.213 1.00 97.56 339 PHE A O 1
ATOM 2533 N N . THR A 1 340 ? -5.030 3.346 11.518 1.00 98.00 340 THR A N 1
ATOM 2534 C CA . THR A 1 340 ? -4.665 2.365 10.490 1.00 98.00 340 THR A CA 1
ATOM 2535 C C . THR A 1 340 ? -3.248 1.828 10.692 1.00 98.00 340 THR A C 1
ATOM 2537 O O . THR A 1 340 ? -3.008 0.638 10.498 1.00 98.00 340 THR A O 1
ATOM 2540 N N . ILE A 1 341 ? -2.308 2.657 11.158 1.00 98.38 341 ILE A N 1
ATOM 2541 C CA . ILE A 1 341 ? -0.947 2.203 11.485 1.00 98.38 341 ILE A CA 1
ATOM 2542 C C . ILE A 1 341 ? -0.965 1.191 12.644 1.00 98.38 341 ILE A C 1
ATOM 2544 O O . ILE A 1 341 ? -0.304 0.154 12.552 1.00 98.38 341 ILE A O 1
ATOM 2548 N N . GLN A 1 342 ? -1.746 1.444 13.700 1.00 98.25 342 GLN A N 1
ATOM 2549 C CA . GLN A 1 342 ? -1.919 0.503 14.815 1.00 98.25 342 GLN A CA 1
ATOM 2550 C C . GLN A 1 342 ? -2.576 -0.805 14.360 1.00 98.25 342 GLN A C 1
ATOM 2552 O O . GLN A 1 342 ? -2.120 -1.890 14.729 1.00 98.25 342 GLN A O 1
ATOM 2557 N N . MET A 1 343 ? -3.582 -0.721 13.487 1.00 98.62 343 MET A N 1
ATOM 2558 C CA . MET A 1 343 ? -4.201 -1.896 12.875 1.00 98.62 343 MET A CA 1
ATOM 2559 C C . MET A 1 343 ? -3.185 -2.714 12.077 1.00 98.62 343 MET A C 1
ATOM 2561 O O . MET A 1 343 ? -3.122 -3.934 12.210 1.00 98.62 343 MET A O 1
ATOM 2565 N N . PHE A 1 344 ? -2.350 -2.060 11.270 1.00 98.62 344 PHE A N 1
ATOM 2566 C CA . PHE A 1 344 ? -1.335 -2.743 10.470 1.00 98.62 344 PHE A CA 1
ATOM 2567 C C . PHE A 1 344 ? -0.269 -3.384 11.357 1.00 98.62 344 PHE A C 1
ATOM 2569 O O . PHE A 1 344 ? 0.159 -4.504 11.082 1.00 98.62 344 PHE A O 1
ATOM 2576 N N . HIS A 1 345 ? 0.126 -2.724 12.448 1.00 98.25 345 HIS A N 1
ATOM 2577 C CA . HIS A 1 345 ? 1.001 -3.323 13.451 1.00 98.25 345 HIS A CA 1
ATOM 2578 C C . HIS A 1 345 ? 0.385 -4.596 14.050 1.00 98.25 345 HIS A C 1
ATOM 2580 O O . HIS A 1 345 ? 1.045 -5.636 14.091 1.00 98.25 345 HIS A O 1
ATOM 2586 N N . TYR A 1 346 ? -0.891 -4.543 14.443 1.00 98.44 346 TYR A N 1
ATOM 2587 C CA . TYR A 1 346 ? -1.617 -5.698 14.970 1.00 98.44 346 TYR A CA 1
ATOM 2588 C C . TYR A 1 346 ? -1.695 -6.849 13.958 1.00 98.44 346 TYR A C 1
ATOM 2590 O O . TYR A 1 346 ? -1.326 -7.973 14.293 1.00 98.44 346 TYR A O 1
ATOM 2598 N N . ILE A 1 347 ? -2.105 -6.573 12.713 1.00 98.56 347 ILE A N 1
ATOM 2599 C CA . ILE A 1 347 ? -2.221 -7.585 11.650 1.00 98.56 347 ILE A CA 1
ATOM 2600 C C . ILE A 1 347 ? -0.868 -8.260 11.396 1.00 98.56 347 ILE A C 1
ATOM 2602 O O . ILE A 1 347 ? -0.797 -9.485 11.331 1.00 98.56 347 ILE A O 1
ATOM 2606 N N . LYS A 1 348 ? 0.220 -7.485 11.297 1.00 97.75 348 LYS A N 1
ATOM 2607 C CA . LYS A 1 348 ? 1.573 -8.031 11.099 1.00 97.75 348 LYS A CA 1
ATOM 2608 C C . LYS A 1 348 ? 1.981 -8.974 12.228 1.00 97.75 348 LYS A C 1
ATOM 2610 O O . LYS A 1 348 ? 2.530 -10.035 11.957 1.00 97.75 348 LYS A O 1
ATOM 2615 N N . ASN A 1 349 ? 1.7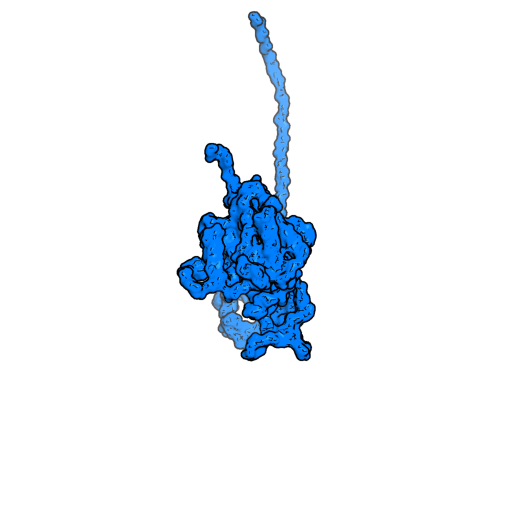03 -8.598 13.475 1.00 96.69 349 ASN A N 1
ATOM 2616 C CA . ASN A 1 349 ? 2.022 -9.434 14.630 1.00 96.69 349 ASN A CA 1
ATOM 2617 C C . ASN A 1 349 ? 1.163 -10.706 14.659 1.00 96.69 349 ASN A C 1
ATOM 2619 O O . ASN A 1 349 ? 1.673 -11.773 14.984 1.00 96.69 349 ASN A O 1
ATOM 2623 N N . ALA A 1 350 ? -0.118 -10.606 14.296 1.00 97.38 350 ALA A N 1
ATOM 2624 C CA . ALA A 1 350 ? -1.038 -11.741 14.264 1.00 97.38 350 ALA A CA 1
ATOM 2625 C C . ALA A 1 350 ? -0.708 -12.755 13.153 1.00 97.38 350 ALA A C 1
ATOM 2627 O O . ALA A 1 350 ? -0.947 -13.947 13.325 1.00 97.38 350 ALA A O 1
ATOM 2628 N N . LEU A 1 351 ? -0.142 -12.294 12.033 1.00 96.44 351 LEU A N 1
ATOM 2629 C CA . LEU A 1 351 ? 0.274 -13.141 10.909 1.00 96.44 351 LEU A CA 1
ATOM 2630 C C . LEU A 1 351 ? 1.687 -13.724 11.061 1.00 96.44 351 LEU A C 1
ATOM 2632 O O . LEU A 1 351 ? 2.075 -14.578 10.263 1.00 96.44 351 LEU A O 1
ATOM 2636 N N . ALA A 1 352 ? 2.466 -13.282 12.052 1.00 93.56 352 ALA A N 1
ATOM 2637 C CA . ALA A 1 352 ? 3.825 -13.766 12.261 1.00 93.56 352 ALA A CA 1
ATOM 2638 C C . ALA A 1 352 ? 3.848 -15.300 12.468 1.00 93.56 352 ALA A C 1
ATOM 2640 O O . ALA A 1 352 ? 2.985 -15.837 13.166 1.00 93.56 352 ALA A O 1
ATOM 2641 N N . PRO A 1 353 ? 4.826 -16.027 11.891 1.00 93.00 353 PRO A N 1
ATOM 2642 C CA . PRO A 1 353 ? 6.061 -15.539 11.263 1.00 93.00 353 PRO A CA 1
ATOM 2643 C C . PRO A 1 353 ? 5.925 -15.121 9.789 1.00 93.00 353 PRO A C 1
ATOM 2645 O O . PRO A 1 353 ? 6.920 -14.746 9.173 1.00 93.00 353 PRO A O 1
ATOM 2648 N N . GLU A 1 354 ? 4.732 -15.190 9.199 1.00 92.31 354 GLU A N 1
ATOM 2649 C CA . GLU A 1 354 ? 4.541 -14.850 7.794 1.00 92.31 354 GLU A CA 1
ATOM 2650 C C . GLU A 1 354 ? 4.659 -13.334 7.564 1.00 92.31 354 GLU A C 1
ATOM 2652 O O . GLU A 1 354 ? 4.007 -12.524 8.229 1.00 92.31 354 GLU A O 1
ATOM 2657 N N . CYS A 1 355 ? 5.483 -12.926 6.597 1.00 91.06 355 CYS A N 1
ATOM 2658 C CA . CYS A 1 355 ? 5.675 -11.514 6.285 1.00 91.06 355 CYS A CA 1
ATOM 2659 C C . CYS A 1 355 ? 4.401 -10.888 5.697 1.00 91.06 355 CYS A C 1
ATOM 2661 O O . CYS A 1 355 ? 3.750 -11.454 4.820 1.00 91.06 355 CYS A O 1
ATOM 2663 N N . CYS A 1 356 ? 4.082 -9.676 6.155 1.00 96.62 356 CYS A N 1
ATOM 2664 C CA . CYS A 1 356 ? 3.050 -8.828 5.564 1.00 96.62 356 CYS A CA 1
ATOM 2665 C C . CYS A 1 356 ? 3.588 -7.391 5.427 1.00 96.62 356 CYS A C 1
ATOM 2667 O O . CYS A 1 356 ? 3.565 -6.625 6.403 1.00 96.62 356 CYS A O 1
ATOM 2669 N N . PRO A 1 357 ? 4.218 -7.038 4.291 1.00 97.88 357 PRO A N 1
ATOM 2670 C CA . PRO A 1 357 ? 4.759 -5.703 4.056 1.00 97.88 357 PRO A CA 1
ATOM 2671 C C . PRO A 1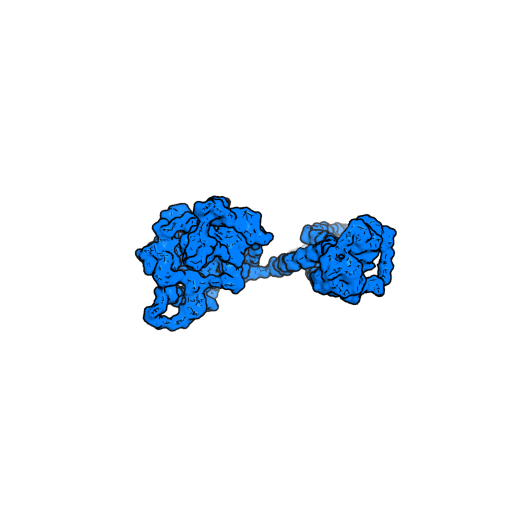 357 ? 3.671 -4.626 4.061 1.00 97.88 357 PRO A C 1
ATOM 2673 O O . PRO A 1 357 ? 2.499 -4.893 3.803 1.00 97.88 357 PRO A O 1
ATOM 2676 N N . VAL A 1 358 ? 4.077 -3.393 4.365 1.00 98.56 358 VAL A N 1
ATOM 2677 C CA . VAL A 1 358 ? 3.199 -2.221 4.302 1.00 98.56 358 VAL A CA 1
ATOM 2678 C C . VAL A 1 358 ? 3.727 -1.288 3.225 1.00 98.56 358 VAL A C 1
ATOM 2680 O O . VAL A 1 358 ? 4.864 -0.826 3.330 1.00 98.56 358 VAL A O 1
ATOM 2683 N N . LEU A 1 359 ? 2.907 -0.996 2.221 1.00 98.44 359 LEU A N 1
ATOM 2684 C CA . LEU A 1 359 ? 3.200 -0.035 1.164 1.00 98.44 359 LEU A CA 1
ATOM 2685 C C . LEU A 1 359 ? 2.521 1.300 1.485 1.00 98.44 359 LEU A C 1
ATOM 2687 O O . LEU A 1 359 ? 1.298 1.378 1.541 1.00 98.44 359 LEU A O 1
ATOM 2691 N N . LEU A 1 360 ? 3.306 2.358 1.669 1.00 97.69 360 LEU A N 1
ATOM 2692 C CA . LEU A 1 360 ? 2.805 3.720 1.836 1.00 97.69 360 LEU A CA 1
ATOM 2693 C C . LEU A 1 360 ? 2.780 4.421 0.474 1.00 97.69 360 LEU A C 1
ATOM 2695 O O . LEU A 1 360 ? 3.837 4.718 -0.088 1.00 97.69 360 LEU A O 1
ATOM 2699 N N . ILE A 1 361 ? 1.582 4.733 -0.026 1.00 94.69 361 ILE A N 1
ATOM 2700 C CA . ILE A 1 361 ? 1.375 5.397 -1.327 1.00 94.69 361 ILE A CA 1
ATOM 2701 C C . ILE A 1 361 ? 1.200 6.921 -1.222 1.00 94.69 361 ILE A C 1
ATOM 2703 O O . ILE A 1 361 ? 0.688 7.565 -2.135 1.00 94.69 361 ILE A O 1
ATOM 2707 N N . GLU A 1 362 ? 1.650 7.512 -0.115 1.00 90.56 362 GLU A N 1
ATOM 2708 C CA . GLU A 1 362 ? 1.656 8.961 0.088 1.00 90.56 362 GLU A CA 1
ATOM 2709 C C . GLU A 1 362 ? 2.814 9.618 -0.680 1.00 90.56 362 GLU A C 1
ATOM 2711 O O . GLU A 1 362 ? 3.988 9.479 -0.314 1.00 90.56 362 GLU A O 1
ATOM 2716 N N . HIS A 1 363 ? 2.479 10.381 -1.723 1.00 88.06 363 HIS A N 1
ATOM 2717 C CA . HIS A 1 363 ? 3.435 11.143 -2.523 1.00 88.06 363 HIS A CA 1
ATOM 2718 C C . HIS A 1 363 ? 2.867 12.520 -2.913 1.00 88.06 363 HIS A C 1
ATOM 2720 O O . HIS A 1 363 ? 1.687 12.600 -3.260 1.00 88.06 363 HIS A O 1
ATOM 2726 N N . PRO A 1 364 ? 3.675 13.601 -2.943 1.00 78.69 364 PRO A N 1
ATOM 2727 C CA . PRO A 1 364 ? 3.189 14.939 -3.302 1.00 78.69 364 PRO A CA 1
ATOM 2728 C C . PRO A 1 364 ? 2.549 15.023 -4.696 1.00 78.69 364 PRO A C 1
ATOM 2730 O O . PRO A 1 364 ? 1.564 15.735 -4.885 1.00 78.69 364 PRO A O 1
ATOM 2733 N N . SER A 1 365 ? 3.106 14.291 -5.666 1.00 76.12 365 SER A N 1
ATOM 2734 C CA . SER A 1 365 ? 2.682 14.329 -7.073 1.00 76.12 365 SER A CA 1
ATOM 2735 C C . SER A 1 365 ? 1.956 13.070 -7.558 1.00 76.12 365 SER A C 1
ATOM 2737 O O . SER A 1 365 ? 1.198 13.149 -8.520 1.00 76.12 365 SER A O 1
ATOM 2739 N N . LEU A 1 366 ? 2.141 11.914 -6.909 1.00 77.69 366 LEU A N 1
ATOM 2740 C CA . LEU A 1 366 ? 1.487 10.662 -7.309 1.00 77.69 366 LEU A CA 1
ATOM 2741 C C . LEU A 1 366 ? 0.214 10.498 -6.481 1.00 77.69 366 LEU A C 1
ATOM 2743 O O . LEU A 1 366 ? 0.185 9.758 -5.502 1.00 77.69 366 LEU A O 1
ATOM 2747 N N . LYS A 1 367 ? -0.827 11.246 -6.849 1.00 75.88 367 LYS A N 1
ATOM 2748 C CA . LYS A 1 367 ? -2.129 11.156 -6.184 1.00 75.88 367 LYS A CA 1
ATOM 2749 C C . LYS A 1 367 ? -2.936 10.006 -6.776 1.00 75.88 367 LYS A C 1
ATOM 2751 O O . LYS A 1 367 ? -3.085 9.906 -7.992 1.00 75.88 367 LYS A O 1
ATOM 2756 N N . TYR A 1 368 ? -3.467 9.157 -5.906 1.00 78.00 368 TYR A N 1
ATOM 2757 C CA . TYR A 1 368 ? -4.368 8.075 -6.282 1.00 78.00 368 TYR A CA 1
ATOM 2758 C C . TYR A 1 368 ? -5.794 8.437 -5.867 1.00 78.00 368 TYR A C 1
ATOM 2760 O O . TYR A 1 368 ? -6.039 8.844 -4.734 1.00 78.00 368 TYR A O 1
ATOM 2768 N N . ALA A 1 369 ? -6.734 8.285 -6.793 1.00 88.62 369 ALA A N 1
ATOM 2769 C CA . ALA A 1 369 ? -8.154 8.518 -6.576 1.00 88.62 369 ALA A CA 1
ATOM 2770 C C . ALA A 1 369 ? -8.868 7.167 -6.416 1.00 88.62 369 ALA A C 1
ATOM 2772 O O . ALA A 1 369 ? -9.535 6.690 -7.334 1.00 88.62 369 ALA A O 1
ATOM 2773 N N . THR A 1 370 ? -8.644 6.520 -5.270 1.00 94.56 370 THR A N 1
ATOM 2774 C CA . THR A 1 370 ? -8.987 5.108 -5.042 1.00 94.56 370 THR A CA 1
ATOM 2775 C C . THR A 1 370 ? -10.412 4.904 -4.540 1.00 94.56 370 THR A C 1
ATOM 2777 O O . THR A 1 370 ? -10.975 5.770 -3.872 1.00 94.56 370 THR A O 1
ATOM 2780 N N . THR A 1 371 ? -10.984 3.725 -4.781 1.00 96.12 371 THR A N 1
ATOM 2781 C CA . THR A 1 371 ? -12.348 3.373 -4.344 1.00 96.12 371 THR A CA 1
ATOM 2782 C C . THR A 1 371 ? -12.510 3.420 -2.824 1.00 96.12 371 THR A C 1
ATOM 2784 O O . THR A 1 371 ? -13.499 3.940 -2.314 1.00 96.12 371 THR A O 1
ATOM 2787 N N . ARG A 1 372 ? -11.505 2.948 -2.080 1.00 96.94 372 ARG A N 1
ATOM 2788 C CA . ARG A 1 372 ? -11.485 2.999 -0.607 1.00 96.94 372 ARG A CA 1
ATOM 2789 C C . ARG A 1 372 ? -11.338 4.400 -0.019 1.00 96.94 372 ARG A C 1
ATOM 2791 O O . ARG A 1 372 ? -11.762 4.596 1.112 1.00 96.94 372 ARG A O 1
ATOM 2798 N N . SER A 1 373 ? -10.790 5.370 -0.760 1.00 96.25 373 SER A N 1
ATOM 2799 C CA . SER A 1 373 ? -10.546 6.737 -0.255 1.00 96.25 373 SER A CA 1
ATOM 2800 C C . SER A 1 373 ? -11.817 7.527 0.080 1.00 96.25 373 SER A C 1
ATOM 2802 O O . SER A 1 373 ? -11.732 8.661 0.545 1.00 96.25 373 SER A O 1
ATOM 2804 N N . VAL A 1 374 ? -12.992 6.949 -0.177 1.00 96.00 374 VAL A N 1
ATOM 2805 C CA . VAL A 1 374 ? -14.281 7.444 0.313 1.00 96.00 374 VAL A CA 1
ATOM 2806 C C . VAL A 1 374 ? -14.373 7.350 1.842 1.00 96.00 374 VAL A C 1
ATOM 2808 O O . VAL A 1 374 ? -15.002 8.208 2.453 1.00 96.00 374 VAL A O 1
ATOM 2811 N N . ALA A 1 375 ? -13.736 6.344 2.452 1.00 97.44 375 ALA A N 1
ATOM 2812 C CA . ALA A 1 375 ? -13.753 6.105 3.893 1.00 97.44 375 ALA A CA 1
ATOM 2813 C C . ALA A 1 375 ? -12.903 7.103 4.682 1.00 97.44 375 ALA A C 1
ATOM 2815 O O . ALA A 1 375 ? -11.934 7.660 4.163 1.00 97.44 375 ALA A O 1
ATOM 2816 N N . LYS A 1 376 ? -13.178 7.208 5.986 1.00 96.81 376 LYS A N 1
ATOM 2817 C CA . LYS A 1 376 ? -12.294 7.902 6.938 1.00 96.81 376 LYS A CA 1
ATOM 2818 C C . LYS A 1 376 ? -10.955 7.169 7.094 1.00 96.81 376 LYS A C 1
ATOM 2820 O O . LYS A 1 376 ? -9.906 7.811 7.090 1.00 96.81 376 LYS A O 1
ATOM 2825 N N . HIS A 1 377 ? -10.996 5.837 7.169 1.00 97.56 377 HIS A N 1
ATOM 2826 C CA . HIS A 1 377 ? -9.830 4.954 7.232 1.00 97.56 377 HIS A CA 1
ATOM 2827 C C . HIS A 1 377 ? -9.795 4.014 6.011 1.00 97.56 377 HIS A C 1
ATOM 2829 O O . HIS A 1 377 ? -10.420 2.952 6.024 1.00 97.56 377 HIS A O 1
ATOM 2835 N N . PRO A 1 378 ? -9.116 4.392 4.913 1.00 97.75 378 PRO A N 1
ATOM 2836 C CA . PRO A 1 378 ? -8.975 3.541 3.735 1.00 97.75 378 PRO A CA 1
ATOM 2837 C C . PRO A 1 378 ? -7.856 2.504 3.909 1.00 97.75 378 PRO A C 1
ATOM 2839 O O . PRO A 1 378 ? -6.707 2.858 4.176 1.00 97.75 378 PRO A O 1
ATOM 2842 N N . VAL A 1 379 ? -8.159 1.227 3.664 1.00 98.56 379 VAL A N 1
ATOM 2843 C CA . VAL A 1 379 ? -7.178 0.130 3.691 1.00 98.56 379 VAL A CA 1
ATOM 2844 C C . VAL A 1 379 ? -7.201 -0.650 2.388 1.00 98.56 379 VAL A C 1
ATOM 2846 O O . VAL A 1 379 ? -8.223 -1.222 2.016 1.00 98.56 379 VAL A O 1
ATOM 2849 N N . GLY A 1 380 ? -6.062 -0.711 1.698 1.00 98.62 380 GLY A N 1
ATOM 2850 C CA . GLY A 1 380 ? -5.879 -1.672 0.611 1.00 98.62 380 GLY A CA 1
ATOM 2851 C C . GLY A 1 380 ? -5.318 -2.985 1.149 1.00 98.62 380 GLY A C 1
ATOM 2852 O O . GLY A 1 380 ? -4.332 -2.971 1.887 1.00 98.62 380 GLY A O 1
ATOM 2853 N N . VAL A 1 381 ? -5.926 -4.105 0.770 1.00 98.81 381 VAL A N 1
ATOM 2854 C CA . VAL A 1 381 ? -5.390 -5.450 1.015 1.00 98.81 381 VAL A CA 1
ATOM 2855 C C . VAL A 1 381 ? -5.034 -6.047 -0.333 1.00 98.81 381 VAL A C 1
ATOM 2857 O O . VAL A 1 381 ? -5.916 -6.365 -1.122 1.00 98.81 381 VAL A O 1
ATOM 2860 N N . GLU A 1 382 ? -3.744 -6.177 -0.592 1.00 98.81 382 GLU A N 1
ATOM 2861 C CA . GLU A 1 382 ? -3.193 -6.677 -1.847 1.00 98.81 382 GLU A CA 1
ATOM 2862 C C . GLU A 1 382 ? -2.610 -8.068 -1.604 1.00 98.81 382 GLU A C 1
ATOM 2864 O O . GLU A 1 382 ? -1.865 -8.259 -0.640 1.00 98.81 382 GLU A O 1
ATOM 2869 N N . VAL A 1 383 ? -2.948 -9.055 -2.434 1.00 98.75 383 VAL A N 1
ATOM 2870 C CA . VAL A 1 383 ? -2.379 -10.405 -2.305 1.00 98.75 383 VAL A CA 1
ATOM 2871 C C . VAL A 1 383 ? -1.989 -10.952 -3.672 1.00 98.75 383 VAL A C 1
ATOM 2873 O O . VAL A 1 383 ? -2.841 -11.157 -4.537 1.00 98.75 383 VAL A O 1
ATOM 2876 N N . GLY A 1 384 ? -0.701 -11.242 -3.834 1.00 98.12 384 GLY A N 1
ATOM 2877 C CA . GLY A 1 384 ? -0.135 -11.880 -5.021 1.00 98.12 384 GLY A CA 1
ATOM 2878 C C . GLY A 1 384 ? 1.038 -12.804 -4.676 1.00 98.12 384 GLY A C 1
ATOM 2879 O O . GLY A 1 384 ? 1.425 -12.882 -3.508 1.00 98.12 384 GLY A O 1
ATOM 2880 N N . PRO A 1 385 ? 1.602 -13.518 -5.658 1.00 98.38 385 PRO A N 1
ATOM 2881 C CA . PRO A 1 385 ? 1.237 -13.469 -7.069 1.00 98.38 385 PRO A CA 1
ATOM 2882 C C . PRO A 1 385 ? -0.001 -14.327 -7.360 1.00 98.38 385 PRO A C 1
ATOM 2884 O O . PRO A 1 385 ? -0.089 -15.490 -6.966 1.00 98.38 385 PRO A O 1
ATOM 2887 N N . GLN A 1 386 ? -0.961 -13.766 -8.088 1.00 98.62 386 GLN A N 1
ATOM 2888 C CA . GLN A 1 386 ? -2.105 -14.493 -8.629 1.00 98.62 386 GLN A CA 1
ATOM 2889 C C . GLN A 1 386 ? -2.400 -13.995 -10.049 1.00 98.62 386 GLN A C 1
ATOM 2891 O O . GLN A 1 386 ? -2.655 -12.804 -10.227 1.00 98.62 386 GLN A O 1
ATOM 2896 N N . PRO A 1 387 ? -2.412 -14.876 -11.068 1.00 98.75 387 PRO A N 1
ATOM 2897 C CA . PRO A 1 387 ? -2.850 -14.490 -12.402 1.00 98.75 387 PRO A CA 1
ATOM 2898 C C . PRO A 1 387 ? -4.287 -13.958 -12.393 1.00 98.75 387 PRO A C 1
ATOM 2900 O O . PRO A 1 387 ? -5.161 -14.489 -11.703 1.00 98.75 387 PRO A O 1
ATOM 2903 N N . GLN A 1 388 ? -4.545 -12.932 -13.199 1.00 98.44 388 GLN A N 1
ATOM 2904 C CA . GLN A 1 388 ? -5.891 -12.394 -13.381 1.00 98.44 388 GLN A CA 1
ATOM 2905 C C . GLN A 1 388 ? -6.828 -13.473 -13.947 1.00 98.44 388 GLN A C 1
ATOM 2907 O O . GLN A 1 388 ? -6.433 -14.283 -14.784 1.00 98.44 388 GLN A O 1
ATOM 2912 N N . GLY A 1 389 ? -8.075 -13.501 -13.479 1.00 98.31 389 GLY A N 1
ATOM 2913 C CA . GLY A 1 389 ? -9.062 -14.505 -13.881 1.00 98.31 389 GLY A CA 1
ATOM 2914 C C . GLY A 1 389 ? -8.836 -15.903 -13.293 1.00 98.31 389 GLY A C 1
ATOM 2915 O O . GLY A 1 389 ? -9.576 -16.824 -13.637 1.00 98.31 389 GLY A O 1
ATOM 2916 N N . ILE A 1 390 ? -7.868 -16.072 -12.384 1.00 98.50 390 ILE A N 1
ATOM 2917 C CA . ILE A 1 390 ? -7.610 -17.325 -11.664 1.00 98.50 390 ILE A CA 1
ATOM 2918 C C . ILE A 1 390 ? -7.851 -17.117 -10.167 1.00 98.50 390 ILE A C 1
ATOM 2920 O O . ILE A 1 390 ? -7.493 -16.085 -9.606 1.00 98.50 390 ILE A O 1
ATOM 2924 N N . VAL A 1 391 ? -8.453 -18.112 -9.513 1.00 98.00 391 VAL A N 1
ATOM 2925 C CA . VAL A 1 391 ? -8.560 -18.184 -8.049 1.00 98.00 391 VAL A CA 1
ATOM 2926 C C . VAL A 1 391 ? -7.544 -19.192 -7.541 1.00 98.00 391 VAL A C 1
ATOM 2928 O O . VAL A 1 391 ? -7.546 -20.342 -7.981 1.00 98.00 391 VAL A O 1
ATOM 2931 N N . ARG A 1 392 ? -6.713 -18.788 -6.581 1.00 98.62 392 ARG A N 1
ATOM 2932 C CA . ARG A 1 392 ? -5.845 -19.700 -5.841 1.00 98.62 392 ARG A CA 1
ATOM 2933 C C . ARG A 1 392 ? -6.282 -19.800 -4.385 1.00 98.62 392 ARG A C 1
ATOM 2935 O O . ARG A 1 392 ? -6.583 -18.798 -3.739 1.00 98.62 392 ARG A O 1
ATOM 2942 N N . ALA A 1 393 ? -6.306 -21.022 -3.861 1.00 98.50 393 ALA A N 1
ATOM 2943 C CA . ALA A 1 393 ? -6.765 -21.282 -2.499 1.00 98.50 393 ALA A CA 1
ATOM 2944 C C . ALA A 1 393 ? -5.879 -20.610 -1.434 1.00 98.50 393 ALA A C 1
ATOM 2946 O O . ALA A 1 393 ? -6.399 -20.076 -0.458 1.00 98.50 393 ALA A O 1
ATOM 2947 N N . ASP A 1 394 ? -4.561 -20.594 -1.638 1.00 98.00 394 ASP A N 1
ATOM 2948 C CA . ASP A 1 394 ? -3.589 -19.954 -0.745 1.00 98.00 394 ASP A CA 1
ATOM 2949 C C . ASP A 1 394 ? -3.753 -18.427 -0.707 1.00 98.00 394 ASP A C 1
ATOM 2951 O O . ASP A 1 394 ? -3.806 -17.837 0.371 1.00 98.00 394 ASP A O 1
ATOM 2955 N N . THR A 1 395 ? -3.914 -17.787 -1.867 1.00 98.19 395 THR A N 1
ATOM 2956 C CA . THR A 1 395 ? -4.163 -16.343 -1.985 1.00 98.19 395 THR A CA 1
ATOM 2957 C C . THR A 1 395 ? -5.485 -15.943 -1.320 1.00 98.19 395 THR A C 1
ATOM 2959 O O . THR A 1 395 ? -5.524 -14.966 -0.567 1.00 98.19 395 THR A O 1
ATOM 2962 N N . VAL A 1 396 ? -6.559 -16.714 -1.539 1.00 98.56 396 VAL A N 1
ATOM 2963 C CA . VAL A 1 396 ? -7.865 -16.482 -0.898 1.00 98.56 396 VAL A CA 1
ATOM 2964 C C . VAL A 1 396 ? -7.770 -16.625 0.619 1.00 98.56 396 VAL A C 1
ATOM 2966 O O . VAL A 1 396 ? -8.241 -15.746 1.340 1.00 98.56 396 VAL A O 1
ATOM 2969 N N . ASP A 1 397 ? -7.144 -17.692 1.119 1.00 98.31 397 ASP A N 1
ATOM 2970 C CA . ASP A 1 397 ? -6.977 -17.920 2.559 1.00 98.31 397 ASP A CA 1
ATOM 2971 C C . ASP A 1 397 ? -6.130 -16.820 3.218 1.00 98.31 397 ASP A C 1
ATOM 2973 O O . ASP A 1 397 ? -6.492 -16.294 4.273 1.00 98.31 397 ASP A O 1
ATOM 2977 N N . LYS A 1 398 ? -5.047 -16.388 2.562 1.00 98.44 398 LYS A N 1
ATOM 2978 C CA . LYS A 1 398 ? -4.217 -15.277 3.040 1.00 98.44 398 LYS A CA 1
ATOM 2979 C C . LYS A 1 398 ? -5.011 -13.973 3.137 1.00 98.44 398 LYS A C 1
ATOM 2981 O O . LYS A 1 398 ? -4.955 -13.299 4.167 1.00 98.44 398 LYS A O 1
ATOM 2986 N N . MET A 1 399 ? -5.771 -13.628 2.096 1.00 98.75 399 MET A N 1
ATOM 2987 C CA . MET A 1 399 ? -6.624 -12.435 2.074 1.00 98.75 399 MET A CA 1
ATOM 2988 C C . MET A 1 399 ? -7.689 -12.488 3.177 1.00 98.75 399 MET A C 1
ATOM 2990 O O . MET A 1 399 ? -7.862 -11.525 3.925 1.00 98.75 399 MET A O 1
ATOM 2994 N N . ARG A 1 400 ? -8.341 -13.645 3.333 1.00 98.38 400 ARG A N 1
ATOM 2995 C CA . ARG A 1 400 ? -9.337 -13.924 4.375 1.00 98.38 400 ARG A CA 1
ATOM 2996 C C . ARG A 1 400 ? -8.764 -13.720 5.781 1.00 98.38 400 ARG A C 1
ATOM 2998 O O . ARG A 1 400 ? -9.378 -13.037 6.598 1.00 98.38 400 ARG A O 1
ATOM 3005 N N . LYS A 1 401 ? -7.556 -14.231 6.050 1.00 98.44 401 LYS A N 1
ATOM 3006 C CA . LYS A 1 401 ? -6.840 -14.041 7.327 1.00 98.44 401 LYS A CA 1
ATOM 3007 C C . LYS A 1 401 ? -6.499 -12.578 7.607 1.00 98.44 401 LYS A C 1
ATOM 3009 O O . LYS A 1 401 ? -6.694 -12.125 8.733 1.00 98.44 401 LYS A O 1
ATOM 3014 N N . ILE A 1 402 ? -6.021 -11.833 6.605 1.00 98.75 402 ILE A N 1
ATOM 3015 C CA . ILE A 1 402 ? -5.720 -10.399 6.756 1.00 98.75 402 ILE A CA 1
ATOM 3016 C C . ILE A 1 402 ? -6.984 -9.629 7.162 1.00 98.75 402 ILE A C 1
ATOM 3018 O O . ILE A 1 402 ? -6.959 -8.894 8.149 1.00 98.75 402 ILE A O 1
ATOM 3022 N N . VAL A 1 403 ? -8.095 -9.839 6.446 1.00 98.75 403 VAL A N 1
ATOM 3023 C CA . VAL A 1 403 ? -9.381 -9.188 6.745 1.00 98.75 403 VAL A CA 1
ATOM 3024 C C . VAL A 1 403 ? -9.875 -9.570 8.138 1.00 98.75 403 VAL A C 1
ATOM 3026 O O . VAL A 1 403 ? -10.239 -8.688 8.913 1.00 98.75 403 VAL A O 1
ATOM 3029 N N . LYS A 1 404 ? -9.822 -10.859 8.495 1.00 98.69 404 LYS A N 1
ATOM 3030 C CA . LYS A 1 404 ? -10.197 -11.342 9.829 1.00 98.69 404 LYS A CA 1
ATOM 3031 C C . LYS A 1 404 ? -9.447 -10.591 10.932 1.00 98.69 404 LYS A C 1
ATOM 3033 O O . LYS A 1 404 ? -10.084 -10.063 11.836 1.00 98.69 404 LYS A O 1
ATOM 3038 N N . HIS A 1 405 ? -8.119 -10.502 10.848 1.00 98.69 405 HIS A N 1
ATOM 3039 C CA . HIS A 1 405 ? -7.323 -9.806 11.862 1.00 98.69 405 HIS A CA 1
ATOM 3040 C C . HIS A 1 405 ? -7.556 -8.292 11.876 1.00 98.69 405 HIS A C 1
ATOM 3042 O O . HIS A 1 405 ? -7.493 -7.682 12.941 1.00 98.69 405 HIS A O 1
ATOM 3048 N N . GLY A 1 406 ? -7.866 -7.688 10.725 1.00 98.56 406 GLY A N 1
ATOM 3049 C CA . GLY A 1 406 ? -8.320 -6.300 10.663 1.00 98.56 406 GLY A CA 1
ATOM 3050 C C . GLY A 1 406 ? -9.625 -6.086 11.432 1.00 98.56 406 GLY A C 1
ATOM 3051 O O . GLY A 1 406 ? -9.712 -5.173 12.245 1.00 98.56 406 GLY A O 1
ATOM 3052 N N . LEU A 1 407 ? -10.617 -6.960 11.248 1.00 98.69 407 LEU A N 1
ATOM 3053 C CA . LEU A 1 407 ? -11.888 -6.898 11.979 1.00 98.69 407 LEU A CA 1
ATOM 3054 C C . LEU A 1 407 ? -11.720 -7.181 13.479 1.00 98.69 407 LEU A C 1
ATOM 3056 O O . LEU A 1 407 ? -12.321 -6.490 14.299 1.00 98.69 407 LEU A O 1
ATOM 3060 N N . ASP A 1 408 ? -10.874 -8.149 13.845 1.00 98.38 408 ASP A N 1
ATOM 3061 C CA . ASP A 1 408 ? -10.557 -8.460 15.246 1.00 98.38 408 ASP A CA 1
ATOM 3062 C C . ASP A 1 408 ? -9.901 -7.259 15.947 1.00 98.38 408 ASP A C 1
ATOM 3064 O O . ASP A 1 408 ? -10.246 -6.936 17.083 1.00 98.38 408 ASP A O 1
ATOM 3068 N N . PHE A 1 409 ? -8.995 -6.549 15.263 1.00 98.38 409 PHE A N 1
ATOM 3069 C CA . PHE A 1 409 ? -8.416 -5.305 15.774 1.00 98.38 409 PHE A CA 1
ATOM 3070 C C . PHE A 1 409 ? -9.492 -4.254 16.065 1.00 98.38 409 PHE A C 1
ATOM 3072 O O . PHE A 1 409 ? -9.478 -3.653 17.140 1.00 98.38 409 PHE A O 1
ATOM 3079 N N . VAL A 1 410 ? -10.428 -4.048 15.132 1.00 98.00 410 VAL A N 1
ATOM 3080 C CA . VAL A 1 410 ? -11.503 -3.060 15.290 1.00 98.00 410 VAL A CA 1
ATOM 3081 C C . VAL A 1 410 ? -12.406 -3.419 16.470 1.00 98.00 410 VAL A C 1
ATOM 3083 O O . VAL A 1 410 ? -12.723 -2.540 17.270 1.00 98.00 410 VAL A O 1
ATOM 3086 N N . GLN A 1 411 ? -12.772 -4.696 16.626 1.00 96.88 411 GLN A N 1
ATOM 3087 C CA . GLN A 1 411 ? -13.559 -5.151 17.775 1.00 96.88 411 GLN A CA 1
ATOM 3088 C C . GLN A 1 411 ? -12.830 -4.849 19.089 1.00 96.88 411 GLN A C 1
ATOM 3090 O O . GLN A 1 411 ? -13.400 -4.210 19.968 1.00 96.88 411 GLN A O 1
ATOM 3095 N N . LEU A 1 412 ? -11.559 -5.245 19.199 1.00 96.69 412 LEU A N 1
ATOM 3096 C CA . LEU A 1 412 ? -10.761 -4.997 20.400 1.00 96.69 412 LEU A CA 1
ATOM 3097 C C . LEU A 1 412 ? -10.657 -3.500 20.715 1.00 96.69 412 LEU A C 1
ATOM 3099 O O . LEU A 1 412 ? -10.786 -3.098 21.868 1.00 96.69 412 LEU A O 1
ATOM 3103 N N . PHE A 1 413 ? -10.437 -2.670 19.694 1.00 96.25 413 PHE A N 1
ATOM 3104 C CA . PHE A 1 413 ? -10.415 -1.219 19.843 1.00 96.25 413 PHE A CA 1
ATOM 3105 C C . PHE A 1 413 ? -11.750 -0.687 20.377 1.00 96.25 413 PHE A C 1
ATOM 3107 O O . PHE A 1 413 ? -11.756 0.055 21.357 1.00 96.25 413 PHE A O 1
ATOM 3114 N N . ASN A 1 414 ? -12.873 -1.107 19.792 1.00 95.31 414 ASN A N 1
ATOM 3115 C CA . ASN A 1 414 ? -14.212 -0.692 20.213 1.00 95.31 414 ASN A CA 1
ATOM 3116 C C . ASN A 1 414 ? -14.580 -1.168 21.628 1.00 95.31 414 ASN A C 1
ATOM 3118 O O . ASN A 1 414 ? -15.306 -0.469 22.329 1.00 95.31 414 ASN A O 1
ATOM 3122 N N . GLU A 1 415 ? -14.061 -2.317 22.068 1.00 94.12 415 GLU A N 1
ATOM 3123 C CA . GLU A 1 415 ? -14.202 -2.835 23.440 1.00 94.12 415 GLU A CA 1
ATOM 3124 C C . GLU A 1 415 ? -13.371 -2.047 24.472 1.00 94.12 415 GLU A C 1
ATOM 3126 O O . GLU A 1 415 ? -13.391 -2.357 25.663 1.00 94.12 415 GLU A O 1
ATOM 3131 N N . GLY A 1 416 ? -12.641 -1.016 24.037 1.00 91.38 416 GLY A N 1
ATOM 3132 C CA . GLY A 1 416 ? -11.840 -0.156 24.903 1.00 91.38 416 GLY A CA 1
ATOM 3133 C C . GLY A 1 416 ? -10.424 -0.672 25.142 1.00 91.38 416 GLY A C 1
ATOM 3134 O O . GLY A 1 416 ? -9.725 -0.135 26.002 1.00 91.38 416 GLY A O 1
ATOM 3135 N N . LYS A 1 417 ? -9.959 -1.683 24.388 1.00 93.44 417 LYS A N 1
ATOM 3136 C CA . LYS A 1 417 ? -8.554 -2.095 24.451 1.00 93.44 417 LYS A CA 1
ATOM 3137 C C . LYS A 1 417 ? -7.667 -0.934 24.015 1.00 93.44 417 LYS A C 1
ATOM 3139 O O . LYS A 1 417 ? -7.792 -0.411 22.908 1.00 93.44 417 LYS A O 1
ATOM 3144 N N . GLU A 1 418 ? -6.735 -0.571 24.882 1.00 93.50 418 GLU A N 1
ATOM 3145 C CA . GLU A 1 418 ? -5.733 0.441 24.578 1.00 93.50 418 GLU A CA 1
ATOM 3146 C C . GLU A 1 418 ? -4.604 -0.153 23.723 1.00 93.50 418 GLU A C 1
ATOM 3148 O O . GLU A 1 418 ? -4.168 -1.292 23.930 1.00 93.50 418 GLU A O 1
ATOM 3153 N N . PHE A 1 419 ? -4.118 0.628 22.758 1.00 94.25 419 PHE A N 1
ATOM 3154 C CA . PHE A 1 419 ? -3.022 0.246 21.868 1.00 94.25 419 PHE A CA 1
ATOM 3155 C C . PHE A 1 419 ? -1.843 1.206 22.058 1.00 94.25 419 PHE A C 1
ATOM 3157 O O . PHE A 1 419 ? -1.873 2.308 21.492 1.00 94.25 419 PHE A O 1
ATOM 3164 N N . PRO A 1 420 ? -0.820 0.811 22.855 1.00 92.31 420 PRO A N 1
ATOM 3165 C CA . PRO A 1 420 ? 0.408 1.571 23.114 1.00 92.31 420 PRO A CA 1
ATOM 3166 C C . PRO A 1 420 ? 1.067 2.119 21.844 1.00 92.31 420 PRO A C 1
ATOM 3168 O O . PRO A 1 420 ? 0.909 1.515 20.781 1.00 92.31 420 PRO A O 1
ATOM 3171 N N . PRO A 1 421 ? 1.839 3.222 21.928 1.00 94.25 421 PRO A N 1
ATOM 3172 C CA . PRO A 1 421 ? 2.604 3.713 20.789 1.00 94.25 421 PRO A CA 1
ATOM 3173 C C . PRO A 1 421 ? 3.438 2.595 20.162 1.00 94.25 421 PRO A C 1
ATOM 3175 O O . PRO A 1 421 ? 4.106 1.838 20.870 1.00 94.25 421 PRO A O 1
ATOM 3178 N N . CYS A 1 422 ? 3.407 2.499 18.837 1.00 92.75 422 CYS A N 1
ATOM 3179 C CA . CYS A 1 422 ? 4.141 1.481 18.097 1.00 92.75 422 CYS A CA 1
ATOM 3180 C C . CYS A 1 422 ? 4.884 2.102 16.914 1.00 92.75 422 CYS A C 1
ATOM 3182 O O . CYS A 1 422 ? 4.550 3.191 16.444 1.00 92.75 422 CYS A O 1
ATOM 3184 N N . THR A 1 423 ? 5.892 1.390 16.419 1.00 94.94 423 THR A N 1
ATOM 3185 C CA . THR A 1 423 ? 6.631 1.773 15.216 1.00 94.94 423 THR A CA 1
ATOM 3186 C C . THR A 1 423 ? 6.618 0.613 14.235 1.00 94.94 423 THR A C 1
ATOM 3188 O O . THR A 1 423 ? 6.952 -0.515 14.600 1.00 94.94 423 THR A O 1
ATOM 3191 N N . ILE A 1 424 ? 6.270 0.893 12.981 1.00 96.12 424 ILE A N 1
ATOM 3192 C CA . ILE A 1 424 ? 6.302 -0.081 11.888 1.00 96.12 424 ILE A CA 1
ATOM 3193 C C . ILE A 1 424 ? 7.259 0.372 10.786 1.00 96.12 424 ILE A C 1
ATOM 3195 O O . ILE A 1 424 ? 7.363 1.558 10.473 1.00 96.12 424 ILE A O 1
ATOM 3199 N N . GLU A 1 425 ? 7.963 -0.588 10.188 1.00 97.25 425 GLU A N 1
ATOM 3200 C CA . GLU A 1 425 ? 8.686 -0.375 8.933 1.00 97.25 425 GLU A CA 1
ATOM 3201 C C . GLU A 1 425 ? 7.697 -0.453 7.765 1.00 97.25 425 GLU A C 1
ATOM 3203 O O . GLU A 1 425 ? 6.917 -1.408 7.664 1.00 97.25 425 GLU A O 1
ATOM 3208 N N . VAL A 1 426 ? 7.737 0.554 6.894 1.00 97.94 426 VAL A N 1
ATOM 3209 C CA . VAL A 1 426 ? 6.919 0.641 5.683 1.00 97.94 426 VAL A CA 1
ATOM 3210 C C . VAL A 1 426 ? 7.793 0.952 4.472 1.00 97.94 426 VAL A C 1
ATOM 3212 O O . VAL A 1 426 ? 8.864 1.550 4.588 1.00 97.94 426 VAL A O 1
ATOM 3215 N N . PHE A 1 427 ? 7.303 0.583 3.298 1.00 98.31 427 PHE A N 1
ATOM 3216 C CA . PHE A 1 427 ? 7.897 0.886 2.005 1.00 98.31 427 PHE A CA 1
ATOM 3217 C C . PHE A 1 427 ? 7.168 2.089 1.413 1.00 98.31 427 PHE A C 1
ATOM 3219 O O . PHE A 1 427 ? 6.015 1.983 1.004 1.00 98.31 427 PHE A O 1
ATOM 3226 N N . LYS A 1 428 ? 7.802 3.260 1.417 1.00 97.38 428 LYS A N 1
ATOM 3227 C CA . LYS A 1 428 ? 7.217 4.494 0.887 1.00 97.38 428 LYS A CA 1
ATOM 3228 C C . LYS A 1 428 ? 7.510 4.627 -0.599 1.00 97.38 428 LYS A C 1
ATOM 3230 O O . LYS A 1 428 ? 8.671 4.549 -0.999 1.00 97.38 428 LYS A O 1
ATOM 3235 N N . ILE A 1 429 ? 6.472 4.869 -1.396 1.00 95.69 429 ILE A N 1
ATOM 3236 C CA . ILE A 1 429 ? 6.598 5.123 -2.832 1.00 95.69 429 ILE A CA 1
ATOM 3237 C C . ILE A 1 429 ? 7.532 6.308 -3.121 1.00 95.69 429 ILE A C 1
ATOM 3239 O O . ILE A 1 429 ? 7.467 7.346 -2.460 1.00 95.69 429 ILE A O 1
ATOM 3243 N N . MET A 1 430 ? 8.390 6.144 -4.126 1.00 93.56 430 MET A N 1
ATOM 3244 C CA . MET A 1 430 ? 9.236 7.208 -4.667 1.00 93.56 430 MET A CA 1
ATOM 3245 C C . MET A 1 430 ? 8.775 7.580 -6.071 1.00 93.56 430 MET A C 1
ATOM 3247 O O . MET A 1 430 ? 8.341 8.698 -6.318 1.00 93.56 430 MET A O 1
ATOM 3251 N N . GLU A 1 431 ? 8.835 6.624 -6.994 1.00 93.00 431 GLU A N 1
ATOM 3252 C CA . GLU A 1 431 ? 8.472 6.845 -8.387 1.00 93.00 431 GLU A CA 1
ATOM 3253 C C . GLU A 1 431 ? 8.140 5.535 -9.096 1.00 93.00 431 GLU A C 1
ATOM 3255 O O . GLU A 1 431 ? 8.438 4.439 -8.612 1.00 93.00 431 GLU A O 1
ATOM 3260 N N . LYS A 1 432 ? 7.514 5.666 -10.262 1.00 94.94 432 LYS A N 1
ATOM 3261 C CA . LYS A 1 432 ? 7.180 4.563 -11.160 1.00 94.94 432 LYS A CA 1
ATOM 3262 C C . LYS A 1 432 ? 8.274 4.449 -12.212 1.00 94.94 432 LYS A C 1
ATOM 3264 O O . LYS A 1 432 ? 8.722 5.467 -12.730 1.00 94.94 432 LYS A O 1
ATOM 3269 N N . VAL A 1 433 ? 8.679 3.228 -12.534 1.00 97.12 433 VAL A N 1
ATOM 3270 C CA . VAL A 1 433 ? 9.640 2.953 -13.607 1.00 97.12 433 VAL A CA 1
ATOM 3271 C C . VAL A 1 433 ? 8.882 2.286 -14.744 1.00 97.12 433 VAL A C 1
ATOM 3273 O O . VAL A 1 433 ? 8.253 1.258 -14.515 1.00 97.12 433 VAL A O 1
ATOM 3276 N N . ASP A 1 434 ? 8.904 2.873 -15.942 1.00 98.06 434 ASP A N 1
ATOM 3277 C CA . ASP A 1 434 ? 8.324 2.264 -17.148 1.00 98.06 434 ASP A CA 1
ATOM 3278 C C . ASP A 1 434 ? 9.243 1.168 -17.704 1.00 98.06 434 ASP A C 1
ATOM 3280 O O . ASP A 1 434 ? 10.432 1.090 -17.384 1.00 98.06 434 ASP A O 1
ATOM 3284 N N . TYR A 1 435 ? 8.684 0.330 -18.566 1.00 98.12 435 TYR A N 1
ATOM 3285 C CA . TYR A 1 435 ? 9.457 -0.528 -19.444 1.00 98.12 435 TYR A CA 1
ATOM 3286 C C . TYR A 1 435 ? 10.282 0.317 -20.428 1.00 98.12 435 TYR A C 1
ATOM 3288 O O . TYR A 1 435 ? 9.821 1.367 -20.881 1.00 98.12 435 TYR A O 1
ATOM 3296 N N . PRO A 1 436 ? 11.477 -0.145 -20.831 1.00 97.50 436 PRO A N 1
ATOM 3297 C CA . PRO A 1 436 ? 12.179 0.413 -21.976 1.00 97.50 436 PRO A CA 1
ATOM 3298 C C . PRO A 1 436 ? 11.311 0.291 -23.229 1.00 97.50 436 PRO A C 1
ATOM 3300 O O . PRO A 1 436 ? 10.817 -0.797 -23.542 1.00 97.50 436 PRO A O 1
ATOM 3303 N N . ARG A 1 437 ? 11.135 1.405 -23.945 1.00 96.50 437 ARG A N 1
ATOM 3304 C CA . ARG A 1 437 ? 10.300 1.487 -25.147 1.00 96.50 437 ARG A CA 1
ATOM 3305 C C . ARG A 1 437 ? 11.054 2.061 -26.336 1.00 96.50 437 ARG A C 1
ATOM 3307 O O . ARG A 1 437 ? 11.979 2.857 -26.172 1.00 96.50 437 ARG A O 1
ATOM 3314 N N . ASN A 1 438 ? 10.641 1.666 -27.535 1.00 94.94 438 ASN A N 1
ATOM 3315 C CA . ASN A 1 438 ? 11.124 2.265 -28.776 1.00 94.94 438 ASN A CA 1
ATOM 3316 C C . ASN A 1 438 ? 10.376 3.574 -29.108 1.00 94.94 438 ASN A C 1
ATOM 3318 O O . ASN A 1 438 ? 9.518 4.047 -28.365 1.00 94.94 438 ASN A O 1
ATOM 3322 N N . LYS A 1 439 ? 10.693 4.161 -30.268 1.00 95.75 439 LYS A N 1
ATOM 3323 C CA . LYS A 1 439 ? 10.060 5.396 -30.768 1.00 95.75 439 LYS A CA 1
ATOM 3324 C C . LYS A 1 439 ? 8.563 5.248 -31.080 1.00 95.75 439 LYS A C 1
ATOM 3326 O O . LYS A 1 439 ? 7.881 6.263 -31.157 1.00 95.75 439 LYS A O 1
ATOM 3331 N N . ASN A 1 440 ? 8.075 4.020 -31.246 1.00 95.56 440 ASN A N 1
ATOM 3332 C CA . ASN A 1 440 ? 6.665 3.701 -31.471 1.00 95.56 440 ASN A CA 1
ATOM 3333 C C . ASN A 1 440 ? 5.917 3.410 -30.157 1.00 95.56 440 ASN A C 1
ATOM 3335 O O . ASN A 1 440 ? 4.774 2.972 -30.202 1.00 95.56 440 ASN A O 1
ATOM 3339 N N . ASP A 1 441 ? 6.548 3.646 -28.998 1.00 93.75 441 ASP A N 1
ATOM 3340 C CA . ASP A 1 441 ? 5.998 3.372 -27.663 1.00 93.75 441 ASP A CA 1
ATOM 3341 C C . ASP A 1 441 ? 5.809 1.872 -27.343 1.00 93.75 441 ASP A C 1
ATOM 3343 O O . ASP A 1 441 ? 5.126 1.502 -26.384 1.00 93.75 441 ASP A O 1
ATOM 3347 N N . GLU A 1 442 ? 6.459 0.987 -28.103 1.00 95.19 442 GLU A N 1
ATOM 3348 C CA . GLU A 1 442 ? 6.420 -0.465 -27.905 1.00 95.19 442 GLU A CA 1
ATOM 3349 C C . GLU A 1 442 ? 7.513 -0.906 -26.927 1.00 95.19 442 GLU A C 1
ATOM 3351 O O . GLU A 1 442 ? 8.639 -0.409 -26.982 1.00 95.19 442 GLU A O 1
ATOM 3356 N N . VAL A 1 443 ? 7.198 -1.859 -26.046 1.00 97.00 443 VAL A N 1
ATOM 3357 C CA . VAL A 1 443 ? 8.150 -2.419 -25.074 1.00 97.00 443 VAL A CA 1
ATOM 3358 C C . VAL A 1 443 ? 9.236 -3.222 -25.795 1.00 97.00 443 VAL A C 1
ATOM 3360 O O . VAL A 1 443 ? 8.924 -4.148 -26.538 1.00 97.00 443 VAL A O 1
ATOM 3363 N N . ILE A 1 444 ? 10.507 -2.897 -25.544 1.00 97.50 444 ILE A N 1
ATOM 3364 C CA . ILE A 1 444 ? 11.671 -3.544 -26.186 1.00 97.50 444 ILE A CA 1
ATOM 3365 C C . ILE A 1 444 ? 12.502 -4.423 -25.247 1.00 97.50 444 ILE A C 1
ATOM 3367 O O . ILE A 1 444 ? 13.442 -5.087 -25.683 1.00 97.50 444 ILE A O 1
ATOM 3371 N N . ALA A 1 445 ? 12.184 -4.425 -23.955 1.00 98.00 445 ALA A N 1
ATOM 3372 C CA . ALA A 1 445 ? 12.888 -5.222 -22.963 1.00 98.00 445 ALA A CA 1
ATOM 3373 C C . ALA A 1 445 ? 11.914 -5.778 -21.923 1.00 98.00 445 ALA A C 1
ATOM 3375 O O . ALA A 1 445 ? 10.955 -5.110 -21.532 1.00 98.00 445 ALA A O 1
ATOM 3376 N N . ILE A 1 446 ? 12.181 -6.994 -21.459 1.00 98.25 446 ILE A N 1
ATOM 3377 C CA . ILE A 1 446 ? 11.426 -7.649 -20.386 1.00 98.25 446 ILE A CA 1
ATOM 3378 C C . ILE A 1 446 ? 12.099 -7.405 -19.035 1.00 98.25 446 ILE A C 1
ATOM 3380 O O . ILE A 1 446 ? 13.272 -7.031 -18.987 1.00 98.25 446 ILE A O 1
ATOM 3384 N N . ILE A 1 447 ? 11.380 -7.635 -17.932 1.00 98.69 447 ILE A N 1
ATOM 3385 C CA . ILE A 1 447 ? 11.991 -7.665 -16.596 1.00 98.69 447 ILE A CA 1
ATOM 3386 C C . ILE A 1 447 ? 13.108 -8.712 -16.589 1.00 98.69 447 ILE A C 1
ATOM 3388 O O . ILE A 1 447 ? 12.928 -9.846 -17.033 1.00 98.69 447 ILE A O 1
ATOM 3392 N N . HIS A 1 448 ? 14.281 -8.321 -16.101 1.00 98.75 448 HIS A N 1
ATOM 3393 C CA . HIS A 1 448 ? 15.431 -9.206 -16.048 1.00 98.75 448 HIS A CA 1
ATOM 3394 C C . HIS A 1 448 ? 15.156 -10.379 -15.082 1.00 98.75 448 HIS A C 1
ATOM 3396 O O . HIS A 1 448 ? 14.633 -10.145 -13.990 1.00 98.75 448 HIS A O 1
ATOM 3402 N N . PRO A 1 449 ? 15.571 -11.626 -15.390 1.00 98.50 449 PRO A N 1
ATOM 3403 C CA . PRO A 1 449 ? 15.266 -12.797 -14.554 1.00 98.50 449 PRO A CA 1
ATOM 3404 C C . PRO A 1 449 ? 15.720 -12.693 -13.091 1.00 98.50 449 PRO A C 1
ATOM 3406 O O . PRO A 1 449 ? 15.106 -13.276 -12.210 1.00 98.50 449 PRO A O 1
ATOM 3409 N N . LYS A 1 450 ? 16.793 -11.938 -12.821 1.00 98.19 450 LYS A N 1
ATOM 3410 C CA . LYS A 1 450 ? 17.266 -11.665 -11.447 1.00 98.19 450 LYS A CA 1
ATOM 3411 C C . LYS A 1 450 ? 16.405 -10.663 -10.668 1.00 98.19 450 LYS A C 1
ATOM 3413 O O . LYS A 1 450 ? 16.540 -10.612 -9.455 1.00 98.19 450 LYS A O 1
ATOM 3418 N N . LEU A 1 451 ? 15.595 -9.851 -11.345 1.00 98.62 451 LEU A N 1
ATOM 3419 C CA . LEU A 1 451 ? 14.657 -8.917 -10.719 1.00 98.62 451 LEU A CA 1
ATOM 3420 C C . LEU A 1 451 ? 13.245 -9.510 -10.636 1.00 98.62 451 LEU A C 1
ATOM 3422 O O . LEU A 1 451 ? 12.497 -9.177 -9.720 1.00 98.62 451 LEU A O 1
ATOM 3426 N N . GLN A 1 452 ? 12.880 -10.381 -11.581 1.00 98.81 452 GLN A N 1
ATOM 3427 C CA . GLN A 1 452 ? 11.585 -11.054 -11.595 1.00 98.81 452 GLN A CA 1
ATOM 3428 C C . GLN A 1 452 ? 11.310 -11.725 -10.241 1.00 98.81 452 GLN A C 1
ATOM 3430 O O . GLN A 1 452 ? 12.167 -12.404 -9.674 1.00 98.81 452 GLN A O 1
ATOM 3435 N N . ASP A 1 453 ? 10.106 -11.493 -9.722 1.00 98.56 453 ASP A N 1
ATOM 3436 C CA . ASP A 1 453 ? 9.614 -12.016 -8.445 1.00 98.56 453 ASP A CA 1
ATOM 3437 C C . ASP A 1 453 ? 10.410 -11.580 -7.197 1.00 98.56 453 ASP A C 1
ATOM 3439 O O . ASP A 1 453 ? 10.190 -12.118 -6.111 1.00 98.56 453 ASP A O 1
ATOM 3443 N N . GLN A 1 454 ? 11.314 -10.599 -7.312 1.00 98.44 454 GLN A N 1
ATOM 3444 C CA . GLN A 1 454 ? 12.105 -10.064 -6.194 1.00 98.44 454 GLN A CA 1
ATOM 3445 C C . GLN A 1 454 ? 11.475 -8.813 -5.561 1.00 98.44 454 GLN A C 1
ATOM 3447 O O . GLN A 1 454 ? 12.188 -7.901 -5.128 1.00 98.44 454 GLN A O 1
ATOM 3452 N N . ASP A 1 455 ? 10.141 -8.739 -5.500 1.00 98.69 455 ASP A N 1
ATOM 3453 C CA . ASP A 1 455 ? 9.454 -7.666 -4.781 1.00 98.69 455 ASP A CA 1
ATOM 3454 C C . ASP A 1 455 ? 9.979 -7.578 -3.332 1.00 98.69 455 ASP A C 1
ATOM 3456 O O . ASP A 1 455 ? 10.296 -8.585 -2.688 1.00 98.69 455 ASP A O 1
ATOM 3460 N N . TRP A 1 456 ? 10.099 -6.350 -2.818 1.00 98.06 456 TRP A N 1
ATOM 3461 C CA . TRP A 1 456 ? 10.626 -6.016 -1.482 1.00 98.06 456 TRP A CA 1
ATOM 3462 C C . TRP A 1 456 ? 12.122 -6.260 -1.256 1.00 98.06 456 TRP A C 1
ATOM 3464 O O . TRP A 1 456 ? 12.630 -5.857 -0.204 1.00 98.06 456 TRP A O 1
ATOM 3474 N N . GLN A 1 457 ? 12.835 -6.886 -2.193 1.00 98.06 457 GLN A N 1
ATOM 3475 C CA . GLN A 1 457 ? 14.273 -7.125 -2.067 1.00 98.06 457 GLN A CA 1
ATOM 3476 C C . GLN A 1 457 ? 15.082 -5.860 -2.388 1.00 98.06 457 GLN A C 1
ATOM 3478 O O . GLN A 1 457 ? 14.626 -5.008 -3.148 1.00 98.06 457 GLN A O 1
ATOM 3483 N N . PRO A 1 458 ? 16.273 -5.674 -1.796 1.00 97.88 458 PRO A N 1
ATOM 3484 C CA . PRO A 1 458 ? 17.108 -4.520 -2.108 1.00 97.88 458 PRO A CA 1
ATOM 3485 C C . PRO A 1 458 ? 17.595 -4.562 -3.564 1.00 97.88 458 PRO A C 1
ATOM 3487 O O . PRO A 1 458 ? 18.134 -5.568 -4.015 1.00 97.88 458 PRO A O 1
ATOM 3490 N N . LEU A 1 459 ? 17.463 -3.433 -4.259 1.00 97.06 459 LEU A N 1
ATOM 3491 C CA . LEU A 1 459 ? 17.960 -3.189 -5.610 1.00 97.06 459 LEU A CA 1
ATOM 3492 C C . LEU A 1 459 ? 19.018 -2.077 -5.564 1.00 97.06 459 LEU A C 1
ATOM 3494 O O . LEU A 1 459 ? 18.720 -0.941 -5.178 1.00 97.06 459 LEU A O 1
ATOM 3498 N N . ASN A 1 460 ? 20.252 -2.400 -5.947 1.00 96.75 460 ASN A N 1
ATOM 3499 C CA . ASN A 1 460 ? 21.428 -1.535 -5.842 1.00 96.75 460 ASN A CA 1
ATOM 3500 C C . ASN A 1 460 ? 21.911 -1.057 -7.212 1.00 96.75 460 ASN A C 1
ATOM 3502 O O . ASN A 1 460 ? 21.627 -1.660 -8.245 1.00 96.75 460 ASN A O 1
ATOM 3506 N N . ASN A 1 461 ? 22.653 0.051 -7.228 1.00 96.12 461 ASN A N 1
ATOM 3507 C CA . ASN A 1 461 ? 23.237 0.579 -8.459 1.00 96.12 461 ASN A CA 1
ATOM 3508 C C . ASN A 1 461 ? 24.104 -0.492 -9.148 1.00 96.12 461 ASN A C 1
ATOM 3510 O O . ASN A 1 461 ? 24.959 -1.103 -8.510 1.00 96.12 461 ASN A O 1
ATOM 3514 N N . GLY A 1 462 ? 23.862 -0.710 -10.440 1.00 96.44 462 GLY A N 1
ATOM 3515 C CA . GLY A 1 462 ? 24.500 -1.749 -11.243 1.00 96.44 462 GLY A CA 1
ATOM 3516 C C . GLY A 1 462 ? 23.720 -3.065 -11.324 1.00 96.44 462 GLY A C 1
ATOM 3517 O O . GLY A 1 462 ? 24.002 -3.857 -12.223 1.00 96.44 462 GLY A O 1
ATOM 3518 N N . ASP A 1 463 ? 22.718 -3.293 -10.468 1.00 98.00 463 ASP A N 1
ATOM 3519 C CA . ASP A 1 463 ? 21.888 -4.499 -10.537 1.00 98.00 463 ASP A CA 1
ATOM 3520 C C . ASP A 1 463 ? 21.022 -4.504 -11.813 1.00 98.00 463 ASP A C 1
ATOM 3522 O O . ASP A 1 463 ? 20.558 -3.450 -12.258 1.00 98.00 463 ASP A O 1
ATOM 3526 N N . PRO A 1 464 ? 20.783 -5.666 -12.440 1.00 98.19 464 PRO A N 1
ATOM 3527 C CA . PRO A 1 464 ? 20.098 -5.735 -13.726 1.00 98.19 464 PRO A CA 1
ATOM 3528 C C . PRO A 1 464 ? 18.577 -5.552 -13.588 1.00 98.19 464 PRO A C 1
ATOM 3530 O O . PRO A 1 464 ? 17.930 -6.276 -12.833 1.00 98.19 464 PRO A O 1
ATOM 3533 N N . LEU A 1 465 ? 18.001 -4.620 -14.356 1.00 97.94 465 LEU A N 1
ATOM 3534 C CA . LEU A 1 465 ? 16.562 -4.325 -14.365 1.00 97.94 465 LEU A CA 1
ATOM 3535 C C . LEU A 1 465 ? 15.822 -5.008 -15.502 1.00 97.94 465 LEU A C 1
ATOM 3537 O O . LEU A 1 465 ? 14.805 -5.660 -15.278 1.00 97.94 465 LEU A O 1
ATOM 3541 N N . PHE A 1 466 ? 16.327 -4.826 -16.721 1.00 98.69 466 PHE A N 1
ATOM 3542 C CA . PHE A 1 466 ? 15.678 -5.293 -17.937 1.00 98.69 466 PHE A CA 1
ATOM 3543 C C . PHE A 1 466 ? 16.645 -6.082 -18.814 1.00 98.69 466 PHE A C 1
ATOM 3545 O O . PHE A 1 466 ? 17.863 -5.912 -18.726 1.00 98.69 466 PHE A O 1
ATOM 3552 N N . LEU A 1 467 ? 16.081 -6.940 -19.656 1.00 98.50 467 LEU A N 1
ATOM 3553 C CA . LEU A 1 467 ? 16.784 -7.754 -20.639 1.00 98.50 467 LEU A CA 1
ATOM 3554 C C . LEU A 1 467 ? 16.117 -7.561 -22.004 1.00 98.50 467 LEU A C 1
ATOM 3556 O O . LEU A 1 467 ? 14.912 -7.792 -22.135 1.00 98.50 467 LEU A O 1
ATOM 3560 N N . THR A 1 468 ? 16.870 -7.117 -23.009 1.00 98.12 468 THR A N 1
ATOM 3561 C CA . THR A 1 468 ? 16.387 -7.088 -24.398 1.00 98.12 468 THR A CA 1
ATOM 3562 C C . THR A 1 468 ? 16.444 -8.491 -25.004 1.00 98.12 468 THR A C 1
ATOM 3564 O O . THR A 1 468 ? 17.171 -9.362 -24.519 1.00 98.12 468 THR A O 1
ATOM 3567 N N . LEU A 1 469 ? 15.700 -8.728 -26.089 1.00 95.56 469 LEU A N 1
ATOM 3568 C CA . LEU A 1 469 ? 15.758 -10.013 -26.801 1.00 95.56 469 LEU A CA 1
ATOM 3569 C C . LEU A 1 469 ? 17.121 -10.267 -27.468 1.00 95.56 469 LEU A C 1
ATOM 3571 O O . LEU A 1 469 ? 17.485 -11.422 -27.673 1.00 95.56 469 LEU A O 1
ATOM 3575 N N . ASP A 1 470 ? 17.896 -9.210 -27.720 1.00 96.38 470 ASP A N 1
ATOM 3576 C CA . ASP A 1 470 ? 19.271 -9.285 -28.228 1.00 96.38 470 ASP A CA 1
ATOM 3577 C C . ASP A 1 470 ? 20.299 -9.625 -27.128 1.00 96.38 470 ASP A C 1
ATOM 3579 O O . ASP A 1 470 ? 21.495 -9.742 -27.395 1.00 96.38 470 ASP A O 1
ATOM 3583 N N . GLY A 1 471 ? 19.849 -9.788 -25.877 1.00 96.50 471 GLY A N 1
ATOM 3584 C CA . GLY A 1 471 ? 20.693 -10.129 -24.733 1.00 96.50 471 GLY A CA 1
ATOM 3585 C C . GLY A 1 471 ? 21.342 -8.930 -24.035 1.00 96.50 471 GLY A C 1
ATOM 3586 O O . GLY A 1 471 ? 22.181 -9.126 -23.154 1.00 96.50 471 GLY A O 1
ATOM 3587 N N . GLU A 1 472 ? 20.967 -7.695 -24.385 1.00 98.00 472 GLU A N 1
ATOM 3588 C CA . GLU A 1 472 ? 21.453 -6.497 -23.697 1.00 98.00 472 GLU A CA 1
ATOM 3589 C C . GLU A 1 472 ? 20.794 -6.366 -22.319 1.00 98.00 472 GLU A C 1
ATOM 3591 O O . GLU A 1 472 ? 19.571 -6.434 -22.172 1.00 98.00 472 GLU A O 1
ATOM 3596 N N . VAL A 1 473 ? 21.620 -6.145 -21.296 1.00 98.44 473 VAL A N 1
ATOM 3597 C CA . VAL A 1 473 ? 21.174 -5.948 -19.917 1.00 98.44 473 VAL A CA 1
ATOM 3598 C C . VAL A 1 473 ? 21.154 -4.461 -19.589 1.00 98.44 473 VAL A C 1
ATOM 3600 O O . VAL A 1 473 ? 22.189 -3.794 -19.594 1.00 98.44 473 VAL A O 1
ATOM 3603 N N . ILE A 1 474 ? 19.982 -3.957 -19.213 1.00 98.06 474 ILE A N 1
ATOM 3604 C CA . ILE A 1 474 ? 19.814 -2.581 -18.745 1.00 98.06 474 ILE A CA 1
ATOM 3605 C C . ILE A 1 474 ? 19.881 -2.595 -17.219 1.00 98.06 474 ILE A C 1
ATOM 3607 O O . ILE A 1 474 ? 18.992 -3.124 -16.550 1.00 98.06 474 ILE A O 1
ATOM 3611 N N . ALA A 1 475 ? 20.948 -2.023 -16.666 1.00 97.88 475 ALA A N 1
ATOM 3612 C CA . ALA A 1 475 ? 21.183 -1.962 -15.227 1.00 97.88 475 ALA A CA 1
ATOM 3613 C C . ALA A 1 475 ? 20.489 -0.768 -14.554 1.00 97.88 475 ALA A C 1
ATOM 3615 O O . ALA A 1 475 ? 20.260 0.281 -15.165 1.00 97.88 475 ALA A O 1
ATOM 3616 N N . TYR A 1 476 ? 20.210 -0.907 -13.260 1.00 96.94 476 TYR A N 1
ATOM 3617 C CA . TYR A 1 476 ? 19.707 0.161 -12.415 1.00 96.94 476 TYR A CA 1
ATOM 3618 C C . TYR A 1 476 ? 20.785 1.221 -12.210 1.00 96.94 476 TYR A C 1
ATOM 3620 O O . TYR A 1 476 ? 21.865 0.940 -11.695 1.00 96.94 476 TYR A O 1
ATOM 3628 N N . LYS A 1 477 ? 20.468 2.460 -12.587 1.00 93.31 477 LYS A N 1
ATOM 3629 C CA . LYS A 1 477 ? 21.320 3.636 -12.389 1.00 93.31 477 LYS A CA 1
ATOM 3630 C C . LYS A 1 477 ? 20.629 4.585 -11.416 1.00 93.31 477 LYS A C 1
ATOM 3632 O O . LYS A 1 477 ? 19.905 5.483 -11.836 1.00 93.31 477 LYS A O 1
ATOM 3637 N N . GLY A 1 478 ? 20.803 4.343 -10.122 1.00 86.56 478 GLY A N 1
ATOM 3638 C CA . GLY A 1 478 ? 20.260 5.197 -9.067 1.00 86.56 478 GLY A CA 1
ATOM 3639 C C . GLY A 1 478 ? 21.283 5.502 -7.981 1.00 86.56 478 GLY A C 1
ATOM 3640 O O . GLY A 1 478 ? 22.260 4.774 -7.806 1.00 86.56 478 GLY A O 1
ATOM 3641 N N . ASP A 1 479 ? 21.039 6.578 -7.238 1.00 88.19 479 ASP A N 1
ATOM 3642 C CA . ASP A 1 479 ? 21.971 7.084 -6.221 1.00 88.19 479 ASP A CA 1
ATOM 3643 C C . ASP A 1 479 ? 21.882 6.333 -4.882 1.00 88.19 479 ASP A C 1
ATOM 3645 O O . ASP A 1 479 ? 22.758 6.463 -4.027 1.00 88.19 479 ASP A O 1
ATOM 3649 N N . CYS A 1 480 ? 20.822 5.550 -4.675 1.00 90.12 480 CYS A N 1
ATOM 3650 C CA . CYS A 1 480 ? 20.584 4.799 -3.448 1.00 90.12 480 CYS A CA 1
ATOM 3651 C C . CYS A 1 480 ? 19.933 3.435 -3.712 1.00 90.12 480 CYS A C 1
ATOM 3653 O O . CYS A 1 480 ? 19.311 3.209 -4.758 1.00 90.12 480 CYS A O 1
ATOM 3655 N N . THR A 1 481 ? 20.064 2.538 -2.731 1.00 94.81 481 THR A N 1
ATOM 3656 C CA . THR A 1 481 ? 19.330 1.270 -2.689 1.00 94.81 481 THR A CA 1
ATOM 3657 C C . THR A 1 481 ? 17.838 1.541 -2.545 1.00 94.81 481 THR A C 1
ATOM 3659 O O . THR A 1 481 ? 17.410 2.271 -1.647 1.00 94.81 481 THR A O 1
ATOM 3662 N N . VAL A 1 482 ? 17.051 0.912 -3.409 1.00 97.69 482 VAL A N 1
ATOM 3663 C CA . VAL A 1 482 ? 15.586 0.975 -3.400 1.00 97.69 482 VAL A CA 1
ATOM 3664 C C . VAL A 1 482 ? 15.007 -0.422 -3.236 1.00 97.69 482 VAL A C 1
ATOM 3666 O O . VAL A 1 482 ? 15.724 -1.414 -3.318 1.00 97.69 482 VAL A O 1
ATOM 3669 N N . TYR A 1 483 ? 13.702 -0.496 -3.012 1.00 98.44 483 TYR A N 1
ATOM 3670 C CA . TYR A 1 483 ? 12.974 -1.750 -2.867 1.00 98.44 483 TYR A CA 1
ATOM 3671 C C . TYR A 1 483 ? 11.845 -1.758 -3.908 1.00 98.44 483 TYR A C 1
ATOM 3673 O O . TYR A 1 483 ? 10.887 -0.987 -3.766 1.00 98.44 483 TYR A O 1
ATOM 3681 N N . PRO A 1 484 ? 11.981 -2.513 -5.009 1.00 98.31 484 PRO A N 1
ATOM 3682 C CA . PRO A 1 484 ? 10.990 -2.557 -6.069 1.00 98.31 484 PRO A CA 1
ATOM 3683 C C . PRO A 1 484 ? 9.740 -3.319 -5.610 1.00 98.31 484 PRO A C 1
ATOM 3685 O O . PRO A 1 484 ? 9.813 -4.237 -4.795 1.00 98.31 484 PRO A O 1
ATOM 3688 N N . THR A 1 485 ? 8.584 -2.893 -6.111 1.00 98.31 485 THR A N 1
ATOM 3689 C CA . THR A 1 485 ? 7.260 -3.459 -5.801 1.00 98.31 485 THR A CA 1
ATOM 3690 C C . THR A 1 485 ? 6.378 -3.426 -7.042 1.00 98.31 485 THR A C 1
ATOM 3692 O O . THR A 1 485 ? 6.633 -2.611 -7.937 1.00 98.31 485 THR A O 1
ATOM 3695 N N . PHE A 1 486 ? 5.339 -4.263 -7.089 1.00 98.56 486 PHE A N 1
ATOM 3696 C CA . PHE A 1 486 ? 4.512 -4.454 -8.284 1.00 98.56 486 PHE A CA 1
ATOM 3697 C C . PHE A 1 486 ? 5.369 -4.777 -9.515 1.00 98.56 486 PHE A C 1
ATOM 3699 O O . PHE A 1 486 ? 5.160 -4.220 -10.596 1.00 98.56 486 PHE A O 1
ATOM 3706 N N . ILE A 1 487 ? 6.391 -5.621 -9.331 1.00 98.81 487 ILE A N 1
ATOM 3707 C CA . ILE A 1 487 ? 7.272 -6.027 -10.423 1.00 98.81 487 ILE A CA 1
ATOM 3708 C C . ILE A 1 487 ? 6.464 -6.849 -11.421 1.00 98.81 487 ILE A C 1
ATOM 3710 O O . ILE A 1 487 ? 5.922 -7.900 -11.082 1.00 98.81 487 ILE A O 1
ATOM 3714 N N . ASN A 1 488 ? 6.415 -6.384 -12.666 1.00 98.62 488 ASN A N 1
ATOM 3715 C CA . ASN A 1 488 ? 5.762 -7.086 -13.765 1.00 98.62 488 ASN A CA 1
ATOM 3716 C C . ASN A 1 488 ? 4.241 -7.292 -13.579 1.00 98.62 488 ASN A C 1
ATOM 3718 O O . ASN A 1 488 ? 3.698 -8.346 -13.915 1.00 98.62 488 ASN A O 1
ATOM 3722 N N . GLU A 1 489 ? 3.543 -6.301 -13.017 1.00 98.62 489 GLU A N 1
ATOM 3723 C CA . GLU A 1 489 ? 2.080 -6.343 -12.899 1.00 98.62 489 GLU A CA 1
ATOM 3724 C C . GLU A 1 489 ? 1.411 -6.240 -14.280 1.00 98.62 489 GLU A C 1
ATOM 3726 O O . GLU A 1 489 ? 1.568 -5.246 -14.996 1.00 98.62 489 GLU A O 1
ATOM 3731 N N . ALA A 1 490 ? 0.598 -7.239 -14.629 1.00 98.25 490 ALA A N 1
ATOM 3732 C CA . ALA A 1 490 ? -0.074 -7.320 -15.924 1.00 98.25 490 ALA A CA 1
ATOM 3733 C C . ALA A 1 490 ? -0.923 -6.073 -16.231 1.00 98.25 490 ALA A C 1
ATOM 3735 O O . ALA A 1 490 ? -0.869 -5.534 -17.337 1.00 98.25 490 ALA A O 1
ATOM 3736 N N . ALA A 1 491 ? -1.661 -5.554 -15.245 1.00 97.44 491 ALA A N 1
ATOM 3737 C CA . ALA A 1 491 ? -2.488 -4.359 -15.413 1.00 97.44 491 ALA A CA 1
ATOM 3738 C C . ALA A 1 491 ? -1.694 -3.054 -15.604 1.00 97.44 491 ALA A C 1
ATOM 3740 O O . ALA A 1 491 ? -2.290 -2.010 -15.880 1.00 97.44 491 ALA A O 1
ATOM 3741 N N . TYR A 1 492 ? -0.376 -3.060 -15.396 1.00 98.12 492 TYR A N 1
ATOM 3742 C CA . TYR A 1 492 ? 0.450 -1.850 -15.388 1.00 98.12 492 TYR A CA 1
ATOM 3743 C C . TYR A 1 492 ? 1.254 -1.635 -16.673 1.00 98.12 492 TYR A C 1
ATOM 3745 O O . TYR A 1 492 ? 1.796 -0.545 -16.873 1.00 98.12 492 TYR A O 1
ATOM 3753 N N . TYR A 1 493 ? 1.207 -2.587 -17.608 1.00 97.06 493 TYR A N 1
ATOM 3754 C CA . TYR A 1 493 ? 1.732 -2.419 -18.966 1.00 97.06 493 TYR A CA 1
ATOM 3755 C C . TYR A 1 493 ? 1.112 -1.214 -19.693 1.00 97.06 493 TYR A C 1
ATOM 3757 O O . TYR A 1 493 ? 1.841 -0.386 -20.244 1.00 97.06 493 TYR A O 1
ATOM 3765 N N . GLU A 1 494 ? -0.220 -1.067 -19.638 1.00 95.19 494 GLU A N 1
ATOM 3766 C CA . GLU A 1 494 ? -0.942 0.094 -20.198 1.00 95.19 494 GLU A CA 1
ATOM 3767 C C . GLU A 1 494 ? -0.627 1.396 -19.442 1.00 95.19 494 GLU A C 1
ATOM 3769 O O . GLU A 1 494 ? -0.729 2.491 -19.991 1.00 95.19 494 GLU A O 1
ATOM 3774 N N . LYS A 1 495 ? -0.225 1.284 -18.168 1.00 94.88 495 LYS A N 1
ATOM 3775 C CA . LYS A 1 495 ? 0.038 2.419 -17.273 1.00 94.88 495 LYS A CA 1
ATOM 3776 C C . LYS A 1 495 ? 1.495 2.864 -17.306 1.00 94.88 495 LYS A C 1
ATOM 3778 O O . LYS A 1 495 ? 1.874 3.707 -16.492 1.00 94.88 495 LYS A O 1
ATOM 3783 N N . LYS A 1 496 ? 2.290 2.301 -18.224 1.00 96.69 496 LYS A N 1
ATOM 3784 C CA . LYS A 1 496 ? 3.714 2.599 -18.381 1.00 96.69 496 LYS A CA 1
ATOM 3785 C C . LYS A 1 496 ? 4.496 2.404 -17.081 1.00 96.69 496 LYS A C 1
ATOM 3787 O O . LYS A 1 496 ? 5.229 3.279 -16.628 1.00 96.69 496 LYS A O 1
ATOM 3792 N N . GLN A 1 497 ? 4.260 1.270 -16.426 1.00 97.19 497 GLN A N 1
ATOM 3793 C CA . GLN A 1 497 ? 4.833 0.971 -15.121 1.00 97.19 497 GLN A CA 1
ATOM 3794 C C . GLN A 1 497 ? 5.235 -0.507 -15.054 1.00 97.19 497 GLN A C 1
ATOM 3796 O O . GLN A 1 497 ? 4.398 -1.386 -14.889 1.00 97.19 497 GLN A O 1
ATOM 3801 N N . ALA A 1 498 ? 6.535 -0.757 -15.150 1.00 98.44 498 ALA A N 1
ATOM 3802 C CA . ALA A 1 498 ? 7.154 -2.063 -14.969 1.00 98.44 498 ALA A CA 1
ATOM 3803 C C . ALA A 1 498 ? 7.277 -2.452 -13.491 1.00 98.44 498 ALA A C 1
ATOM 3805 O O . ALA A 1 498 ? 7.097 -3.613 -13.136 1.00 98.44 498 ALA A O 1
ATOM 3806 N N . PHE A 1 499 ? 7.595 -1.479 -12.635 1.00 98.50 499 PHE A N 1
ATOM 3807 C CA . PHE A 1 499 ? 7.601 -1.610 -11.179 1.00 98.50 499 PHE A CA 1
ATOM 3808 C C . PHE A 1 499 ? 7.564 -0.224 -10.522 1.00 98.50 499 PHE A C 1
ATOM 3810 O O . PHE A 1 499 ? 7.708 0.816 -11.174 1.00 98.50 499 PHE A O 1
ATOM 3817 N N . VAL A 1 500 ? 7.380 -0.197 -9.206 1.00 97.50 500 VAL A N 1
ATOM 3818 C CA . VAL A 1 500 ? 7.432 1.013 -8.381 1.00 97.50 500 VAL A CA 1
ATOM 3819 C C . VAL A 1 500 ? 8.656 0.957 -7.483 1.00 97.50 500 VAL A C 1
ATOM 3821 O O . VAL A 1 500 ? 8.844 -0.015 -6.751 1.00 97.50 500 VAL A O 1
ATOM 3824 N N . LYS A 1 501 ? 9.471 2.016 -7.497 1.00 96.88 501 LYS A N 1
ATOM 3825 C CA . LYS A 1 501 ? 10.571 2.179 -6.543 1.00 96.88 501 LYS A CA 1
ATOM 3826 C C . LYS A 1 501 ? 10.034 2.667 -5.211 1.00 96.88 501 LYS A C 1
ATOM 3828 O O . LYS A 1 501 ? 9.263 3.628 -5.155 1.00 96.88 501 LYS A O 1
ATOM 3833 N N . THR A 1 502 ? 10.497 2.037 -4.140 1.00 98.12 502 THR A N 1
ATOM 3834 C CA . THR A 1 502 ? 10.173 2.441 -2.774 1.00 98.12 502 THR A CA 1
ATOM 3835 C C . THR A 1 502 ? 11.427 2.576 -1.919 1.00 98.12 502 THR A C 1
ATOM 3837 O O . THR A 1 502 ? 12.479 2.006 -2.225 1.00 98.12 502 THR A O 1
ATOM 3840 N N . VAL A 1 503 ? 11.303 3.321 -0.824 1.00 96.38 503 VAL A N 1
ATOM 3841 C CA . VAL A 1 503 ? 12.316 3.427 0.229 1.00 96.38 503 VAL A CA 1
ATOM 3842 C C . VAL A 1 503 ? 11.732 2.965 1.557 1.00 96.38 503 VAL A C 1
ATOM 3844 O O . VAL A 1 503 ? 10.568 3.229 1.863 1.00 96.38 503 VAL A O 1
ATOM 3847 N N . LYS A 1 504 ? 12.541 2.286 2.368 1.00 96.50 504 LYS A N 1
ATOM 3848 C CA . LYS A 1 504 ? 12.147 1.910 3.726 1.00 96.50 504 LYS A CA 1
ATOM 3849 C C . LYS A 1 504 ? 12.143 3.126 4.640 1.00 96.50 504 LYS A C 1
ATOM 3851 O O . LYS A 1 504 ? 13.144 3.831 4.746 1.00 96.50 504 LYS A O 1
ATOM 3856 N N . VAL A 1 505 ? 11.034 3.335 5.336 1.00 95.50 505 VAL A N 1
ATOM 3857 C CA . VAL A 1 505 ? 10.897 4.360 6.375 1.00 95.50 505 VAL A CA 1
ATOM 3858 C C . VAL A 1 505 ? 10.202 3.770 7.596 1.00 95.50 505 VAL A C 1
ATOM 3860 O O . VAL A 1 505 ? 9.482 2.777 7.502 1.00 95.50 505 VAL A O 1
ATOM 3863 N N . LYS A 1 506 ? 10.419 4.383 8.759 1.00 95.56 506 LYS A N 1
ATOM 3864 C CA . LYS A 1 506 ? 9.715 4.026 9.992 1.00 95.56 506 LYS A CA 1
ATOM 3865 C C . LYS A 1 506 ? 8.572 5.005 10.219 1.00 95.56 506 LYS A C 1
ATOM 3867 O O . LYS A 1 506 ? 8.793 6.214 10.197 1.00 95.56 506 LYS A O 1
ATOM 3872 N N . LEU A 1 507 ? 7.373 4.482 10.446 1.00 94.50 507 LEU A N 1
ATOM 3873 C CA . LEU A 1 507 ? 6.228 5.263 10.904 1.00 94.50 507 LEU A CA 1
ATOM 3874 C C . LEU A 1 507 ? 5.952 4.929 12.362 1.00 94.50 507 LEU A C 1
ATOM 3876 O O . LEU A 1 507 ? 5.922 3.755 12.726 1.00 94.50 507 LEU A O 1
ATOM 3880 N N . THR A 1 508 ? 5.727 5.957 13.172 1.00 93.38 508 THR A N 1
ATOM 3881 C CA . THR A 1 508 ? 5.365 5.812 14.582 1.00 93.38 508 THR A CA 1
ATOM 3882 C C . THR A 1 508 ? 3.922 6.250 14.758 1.00 93.38 508 THR A C 1
ATOM 3884 O O . THR A 1 508 ? 3.596 7.390 14.427 1.00 93.38 508 THR A O 1
ATOM 3887 N N . ALA A 1 509 ? 3.085 5.360 15.286 1.00 93.94 509 ALA A N 1
ATOM 3888 C CA . ALA A 1 509 ? 1.728 5.686 15.697 1.00 93.94 509 ALA A CA 1
ATOM 3889 C C . ALA A 1 509 ? 1.678 6.045 17.177 1.00 93.94 509 ALA A C 1
ATOM 3891 O O . ALA A 1 509 ? 2.388 5.474 18.011 1.00 93.94 509 ALA A O 1
ATOM 3892 N N . LYS A 1 510 ? 0.799 6.988 17.502 1.00 92.50 510 LYS A N 1
ATOM 3893 C CA . LYS A 1 510 ? 0.521 7.390 18.882 1.00 92.50 510 LYS A CA 1
ATOM 3894 C C . LYS A 1 510 ? -0.251 6.316 19.648 1.00 92.50 510 LYS A C 1
ATOM 3896 O O . LYS A 1 510 ? -0.802 5.377 19.073 1.00 92.50 510 LYS A O 1
ATOM 3901 N N . HIS A 1 511 ? -0.311 6.500 20.966 1.00 90.62 511 HIS A N 1
ATOM 3902 C CA . HIS A 1 511 ? -1.213 5.752 21.833 1.00 90.62 511 HIS A CA 1
ATOM 3903 C C . HIS A 1 511 ? -2.665 6.041 21.437 1.00 90.62 511 HIS A C 1
ATOM 3905 O O . HIS A 1 511 ? -3.044 7.214 21.393 1.00 90.62 511 HIS A O 1
ATOM 3911 N N . ILE A 1 512 ? -3.466 5.007 21.177 1.00 93.75 512 ILE A N 1
ATOM 3912 C CA . ILE A 1 512 ? -4.892 5.168 20.859 1.00 93.75 512 ILE A CA 1
ATOM 3913 C C . ILE A 1 512 ? -5.767 4.334 21.793 1.00 93.75 512 ILE A C 1
ATOM 3915 O O . ILE A 1 512 ? -5.390 3.231 22.196 1.00 93.75 512 ILE A O 1
ATOM 3919 N N . ARG A 1 513 ? -6.965 4.845 22.075 1.00 91.81 513 ARG A N 1
ATOM 3920 C CA . ARG A 1 513 ? -8.069 4.084 22.671 1.00 91.81 513 ARG A CA 1
ATOM 3921 C C . ARG A 1 513 ? -9.400 4.570 22.106 1.00 91.81 513 ARG A C 1
ATOM 3923 O O . ARG A 1 513 ? -9.482 5.679 21.569 1.00 91.81 513 ARG A O 1
ATOM 3930 N N . SER A 1 514 ? -10.431 3.741 22.225 1.00 91.44 514 SER A N 1
ATOM 3931 C CA . SER A 1 514 ? -11.780 4.160 21.865 1.00 91.44 514 SER A CA 1
ATOM 3932 C C . SER A 1 514 ? -12.364 5.063 22.948 1.00 91.44 514 SER A C 1
ATOM 3934 O O . SER A 1 514 ? -12.284 4.754 24.138 1.00 91.44 514 SER A O 1
ATOM 3936 N N . SER A 1 515 ? -12.967 6.178 22.541 1.00 82.81 515 SER A N 1
ATOM 3937 C CA . SER A 1 515 ? -13.827 6.974 23.407 1.00 82.81 515 SER A CA 1
ATOM 3938 C C . SER A 1 515 ? -15.128 6.194 23.606 1.00 82.81 515 SER A C 1
ATOM 3940 O O . SER A 1 515 ? -16.040 6.275 22.777 1.00 82.81 515 SER A O 1
ATOM 3942 N N . VAL A 1 516 ? -15.195 5.378 24.657 1.00 65.94 516 VAL A N 1
ATOM 3943 C CA . VAL A 1 516 ? -16.411 4.637 25.007 1.00 65.94 516 VAL A CA 1
ATOM 3944 C C . VAL A 1 516 ? -17.543 5.652 25.197 1.00 65.94 516 VAL A C 1
ATOM 3946 O O . VAL A 1 516 ? -17.468 6.520 26.061 1.00 65.94 516 VAL A O 1
ATOM 3949 N N . LEU A 1 517 ? -18.580 5.576 24.360 1.00 52.50 517 LEU A N 1
ATOM 3950 C CA . LEU A 1 517 ? -19.866 6.189 24.680 1.00 52.50 517 LEU A CA 1
ATOM 3951 C C . LEU A 1 517 ? -20.455 5.328 25.793 1.00 52.50 517 LEU A C 1
ATOM 3953 O O . LEU A 1 517 ? -20.812 4.180 25.526 1.00 52.50 517 LEU A O 1
ATOM 3957 N N . ASP A 1 518 ? -20.515 5.854 27.017 1.00 39.91 518 ASP A N 1
ATOM 3958 C CA . ASP A 1 518 ? -21.267 5.236 28.106 1.00 39.91 518 ASP A CA 1
ATOM 3959 C C . ASP A 1 518 ? -22.671 4.893 27.589 1.00 39.91 518 ASP A C 1
ATOM 3961 O O . ASP A 1 518 ? -23.497 5.772 27.358 1.00 39.91 518 ASP A O 1
ATOM 3965 N N . GLN A 1 519 ? -22.960 3.606 27.394 1.00 39.50 519 GLN A N 1
ATOM 3966 C CA . GLN A 1 519 ? -24.293 3.124 27.014 1.00 39.50 519 GLN A CA 1
ATOM 3967 C C . GLN A 1 519 ? -25.289 3.168 28.195 1.00 39.50 519 GLN A C 1
ATOM 3969 O O . GLN A 1 519 ? -26.266 2.431 28.200 1.00 39.50 519 GLN A O 1
ATOM 3974 N N . ASN A 1 520 ? -25.063 4.031 29.193 1.00 32.22 520 ASN A N 1
ATOM 3975 C CA . ASN A 1 520 ? -25.880 4.141 30.407 1.00 32.22 520 ASN A CA 1
ATOM 3976 C C . ASN A 1 520 ? -26.650 5.467 30.532 1.00 32.22 520 ASN A C 1
ATOM 3978 O O . ASN A 1 520 ? -27.116 5.807 31.619 1.00 32.22 520 ASN A O 1
ATOM 3982 N N . THR A 1 521 ? -26.834 6.212 29.443 1.00 33.91 521 THR A N 1
ATOM 3983 C CA . THR A 1 521 ? -27.706 7.396 29.426 1.00 33.91 521 THR A CA 1
ATOM 3984 C C . THR A 1 521 ? -28.698 7.360 28.269 1.00 33.91 521 THR A C 1
ATOM 3986 O O . THR A 1 521 ? -28.590 8.114 27.305 1.00 33.91 521 THR A O 1
ATOM 3989 N N . SER A 1 522 ? -29.711 6.505 28.403 1.00 30.75 522 SER A N 1
ATOM 3990 C CA . SER A 1 522 ? -31.056 6.736 27.855 1.00 30.75 522 SER A CA 1
ATOM 3991 C C . SER A 1 522 ? -32.065 5.845 28.556 1.00 30.75 522 SER A C 1
ATOM 3993 O O . SER A 1 522 ? -31.858 4.611 28.485 1.00 30.75 522 SER A O 1
#

Organism: Grus japonensis (NCBI:txid30415)